Protein 3MW6 (pdb70)

CATH classification: 1.10.1710.10

InterPro domains:
  IPR016103 ProQ/FinO domain [PF04352] (39-121)
  IPR016103 ProQ/FinO domain [SM00945] (19-128)
  IPR036442 ProQ/FinO domain superfamily [G3DSA:1.10.1710.10] (1-116)
  IPR036442 ProQ/FinO domain superfamily [SSF48657] (5-113)

B-factor: mean 59.03, std 25.48, range [21.17, 180.52]

Solvent-accessible surface area: 36372 Å² total

Nearest PDB structures (foldseek):
  3mw6-assembly3_E-2  TM=1.002E+00  e=3.487E-19  Neisseria meningitidis MC58
  3mw6-assembly2_C  TM=9.979E-01  e=2.577E-17  Neisseria meningitidis MC58
  3mw6-assembly1_A  TM=8.866E-01  e=1.424E-16  Neisseria meningitidis MC58
  3mw6-assembly1_B  TM=9.948E-01  e=2.264E-14  Neisseria meningitidis MC58
  7rgu-assembly5_I  TM=7.307E-01  e=2.912E-03  Legionella pneumophila

Secondary structure (DSSP, 8-state):
---HHHHHHHHHHH--HHHHH--HHHHHHH-HHHHTTPPBPTTHHHHHHHH-TTS-HHHHHHHHHHHHHSHHHHHHHHH-SEEE-TTS-EEEE--HHHHHHHHT-HHHHHHHHHHHHTT-/-HHHH--HHHHHHH-HHHHTTPPBPTTHHHHHHHH-TTS-TTHHHHHHHHHHHSHHHHHHHHH-SEEE-TTS-EEEE--HHHHHHHHHSTTT-/--HHHHHHHHHT--HHHHH--HHHHHHH-HHHHTTPPBPTTHHHHHHHH-TTS-HHHHHHHHHHHHTSHHHHHHHHH-EEEE-TTS-EEEEE-HHHHHHHHTSHHHHHH-/--HHHHSTTTTHHHHT--HHHHH--HHHHHHH-HHHHTTPPBPTTHHHHHHHH-TTS-HHHHHHHHHHHHTSHHHHHHHHH--EEE-TTS-EEEE--HHHHHHHHTSHHHHHHT-/---HHHHHHHHHHHHHT--HHHHH--HHHHHHH-HHHHTTPPBPTTHHHHHHHH-TTS-HHHHHHHHHHHTTSHHHHHHHHH-SEEE-TTS-EEEE--HHHHHHHHTSHHHHHHH-/-HHHHHHHHHHHHHH--HHHHH--HHHHHHH-HHHHTTPPB-TTHHHHHHHH-TTS-HHHHHHHHHHHHHSHHHHHHHHH--EEE-TTS-EEEE--HHHHHHHHTSHHHHHH-

Foldseek 3Di:
DDDPVRVVVVVLVQLPLVSLLVLLCVPCVQFPCQVVLAAAAPPLLVVSCVVCVSHDSVSSVVSVVVSCVDLSNLLNLLVWFFHAHRVRDGDGIRDPVSNVVSCPDPSPVVVVVVVVVVVD/DVVVLCCLVVLCVQFVCLVQQAAAAPPLLVVQCVVCVVDDSVSSVVSVVVSCPDLSNLQNLLVWDFHQHRVGDGHGIRDPVSNVCSCPDPSHD/DCVLVVLLVVLVPDLVVQLVCLCCLCVQFPCLVVLAAAAPPLLVVSCVVNVSGDSVSSVVSVVVSCVDLSNLLNLLVKDFHAHRVRDGDGINDPVSNVVSCPDPSNVVVD/DDPCCVCLVVCLVVLVPDLVVLLCCLCCLCVQFPCLVVLAAAAPVLLVVSCVVRSSGDSVSNVVSVVVSCPDLSNLLNLLVWFFHAHRVRDGDHINDPVSNVVSCPDPSNVPPPD/DADPVVVVLVVLQVVLVVPLVVLLVCLCVLCVQFPCLVVLAAAAPPLLVVSCVVRVSGDSVSSVVSVVVSCVDLSNLQNLLVWFFHAHRVRDGDHINDPVSNVVSCPDPSNVVPPD/DVVVVVVVVVVVVVVVCLVVLLVCLVVCCVQFPCLVQQAAAAVVLLVVSCVVCVVGDSVSSVVNVVVSCVDLSNLLNLLVWFFHAHRVRDGDHINDPVSNVVSCPDPSNVVVD

Structure (mmCIF, N/CA/C/O backbone):
data_3MW6
#
_entry.id   3MW6
#
_cell.length_a   126.479
_cell.length_b   76.527
_cell.length_c   122.715
_cell.angle_alpha   90.00
_cell.angle_beta   116.84
_cell.angle_gamma   90.00
#
_symmetry.space_group_name_H-M   'C 1 2 1'
#
loop_
_entity.id
_entity.type
_entity.pdbx_description
1 polymer 'uncharacterized protein NMB1681'
2 non-polymer GLYCEROL
3 water water
#
loop_
_atom_site.group_PDB
_atom_site.id
_atom_site.type_symbol
_atom_site.label_atom_id
_atom_site.label_alt_id
_atom_site.label_comp_id
_atom_site.label_asym_id
_atom_site.label_entity_id
_atom_site.label_seq_id
_atom_site.pdbx_PDB_ins_code
_atom_site.Cartn_x
_atom_site.Cartn_y
_atom_site.Cartn_z
_atom_site.occupancy
_atom_site.B_iso_or_equiv
_atom_site.auth_seq_id
_atom_site.auth_comp_id
_atom_site.auth_asym_id
_atom_site.auth_atom_id
_atom_site.pdbx_PDB_model_num
ATOM 1 N N . GLN A 1 6 ? -11.061 27.806 -2.603 1.00 102.49 3 GLN A N 1
ATOM 2 C CA . GLN A 1 6 ? -11.435 27.755 -4.011 1.00 99.93 3 GLN A CA 1
ATOM 3 C C . GLN A 1 6 ? -12.591 26.787 -4.266 1.00 93.88 3 GLN A C 1
ATOM 4 O O . GLN A 1 6 ? -13.714 27.032 -3.822 1.00 90.78 3 GLN A O 1
ATOM 10 N N . GLU A 1 7 ? -12.310 25.688 -4.969 1.00 89.62 4 GLU A N 1
ATOM 11 C CA . GLU A 1 7 ? -13.364 24.791 -5.455 1.00 86.85 4 GLU A CA 1
ATOM 12 C C . GLU A 1 7 ? -13.828 23.737 -4.450 1.00 84.26 4 GLU A C 1
ATOM 13 O O . GLU A 1 7 ? -13.018 23.064 -3.813 1.00 85.66 4 GLU A O 1
ATOM 19 N N . THR A 1 8 ? -15.150 23.612 -4.342 1.00 69.88 5 THR A N 1
ATOM 20 C CA . THR A 1 8 ? -15.822 22.687 -3.442 1.00 60.92 5 THR A CA 1
ATOM 21 C C . THR A 1 8 ? -16.158 21.420 -4.204 1.00 59.97 5 THR A C 1
ATOM 22 O O . THR A 1 8 ? -16.232 21.445 -5.428 1.00 61.98 5 THR A O 1
ATOM 26 N N . ALA A 1 9 ? -16.379 20.316 -3.496 1.00 56.61 6 ALA A N 1
ATOM 27 C CA . ALA A 1 9 ? -16.916 19.104 -4.128 1.00 60.04 6 ALA A CA 1
ATOM 28 C C . ALA A 1 9 ? -18.295 19.353 -4.765 1.00 56.26 6 ALA A C 1
ATOM 29 O O . ALA A 1 9 ? -18.574 18.900 -5.871 1.00 55.74 6 ALA A O 1
ATOM 31 N N . LEU A 1 10 ? -19.160 20.063 -4.053 1.00 52.52 7 LEU A N 1
ATOM 32 C CA . LEU A 1 10 ? -20.467 20.397 -4.590 1.00 53.71 7 LEU A CA 1
ATOM 33 C C . LEU A 1 10 ? -20.286 21.279 -5.824 1.00 50.37 7 LEU A C 1
ATOM 34 O O . LEU A 1 10 ? -20.955 21.094 -6.843 1.00 47.62 7 LEU A O 1
ATOM 39 N N . GLY A 1 11 ? -19.366 22.235 -5.731 1.00 49.44 8 GLY A N 1
ATOM 40 C CA . GLY A 1 11 ? -19.102 23.145 -6.832 1.00 44.17 8 GLY A CA 1
ATOM 41 C C . GLY A 1 11 ? -18.679 22.380 -8.077 1.00 50.33 8 GLY A C 1
ATOM 42 O O . GLY A 1 11 ? -19.186 22.638 -9.172 1.00 51.20 8 GLY A O 1
ATOM 43 N N . ALA A 1 12 ? -17.761 21.428 -7.906 1.00 47.07 9 ALA A N 1
ATOM 44 C CA . ALA A 1 12 ? -17.208 20.682 -9.034 1.00 53.81 9 ALA A CA 1
ATOM 45 C C . ALA A 1 12 ? -18.267 19.813 -9.697 1.00 50.52 9 ALA A C 1
ATOM 46 O O . ALA A 1 12 ? -18.301 19.677 -10.915 1.00 49.64 9 ALA A O 1
ATOM 48 N N . ALA A 1 13 ? -19.136 19.224 -8.886 1.00 50.40 10 ALA A N 1
ATOM 49 C CA . ALA A 1 13 ? -20.206 18.395 -9.423 1.00 51.04 10 ALA A CA 1
ATOM 50 C C . ALA A 1 13 ? -21.285 19.230 -10.126 1.00 42.95 10 ALA A C 1
ATOM 51 O O . ALA A 1 13 ? -21.897 18.772 -11.089 1.00 51.62 10 ALA A O 1
ATOM 53 N N . LEU A 1 14 ? -21.517 20.450 -9.643 1.00 41.15 11 LEU A N 1
ATOM 54 C CA . LEU A 1 14 ? -22.466 21.351 -10.289 1.00 43.85 11 LEU A CA 1
ATOM 55 C C . LEU A 1 14 ? -21.943 21.663 -11.684 1.00 55.31 11 LEU A C 1
ATOM 56 O O . LEU A 1 14 ? -22.648 21.463 -12.683 1.00 54.72 11 LEU A O 1
ATOM 61 N N . LYS A 1 15 ? -20.690 22.116 -11.756 1.00 48.63 12 LYS A N 1
ATOM 62 C CA . LYS A 1 15 ? -20.050 22.389 -13.043 1.00 45.61 12 LYS A CA 1
ATOM 63 C C . LYS A 1 15 ? -20.136 21.218 -14.014 1.00 47.79 12 LYS A C 1
ATOM 64 O O . LYS A 1 15 ? -20.478 21.405 -15.181 1.00 44.75 12 LYS A O 1
ATOM 70 N N . SER A 1 16 ? -19.838 20.016 -13.538 1.00 49.08 13 SER A N 1
ATOM 71 C CA . SER A 1 16 ? -19.980 18.826 -14.370 1.00 47.28 13 SER A CA 1
ATOM 72 C C . SER A 1 16 ? -21.399 18.608 -14.879 1.00 50.72 13 SER A C 1
ATOM 73 O O . SER A 1 16 ? -21.592 18.332 -16.066 1.00 50.97 13 SER A O 1
ATOM 76 N N . ALA A 1 17 ? -22.380 18.699 -13.982 1.00 51.88 14 ALA A N 1
ATOM 77 C CA . ALA A 1 17 ? -23.783 18.518 -14.366 1.00 46.81 14 ALA A CA 1
ATOM 78 C C . ALA A 1 17 ? -24.147 19.506 -15.449 1.00 43.31 14 ALA A C 1
ATOM 79 O O . ALA A 1 17 ? -24.700 19.127 -16.471 1.00 49.02 14 ALA A O 1
ATOM 81 N N . VAL A 1 18 ? -23.826 20.777 -15.226 1.00 43.70 15 VAL A N 1
ATOM 82 C CA . VAL A 1 18 ? -24.094 21.817 -16.218 1.00 44.37 15 VAL A CA 1
ATOM 83 C C . VAL A 1 18 ? -23.479 21.456 -17.567 1.00 50.30 15 VAL A C 1
ATOM 84 O O . VAL A 1 18 ? -24.116 21.594 -18.609 1.00 53.38 15 VAL A O 1
ATOM 88 N N . GLN A 1 19 ? -22.229 21.011 -17.550 1.00 50.87 16 GLN A N 1
ATOM 89 C CA . GLN A 1 19 ? -21.540 20.634 -18.783 1.00 49.49 16 GLN A CA 1
ATOM 90 C C . GLN A 1 19 ? -22.228 19.483 -19.520 1.00 49.88 16 GLN A C 1
ATOM 91 O O . GLN A 1 19 ? -22.199 19.431 -20.744 1.00 56.10 16 GLN A O 1
ATOM 97 N N . THR A 1 20 ? -22.846 18.562 -18.782 1.00 48.43 17 THR A N 1
ATOM 98 C CA . THR A 1 20 ? -23.450 17.381 -19.408 1.00 48.37 17 THR A CA 1
ATOM 99 C C . THR A 1 20 ? -24.694 17.713 -20.233 1.00 49.53 17 THR A C 1
ATOM 100 O O . THR A 1 20 ? -25.203 16.858 -20.949 1.00 49.30 17 THR A O 1
ATOM 112 N N . SER A 1 22 ? -24.749 19.553 -22.705 1.00 54.88 19 SER A N 1
ATOM 113 C CA . SER A 1 22 ? -24.347 19.508 -24.103 1.00 54.67 19 SER A CA 1
ATOM 114 C C . SER A 1 22 ? -24.070 18.062 -24.496 1.00 47.34 19 SER A C 1
ATOM 115 O O . SER A 1 22 ? -23.265 17.380 -23.863 1.00 44.68 19 SER A O 1
ATOM 118 N N . LYS A 1 23 ? -24.746 17.607 -25.543 1.00 51.01 20 LYS A N 1
ATOM 119 C CA A LYS A 1 23 ? -24.594 16.235 -26.001 0.49 54.43 20 LYS A CA 1
ATOM 120 C CA B LYS A 1 23 ? -24.613 16.248 -26.067 0.51 55.04 20 LYS A CA 1
ATOM 121 C C . LYS A 1 23 ? -23.175 15.959 -26.512 1.00 56.02 20 LYS A C 1
ATOM 122 O O . LYS A 1 23 ? -22.590 14.921 -26.187 1.00 54.28 20 LYS A O 1
ATOM 133 N N . LYS A 1 24 ? -22.614 16.884 -27.284 1.00 53.88 21 LYS A N 1
ATOM 134 C CA . LYS A 1 24 ? -21.235 16.753 -27.735 1.00 57.89 21 LYS A CA 1
ATOM 135 C C . LYS A 1 24 ? -20.276 16.728 -26.538 1.00 56.92 21 LYS A C 1
ATOM 136 O O . LYS A 1 24 ? -19.322 15.949 -26.498 1.00 50.50 21 LYS A O 1
ATOM 142 N N . LYS A 1 25 ? -20.537 17.585 -25.558 1.00 51.56 22 LYS A N 1
ATOM 143 C CA . LYS A 1 25 ? -19.677 17.656 -24.390 1.00 45.46 22 LYS A CA 1
ATOM 144 C C . LYS A 1 25 ? -19.870 16.434 -23.487 1.00 50.08 22 LYS A C 1
ATOM 145 O O . LYS A 1 25 ? -18.888 15.856 -23.014 1.00 50.36 22 LYS A O 1
ATOM 151 N N . GLN A 1 26 ? -21.119 16.012 -23.274 1.00 46.66 23 GLN A N 1
ATOM 152 C CA . GLN A 1 26 ? -21.353 14.784 -22.505 1.00 45.40 23 GLN A CA 1
ATOM 153 C C . GLN A 1 26 ? -20.666 13.560 -23.137 1.00 50.46 23 GLN A C 1
ATOM 154 O O . GLN A 1 26 ? -20.157 12.685 -22.430 1.00 43.20 23 GLN A O 1
ATOM 160 N N . THR A 1 27 ? -20.647 13.512 -24.469 1.00 47.49 24 THR A N 1
ATOM 161 C CA . THR A 1 27 ? -20.015 12.405 -25.203 1.00 44.50 24 THR A CA 1
ATOM 162 C C . THR A 1 27 ? -18.488 12.339 -25.039 1.00 44.66 24 THR A C 1
ATOM 163 O O . THR A 1 27 ? -17.923 11.260 -24.874 1.00 41.19 24 THR A O 1
ATOM 167 N N . GLU A 1 28 ? -17.820 13.485 -25.081 1.00 45.69 25 GLU A N 1
ATOM 168 C CA . GLU A 1 28 ? -16.400 13.508 -24.785 1.00 47.68 25 GLU A CA 1
ATOM 169 C C . GLU A 1 28 ? -16.154 13.088 -23.338 1.00 50.46 25 GLU A C 1
ATOM 170 O O . GLU A 1 28 ? -15.226 12.332 -23.060 1.00 51.15 25 GLU A O 1
ATOM 184 N N . ILE A 1 30 ? -17.844 11.134 -21.436 1.00 38.89 27 ILE A N 1
ATOM 185 C CA . ILE A 1 30 ? -18.128 9.720 -21.216 1.00 33.60 27 ILE A CA 1
ATOM 186 C C . ILE A 1 30 ? -16.964 8.866 -21.679 1.00 35.95 27 ILE A C 1
ATOM 187 O O . ILE A 1 30 ? -16.551 7.924 -20.994 1.00 40.57 27 ILE A O 1
ATOM 192 N N . ALA A 1 31 ? -16.442 9.211 -22.848 1.00 36.77 28 ALA A N 1
ATOM 193 C CA . ALA A 1 31 ? -15.319 8.504 -23.446 1.00 42.22 28 ALA A CA 1
ATOM 194 C C . ALA A 1 31 ? -14.085 8.638 -22.566 1.00 42.81 28 ALA A C 1
ATOM 195 O O . ALA A 1 31 ? -13.448 7.639 -22.230 1.00 49.03 28 ALA A O 1
ATOM 197 N N . ASP A 1 32 ? -13.768 9.866 -22.161 1.00 44.08 29 ASP A N 1
ATOM 198 C CA . ASP A 1 32 ? -12.624 10.095 -21.263 1.00 45.61 29 ASP A CA 1
ATOM 199 C C . ASP A 1 32 ? -12.798 9.325 -19.956 1.00 44.23 29 ASP A C 1
ATOM 200 O O . ASP A 1 32 ? -11.871 8.677 -19.477 1.00 44.22 29 ASP A O 1
ATOM 205 N N . HIS A 1 33 ? -13.991 9.373 -19.381 1.00 45.04 30 HIS A N 1
ATOM 206 C CA . HIS A 1 33 ? -14.230 8.578 -18.186 1.00 40.33 30 HIS A CA 1
ATOM 207 C C . HIS A 1 33 ? -13.903 7.105 -18.444 1.00 43.69 30 HIS A C 1
ATOM 208 O O . HIS A 1 33 ? -13.115 6.499 -17.734 1.00 41.97 30 HIS A O 1
ATOM 215 N N . ILE A 1 34 ? -14.500 6.542 -19.486 1.00 43.13 31 ILE A N 1
ATOM 216 C CA . ILE A 1 34 ? -14.396 5.112 -19.758 1.00 42.15 31 ILE A CA 1
ATOM 217 C C . ILE A 1 34 ? -12.981 4.648 -20.107 1.00 47.08 31 ILE A C 1
ATOM 218 O O . ILE A 1 34 ? -12.516 3.624 -19.600 1.00 46.98 31 ILE A O 1
ATOM 223 N N . TYR A 1 35 ? -12.300 5.374 -20.987 1.00 39.94 32 TYR A N 1
ATOM 224 C CA . TYR A 1 35 ? -10.942 4.986 -21.359 1.00 44.99 32 TYR A CA 1
ATOM 225 C C . TYR A 1 35 ? -9.960 5.243 -20.224 1.00 47.17 32 TYR A C 1
ATOM 226 O O . TYR A 1 35 ? -8.899 4.632 -20.177 1.00 48.09 32 TYR A O 1
ATOM 235 N N . GLY A 1 36 ? -10.320 6.157 -19.325 1.00 48.09 33 GLY A N 1
ATOM 236 C CA . GLY A 1 36 ? -9.473 6.510 -18.198 1.00 45.75 33 GLY A CA 1
ATOM 237 C C . GLY A 1 36 ? -9.619 5.512 -17.067 1.00 54.14 33 GLY A C 1
ATOM 238 O O . GLY A 1 36 ? -8.633 5.106 -16.464 1.00 62.27 33 GLY A O 1
ATOM 239 N N . LYS A 1 37 ? -10.848 5.084 -16.805 1.00 47.96 34 LYS A N 1
ATOM 240 C CA . LYS A 1 37 ? -11.120 4.205 -15.676 1.00 47.12 34 LYS A CA 1
ATOM 241 C C . LYS A 1 37 ? -11.011 2.704 -15.969 1.00 51.58 34 LYS A C 1
ATOM 242 O O . LYS A 1 37 ? -10.589 1.934 -15.110 1.00 54.36 34 LYS A O 1
ATOM 248 N N . TYR A 1 38 ? -11.396 2.282 -17.169 1.00 51.17 35 TYR A N 1
ATOM 249 C CA . TYR A 1 38 ? -11.536 0.852 -17.445 1.00 42.67 35 TYR A CA 1
ATOM 250 C C . TYR A 1 38 ? -10.452 0.332 -18.357 1.00 43.23 35 TYR A C 1
ATOM 251 O O . TYR A 1 38 ? -10.391 0.708 -19.520 1.00 43.22 35 TYR A O 1
ATOM 260 N N . ASP A 1 39 ? -9.618 -0.562 -17.837 1.00 46.34 36 ASP A N 1
ATOM 261 C CA . ASP A 1 39 ? -8.568 -1.169 -18.640 1.00 47.66 36 ASP A CA 1
ATOM 262 C C . ASP A 1 39 ? -9.079 -1.969 -19.854 1.00 45.89 36 ASP A C 1
ATOM 263 O O . ASP A 1 39 ? -8.422 -1.987 -20.891 1.00 49.14 36 ASP A O 1
ATOM 268 N N . VAL A 1 40 ? -10.227 -2.635 -19.747 1.00 38.87 37 VAL A N 1
ATOM 269 C CA . VAL A 1 40 ? -10.720 -3.377 -20.914 1.00 42.51 37 VAL A CA 1
ATOM 270 C C . VAL A 1 40 ? -10.957 -2.437 -22.095 1.00 44.38 37 VAL A C 1
ATOM 271 O O . VAL A 1 40 ? -10.766 -2.816 -23.241 1.00 45.11 37 VAL A O 1
ATOM 275 N N . PHE A 1 41 ? -11.354 -1.202 -21.819 1.00 45.39 38 PHE A N 1
ATOM 276 C CA . PHE A 1 41 ? -11.483 -0.217 -22.887 1.00 39.46 38 PHE A CA 1
ATOM 277 C C . PHE A 1 41 ? -10.146 0.365 -23.316 1.00 45.91 38 PHE A C 1
ATOM 278 O O . PHE A 1 41 ? -9.863 0.456 -24.498 1.00 43.22 38 PHE A O 1
ATOM 286 N N . LYS A 1 42 ? -9.310 0.736 -22.358 1.00 40.74 39 LYS A N 1
ATOM 287 C CA . LYS A 1 42 ? -8.041 1.375 -22.681 1.00 42.82 39 LYS A CA 1
ATOM 288 C C . LYS A 1 42 ? -7.162 0.444 -23.513 1.00 38.07 39 LYS A C 1
ATOM 289 O O . LYS A 1 42 ? -6.416 0.884 -24.391 1.00 36.60 39 LYS A O 1
ATOM 295 N N . ARG A 1 43 ? -7.267 -0.853 -23.246 1.00 39.23 40 ARG A N 1
ATOM 296 C CA A ARG A 1 43 ? -6.443 -1.839 -23.941 0.53 44.51 40 ARG A CA 1
ATOM 297 C CA B ARG A 1 43 ? -6.445 -1.844 -23.933 0.47 44.60 40 ARG A CA 1
ATOM 298 C C . ARG A 1 43 ? -7.176 -2.600 -25.056 1.00 45.08 40 ARG A C 1
ATOM 299 O O . ARG A 1 43 ? -6.637 -3.539 -25.625 1.00 46.36 40 ARG A O 1
ATOM 314 N N . PHE A 1 44 ? -8.402 -2.183 -25.373 1.00 40.27 41 PHE A N 1
ATOM 315 C CA . PHE A 1 44 ? -9.164 -2.790 -26.468 1.00 37.82 41 PHE A CA 1
ATOM 316 C C . PHE A 1 44 ? -9.190 -4.304 -26.378 1.00 35.22 41 PHE A C 1
ATOM 317 O O . PHE A 1 44 ? -8.754 -5.002 -27.294 1.00 37.82 41 PHE A O 1
ATOM 325 N N . LYS A 1 45 ? -9.699 -4.822 -25.271 1.00 34.24 42 LYS A N 1
ATOM 326 C CA . LYS A 1 45 ? -9.904 -6.255 -25.180 1.00 34.47 42 LYS A CA 1
ATOM 327 C C . LYS A 1 45 ? -11.307 -6.555 -25.671 1.00 36.67 42 LYS A C 1
ATOM 328 O O . LYS A 1 45 ? -12.200 -5.722 -25.550 1.00 32.94 42 LYS A O 1
ATOM 334 N N . PRO A 1 46 ? -11.508 -7.749 -26.230 1.00 30.49 43 PRO A N 1
ATOM 335 C CA . PRO A 1 46 ? -12.867 -8.143 -26.595 1.00 29.08 43 PRO A CA 1
ATOM 336 C C . PRO A 1 46 ? -13.796 -8.006 -25.376 1.00 39.27 43 PRO A C 1
ATOM 337 O O . PRO A 1 46 ? -13.467 -8.517 -24.311 1.00 38.30 43 PRO A O 1
ATOM 341 N N . LEU A 1 47 ? -14.922 -7.314 -25.539 1.00 31.87 44 LEU A N 1
ATOM 342 C CA . LEU A 1 47 ? -15.840 -7.016 -24.448 1.00 33.49 44 LEU A CA 1
ATOM 343 C C . LEU A 1 47 ? -16.924 -8.080 -24.265 1.00 42.66 44 LEU A C 1
ATOM 344 O O . LEU A 1 47 ? -17.485 -8.605 -25.236 1.00 40.41 44 LEU A O 1
ATOM 349 N N . ALA A 1 48 ? -17.224 -8.392 -23.009 1.00 33.69 45 ALA A N 1
ATOM 350 C CA . ALA A 1 48 ? -18.251 -9.373 -22.693 1.00 39.31 45 ALA A CA 1
ATOM 351 C C . ALA A 1 48 ? -19.607 -8.936 -23.229 1.00 35.74 45 ALA A C 1
ATOM 352 O O . ALA A 1 48 ? -19.882 -7.740 -23.298 1.00 38.99 45 ALA A O 1
ATOM 354 N N . LEU A 1 49 ? -20.450 -9.912 -23.579 1.00 37.17 46 LEU A N 1
ATOM 355 C CA . LEU A 1 49 ? -21.897 -9.681 -23.757 1.00 45.45 46 LEU A CA 1
ATOM 356 C C . LEU A 1 49 ? -22.477 -8.838 -22.624 1.00 47.41 46 LEU A C 1
ATOM 357 O O . LEU A 1 49 ? -22.185 -9.073 -21.445 1.00 53.78 46 LEU A O 1
ATOM 362 N N . GLY A 1 50 ? -23.294 -7.854 -22.978 1.00 46.45 47 GLY A N 1
ATOM 363 C CA . GLY A 1 50 ? -24.001 -7.060 -21.989 1.00 40.03 47 GLY A CA 1
ATOM 364 C C . GLY A 1 50 ? -23.182 -5.954 -21.344 1.00 47.23 47 GLY A C 1
ATOM 365 O O . GLY A 1 50 ? -23.600 -5.383 -20.346 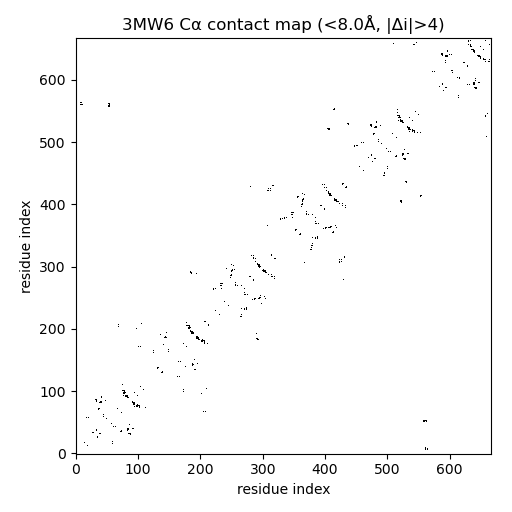1.00 47.56 47 GLY A O 1
ATOM 366 N N . ILE A 1 51 ? -22.027 -5.631 -21.917 1.00 43.87 48 ILE A N 1
ATOM 367 C CA . ILE A 1 51 ? -21.191 -4.567 -21.358 1.00 42.04 48 ILE A CA 1
ATOM 368 C C . ILE A 1 51 ? -21.945 -3.239 -21.376 1.00 41.05 48 ILE A C 1
ATOM 369 O O . ILE A 1 51 ? -21.806 -2.416 -20.465 1.00 44.92 48 ILE A O 1
ATOM 374 N N . ASP A 1 52 ? -22.773 -3.041 -22.404 1.00 45.70 49 ASP A N 1
ATOM 375 C CA . ASP A 1 52 ? -23.610 -1.837 -22.485 1.00 47.25 49 ASP A CA 1
ATOM 376 C C . ASP A 1 52 ? -24.410 -1.627 -21.202 1.00 43.25 49 ASP A C 1
ATOM 377 O O . ASP A 1 52 ? -24.352 -0.552 -20.600 1.00 44.87 49 ASP A O 1
ATOM 382 N N . GLN A 1 53 ? -25.132 -2.656 -20.767 1.00 46.58 50 GLN A N 1
ATOM 383 C CA . GLN A 1 53 ? -25.911 -2.564 -19.527 1.00 47.09 50 GLN A CA 1
ATOM 384 C C . GLN A 1 53 ? -25.025 -2.350 -18.287 1.00 51.12 50 GLN A C 1
ATOM 385 O O . GLN A 1 53 ? -25.402 -1.632 -17.360 1.00 51.44 50 GLN A O 1
ATOM 391 N N . ASP A 1 54 ? -23.848 -2.963 -18.261 1.00 50.67 51 ASP A N 1
ATOM 392 C CA . ASP A 1 54 ? -22.940 -2.757 -17.131 1.00 46.23 51 ASP A CA 1
ATOM 393 C C . ASP A 1 54 ? -22.455 -1.313 -17.043 1.00 45.01 51 ASP A C 1
ATOM 394 O O . ASP A 1 54 ? -22.351 -0.747 -15.955 1.00 50.43 51 ASP A O 1
ATOM 399 N N . LEU A 1 55 ? -22.144 -0.725 -18.194 1.00 45.30 52 LEU A N 1
ATOM 400 C CA . LEU A 1 55 ? -21.713 0.670 -18.251 1.00 45.46 52 LEU A CA 1
ATOM 401 C C . LEU A 1 55 ? -22.842 1.587 -17.785 1.00 50.69 52 LEU A C 1
ATOM 402 O O . LEU A 1 55 ? -22.624 2.513 -17.004 1.00 53.10 52 LEU A O 1
ATOM 407 N N . ILE A 1 56 ? -24.053 1.316 -18.261 1.00 49.60 53 ILE A N 1
ATOM 408 C CA . ILE A 1 56 ? -25.210 2.140 -17.922 1.00 45.72 53 ILE A CA 1
ATOM 409 C C . ILE A 1 56 ? -25.455 2.130 -16.433 1.00 50.10 53 ILE A C 1
ATOM 410 O O . ILE A 1 56 ? -25.635 3.181 -15.816 1.00 53.50 53 ILE A O 1
ATOM 415 N N . ALA A 1 57 ? -25.435 0.933 -15.857 1.00 49.91 54 ALA A N 1
ATOM 416 C CA . ALA A 1 57 ? -25.599 0.765 -14.426 1.00 51.83 54 ALA A CA 1
ATOM 417 C C . ALA A 1 57 ? -24.472 1.450 -13.636 1.00 53.89 54 ALA A C 1
ATOM 418 O O . ALA A 1 57 ? -24.725 2.062 -12.602 1.00 57.19 54 ALA A O 1
ATOM 420 N N . ALA A 1 58 ? -23.238 1.376 -14.130 1.00 48.44 55 ALA A N 1
ATOM 421 C CA . ALA A 1 58 ? -22.096 1.947 -13.403 1.00 47.57 55 ALA A CA 1
ATOM 422 C C . ALA A 1 58 ? -21.960 3.467 -13.564 1.00 54.02 55 ALA A C 1
ATOM 423 O O . ALA A 1 58 ? -21.269 4.126 -12.782 1.00 57.33 55 ALA A O 1
ATOM 425 N N . LEU A 1 59 ? -22.598 4.018 -14.592 1.00 55.90 56 LEU A N 1
ATOM 426 C CA . LEU A 1 59 ? -22.493 5.448 -14.880 1.00 50.22 56 LEU A CA 1
ATOM 427 C C . LEU A 1 59 ? -23.858 6.133 -14.874 1.00 51.15 56 LEU A C 1
ATOM 428 O O . LEU A 1 59 ? -24.354 6.532 -15.926 1.00 48.62 56 LEU A O 1
ATOM 433 N N . PRO A 1 60 ? -24.473 6.277 -13.690 1.00 52.74 57 PRO A N 1
ATOM 434 C CA . PRO A 1 60 ? -25.798 6.906 -13.681 1.00 52.15 57 PRO A CA 1
ATOM 435 C C . PRO A 1 60 ? -25.722 8.415 -13.934 1.00 51.12 57 PRO A C 1
ATOM 436 O O . PRO A 1 60 ? -26.735 9.032 -14.261 1.00 56.55 57 PRO A O 1
ATOM 440 N N . GLN A 1 61 ? -24.532 8.990 -13.812 1.00 46.80 58 GLN A N 1
ATOM 441 C CA . GLN A 1 61 ? -24.356 10.430 -14.028 1.00 50.41 58 GLN A CA 1
ATOM 442 C C . GLN A 1 61 ? -24.381 10.836 -15.506 1.00 49.10 58 GLN A C 1
ATOM 443 O O . GLN A 1 61 ? -24.152 12.000 -15.836 1.00 52.36 58 GLN A O 1
ATOM 449 N N . TYR A 1 62 ? -24.655 9.869 -16.381 1.00 43.07 59 TYR A N 1
ATOM 450 C CA . TYR A 1 62 ? -24.595 10.065 -17.820 1.00 46.54 59 TYR A CA 1
ATOM 451 C C . TYR A 1 62 ? -25.795 9.405 -18.493 1.00 46.99 59 TYR A C 1
ATOM 452 O O . TYR A 1 62 ? -26.313 8.400 -17.999 1.00 48.67 59 TYR A O 1
ATOM 461 N N . ASP A 1 63 ? -26.218 9.965 -19.625 1.00 42.43 60 ASP A N 1
ATOM 462 C CA . ASP A 1 63 ? -27.382 9.465 -20.360 1.00 47.16 60 ASP A CA 1
ATOM 463 C C . ASP A 1 63 ? -27.089 8.133 -21.022 1.00 47.47 60 ASP A C 1
ATOM 464 O O . ASP A 1 63 ? -26.104 8.012 -21.756 1.00 49.37 60 ASP A O 1
ATOM 469 N N . ALA A 1 64 ? -27.942 7.141 -20.763 1.00 44.85 61 ALA A N 1
ATOM 470 C CA . ALA A 1 64 ? -27.793 5.807 -21.356 1.00 47.82 61 ALA A CA 1
ATOM 471 C C . ALA A 1 64 ? -27.605 5.859 -22.864 1.00 48.40 61 ALA A C 1
ATOM 472 O O . ALA A 1 64 ? -26.881 5.048 -23.432 1.00 56.79 61 ALA A O 1
ATOM 474 N N . ALA A 1 65 ? -28.258 6.807 -23.524 1.00 45.25 62 ALA A N 1
ATOM 475 C CA . ALA A 1 65 ? -28.179 6.854 -24.978 1.00 55.74 62 ALA A CA 1
ATOM 476 C C . ALA A 1 65 ? -26.802 7.292 -25.451 1.00 51.09 62 ALA A C 1
ATOM 477 O O . ALA A 1 65 ? -26.312 6.801 -26.459 1.00 45.66 62 ALA A O 1
ATOM 479 N N . LEU A 1 66 ? -26.182 8.229 -24.745 1.00 43.98 63 LEU A N 1
ATOM 480 C CA . LEU A 1 66 ? -24.881 8.704 -25.189 1.00 42.53 63 LEU A CA 1
ATOM 481 C C . LEU A 1 66 ? -23.813 7.685 -24.811 1.00 44.45 63 LEU A C 1
ATOM 482 O O . LEU A 1 66 ? -22.769 7.604 -25.455 1.00 48.97 63 LEU A O 1
ATOM 487 N N . ILE A 1 67 ? -24.086 6.898 -23.775 1.00 39.37 64 ILE A N 1
ATOM 488 C CA . ILE A 1 67 ? -23.215 5.783 -23.418 1.00 40.30 64 ILE A CA 1
ATOM 489 C C . ILE A 1 67 ? -23.199 4.735 -24.546 1.00 47.80 64 ILE A C 1
ATOM 490 O O . ILE A 1 67 ? -22.135 4.265 -24.970 1.00 41.37 64 ILE A O 1
ATOM 495 N N . ALA A 1 68 ? -24.380 4.395 -25.049 1.00 44.68 65 ALA A N 1
ATOM 496 C CA . ALA A 1 68 ? -24.488 3.429 -26.130 1.00 44.95 65 ALA A CA 1
ATOM 497 C C . ALA A 1 68 ? -23.734 3.934 -27.360 1.00 41.86 65 ALA A C 1
ATOM 498 O O . ALA A 1 68 ? -23.098 3.164 -28.060 1.00 42.47 65 ALA A O 1
ATOM 500 N N . ARG A 1 69 ? -23.813 5.237 -27.608 1.00 41.98 66 ARG A N 1
ATOM 501 C CA A ARG A 1 69 ? -23.143 5.868 -28.739 0.59 46.22 66 ARG A CA 1
ATOM 502 C CA B ARG A 1 69 ? -23.136 5.845 -28.749 0.41 45.36 66 ARG A CA 1
ATOM 503 C C . ARG A 1 69 ? -21.617 5.745 -28.618 1.00 46.77 66 ARG A C 1
ATOM 504 O O . ARG A 1 69 ? -20.931 5.392 -29.571 1.00 50.14 66 ARG A O 1
ATOM 519 N N . VAL A 1 70 ? -21.088 6.053 -27.437 1.00 47.24 67 VAL A N 1
ATOM 520 C CA . VAL A 1 70 ? -19.645 5.940 -27.190 1.00 41.13 67 VAL A CA 1
ATOM 521 C C . VAL A 1 70 ? -19.192 4.489 -27.339 1.00 31.27 67 VAL A C 1
ATOM 522 O O . VAL A 1 70 ? -18.211 4.189 -28.016 1.00 35.91 67 VAL A O 1
ATOM 526 N N . LEU A 1 71 ? -19.947 3.586 -26.735 1.00 36.47 68 LEU A N 1
ATOM 527 C CA . LEU A 1 71 ? -19.687 2.178 -26.896 1.00 37.12 68 LEU A CA 1
ATOM 528 C C . LEU A 1 71 ? -19.679 1.758 -28.374 1.00 47.10 68 LEU A C 1
ATOM 529 O O . LEU A 1 71 ? -18.791 0.999 -28.795 1.00 46.59 68 LEU A O 1
ATOM 534 N N . ALA A 1 72 ? -20.641 2.249 -29.163 1.00 38.45 69 ALA A N 1
ATOM 535 C CA . ALA A 1 72 ? -20.726 1.840 -30.571 1.00 36.61 69 ALA A CA 1
ATOM 536 C C . ALA A 1 72 ? -19.573 2.421 -31.389 1.00 38.44 69 ALA A C 1
ATOM 537 O O . ALA A 1 72 ? -19.050 1.759 -32.286 1.00 38.16 69 ALA A O 1
ATOM 539 N N . ASN A 1 73 ? -19.182 3.655 -31.079 1.00 36.71 70 ASN A N 1
ATOM 540 C CA . ASN A 1 73 ? -17.960 4.241 -31.634 1.00 42.06 70 ASN A CA 1
ATOM 541 C C . ASN A 1 73 ? -16.736 3.377 -31.345 1.00 39.75 70 ASN A C 1
ATOM 542 O O . ASN A 1 73 ? -15.865 3.182 -32.197 1.00 36.62 70 ASN A O 1
ATOM 547 N N . HIS A 1 74 ? -16.666 2.871 -30.123 1.00 38.77 71 HIS A N 1
ATOM 548 C CA . HIS A 1 74 ? -15.505 2.104 -29.709 1.00 37.41 71 HIS A CA 1
ATOM 549 C C . HIS A 1 74 ? -15.434 0.793 -30.487 1.00 38.58 71 HIS A C 1
ATOM 550 O O . HIS A 1 74 ? -14.386 0.419 -30.982 1.00 28.91 71 HIS A O 1
ATOM 557 N N . CYS A 1 75 ? -16.557 0.105 -30.622 1.00 37.85 72 CYS A N 1
ATOM 558 C CA . CYS A 1 75 ? -16.565 -1.177 -31.323 1.00 36.36 72 CYS A CA 1
ATOM 559 C C . CYS A 1 75 ? -16.405 -1.089 -32.836 1.00 41.36 72 CYS A C 1
ATOM 560 O O . CYS A 1 75 ? -16.232 -2.115 -33.494 1.00 45.41 72 CYS A O 1
ATOM 563 N N . ARG A 1 76 ? -16.451 0.129 -33.382 1.00 45.19 73 ARG A N 1
ATOM 564 C CA . ARG A 1 76 ? -16.293 0.345 -34.824 1.00 46.38 73 ARG A CA 1
ATOM 565 C C . ARG A 1 76 ? -14.836 0.581 -35.182 1.00 45.96 73 ARG A C 1
ATOM 566 O O . ARG A 1 76 ? -14.445 0.456 -36.345 1.00 47.09 73 ARG A O 1
ATOM 574 N N . ARG A 1 77 ? -14.035 0.939 -34.183 1.00 38.89 74 ARG A N 1
ATOM 575 C CA . ARG A 1 77 ? -12.636 1.226 -34.430 1.00 39.71 74 ARG A CA 1
ATOM 576 C C . ARG A 1 77 ? -11.902 -0.011 -34.921 1.00 39.48 74 ARG A C 1
ATOM 577 O O . ARG A 1 77 ? -12.139 -1.117 -34.449 1.00 40.69 74 ARG A O 1
ATOM 585 N N . PRO A 1 78 ? -11.027 0.180 -35.910 1.00 36.01 75 PRO A N 1
ATOM 586 C CA . PRO A 1 78 ? -10.153 -0.869 -36.439 1.00 42.64 75 PRO A CA 1
ATOM 587 C C . PRO A 1 78 ? -9.435 -1.630 -35.317 1.00 41.09 75 PRO A C 1
ATOM 588 O O . PRO A 1 78 ? -9.332 -2.864 -35.349 1.00 40.23 75 PRO A O 1
ATOM 592 N N . ARG A 1 79 ? -8.950 -0.901 -34.325 1.00 36.30 76 ARG A N 1
ATOM 593 C CA . ARG A 1 79 ? -8.236 -1.535 -33.219 1.00 40.73 76 ARG A CA 1
ATOM 594 C C . ARG A 1 79 ? -9.110 -2.557 -32.463 1.00 36.34 76 ARG A C 1
ATOM 595 O O . ARG A 1 79 ? -8.633 -3.608 -32.042 1.00 39.48 76 ARG A O 1
ATOM 603 N N . TYR A 1 80 ? -10.398 -2.265 -32.325 1.00 34.94 77 TYR A N 1
ATOM 604 C CA . TYR A 1 80 ? -11.323 -3.230 -31.734 1.00 31.57 77 TYR A CA 1
ATOM 605 C C . TYR A 1 80 ? -11.562 -4.444 -32.644 1.00 33.66 77 TYR A C 1
ATOM 606 O O . TYR A 1 80 ? -11.479 -5.603 -32.210 1.00 37.98 77 TYR A O 1
ATOM 615 N N . LEU A 1 81 ? -11.846 -4.189 -33.912 1.00 31.23 78 LEU A N 1
ATOM 616 C CA . LEU A 1 81 ? -12.015 -5.289 -34.858 1.00 36.27 78 LEU A CA 1
ATOM 617 C C . LEU A 1 81 ? -10.769 -6.171 -34.881 1.00 36.65 78 LEU A C 1
ATOM 618 O O . LEU A 1 81 ? -10.844 -7.400 -34.966 1.00 37.44 78 LEU A O 1
ATOM 623 N N . LYS A 1 82 ? -9.613 -5.530 -34.823 1.00 33.52 79 LYS A N 1
ATOM 624 C CA . LYS A 1 82 ? -8.345 -6.250 -34.832 1.00 39.27 79 LYS A CA 1
ATOM 625 C C . LYS A 1 82 ? -8.247 -7.138 -33.574 1.00 31.94 79 LYS A C 1
ATOM 626 O O . LYS A 1 82 ? -7.722 -8.244 -33.628 1.00 33.76 79 LYS A O 1
ATOM 632 N N . ALA A 1 83 ? -8.812 -6.666 -32.470 1.00 29.82 80 ALA A N 1
ATOM 633 C CA . ALA A 1 83 ? -8.838 -7.432 -31.222 1.00 36.11 80 ALA A CA 1
ATOM 634 C C . ALA A 1 83 ? -9.761 -8.624 -31.400 1.00 35.75 80 ALA A C 1
ATOM 635 O O . ALA A 1 83 ? -9.484 -9.712 -30.912 1.00 41.94 80 ALA A O 1
ATOM 637 N N . LEU A 1 84 ? -10.870 -8.420 -32.096 1.00 31.03 81 LEU A N 1
ATOM 638 C CA . LEU A 1 84 ? -11.789 -9.525 -32.328 1.00 28.68 81 LEU A CA 1
ATOM 639 C C . LEU A 1 84 ? -11.134 -10.547 -33.249 1.00 25.95 81 LEU A C 1
ATOM 640 O O . LEU A 1 84 ? -11.345 -11.750 -33.107 1.00 31.98 81 LEU A O 1
ATOM 645 N N . ALA A 1 85 ? -10.337 -10.075 -34.201 1.00 23.96 82 ALA A N 1
ATOM 646 C CA . ALA A 1 85 ? -9.607 -10.990 -35.088 1.00 24.86 82 ALA A CA 1
ATOM 647 C C . ALA A 1 85 ? -8.576 -11.794 -34.310 1.00 38.22 82 ALA A C 1
ATOM 648 O O . ALA A 1 85 ? -8.229 -12.930 -34.680 1.00 36.66 82 ALA A O 1
ATOM 650 N N . ARG A 1 86 ? -8.039 -11.183 -33.259 1.00 35.64 83 ARG A N 1
ATOM 651 C CA . ARG A 1 86 ? -7.050 -11.872 -32.431 1.00 36.35 83 ARG A CA 1
ATOM 652 C C . ARG A 1 86 ? -7.760 -13.000 -31.700 1.00 33.27 83 ARG A C 1
ATOM 653 O O . ARG A 1 86 ? -7.217 -14.084 -31.574 1.00 34.02 83 ARG A O 1
ATOM 661 N N . GLY A 1 87 ? -8.993 -12.746 -31.254 1.00 32.56 84 GLY A N 1
ATOM 662 C CA . GLY A 1 87 ? -9.812 -13.786 -30.660 1.00 34.08 84 GLY A CA 1
ATOM 663 C C . GLY A 1 87 ? -9.546 -14.034 -29.182 1.00 36.22 84 GLY A C 1
ATOM 664 O O . GLY A 1 87 ? -9.047 -13.154 -28.478 1.00 47.22 84 GLY A O 1
ATOM 665 N N . GLY A 1 88 ? -9.855 -15.244 -28.717 1.00 34.62 85 GLY A N 1
ATOM 666 C CA . GLY A 1 88 ? -9.693 -15.604 -27.309 1.00 32.09 85 GLY A CA 1
ATOM 667 C C . GLY A 1 88 ? -10.835 -15.076 -26.459 1.00 36.55 85 GLY A C 1
ATOM 668 O O . GLY A 1 88 ? -11.925 -14.839 -26.976 1.00 32.76 85 GLY A O 1
ATOM 669 N N . LYS A 1 89 ? -10.580 -14.860 -25.169 1.00 39.86 86 LYS A N 1
ATOM 670 C CA . LYS A 1 89 ? -11.635 -14.556 -24.194 1.00 29.37 86 LYS A CA 1
ATOM 671 C C . LYS A 1 89 ? -12.193 -13.144 -24.296 1.00 26.67 86 LYS A C 1
ATOM 672 O O . LYS A 1 89 ? -11.520 -12.221 -24.749 1.00 39.87 86 LYS A O 1
ATOM 678 N N . ARG A 1 90 ? -13.431 -12.979 -23.856 1.00 25.45 87 ARG A N 1
ATOM 679 C CA . ARG A 1 90 ? -13.977 -11.654 -23.638 1.00 31.99 87 ARG A CA 1
ATOM 680 C C . ARG A 1 90 ? -13.871 -11.265 -22.164 1.00 36.04 87 ARG A C 1
ATOM 681 O O . ARG A 1 90 ? -13.783 -12.127 -21.287 1.00 40.16 87 ARG A O 1
ATOM 689 N N . PHE A 1 91 ? -13.889 -9.963 -21.898 1.00 38.84 88 PHE A N 1
ATOM 690 C CA . PHE A 1 91 ? -13.610 -9.440 -20.566 1.00 37.59 88 PHE A CA 1
ATOM 691 C C . PHE A 1 91 ? -14.734 -8.526 -20.080 1.00 46.43 88 PHE A C 1
ATOM 692 O O . PHE A 1 91 ? -15.272 -7.744 -20.864 1.00 50.84 88 PHE A O 1
ATOM 700 N N . ASP A 1 92 ? -15.089 -8.614 -18.794 1.00 42.84 89 ASP A N 1
ATOM 701 C CA . ASP A 1 92 ? -16.120 -7.729 -18.229 1.00 39.15 89 ASP A CA 1
ATOM 702 C C . ASP A 1 92 ? -15.491 -6.438 -17.711 1.00 35.98 89 ASP A C 1
ATOM 703 O O . ASP A 1 92 ? -14.282 -6.237 -17.881 1.00 41.79 89 ASP A O 1
ATOM 708 N N . LEU A 1 93 ? -16.296 -5.556 -17.121 1.00 39.11 90 LEU A N 1
ATOM 709 C CA . LEU A 1 93 ? -15.784 -4.271 -16.620 1.00 45.09 90 LEU A CA 1
ATOM 710 C C . LEU A 1 93 ? -14.661 -4.422 -15.610 1.00 45.53 90 LEU A C 1
ATOM 711 O O . LEU A 1 93 ? -13.870 -3.499 -15.424 1.00 48.03 90 LEU A O 1
ATOM 716 N N . ASN A 1 94 ? -14.574 -5.589 -14.976 1.00 44.71 91 ASN A N 1
ATOM 717 C CA . ASN A 1 94 ? -13.562 -5.829 -13.948 1.00 45.91 91 ASN A CA 1
ATOM 718 C C . ASN A 1 94 ? -12.347 -6.571 -14.460 1.00 52.37 91 ASN A C 1
ATOM 719 O O . ASN A 1 94 ? -11.581 -7.149 -13.680 1.00 45.29 91 ASN A O 1
ATOM 724 N N . ASN A 1 95 ? -12.177 -6.563 -15.776 1.00 49.46 92 ASN A N 1
ATOM 725 C CA . ASN A 1 95 ? -11.046 -7.232 -16.392 1.00 39.40 92 ASN A CA 1
ATOM 726 C C . ASN A 1 95 ? -10.987 -8.715 -16.049 1.00 38.76 92 ASN A C 1
ATOM 727 O O . ASN A 1 95 ? -9.915 -9.293 -15.920 1.00 44.89 92 ASN A O 1
ATOM 732 N N . ARG A 1 96 ? -12.148 -9.340 -15.919 1.00 38.81 93 ARG A N 1
ATOM 733 C CA . ARG A 1 96 ? -12.184 -10.776 -15.708 1.00 37.04 93 ARG A CA 1
ATOM 734 C C . ARG A 1 96 ? -12.783 -11.486 -16.912 1.00 36.01 93 ARG A C 1
ATOM 735 O O . ARG A 1 96 ? -13.625 -10.934 -17.609 1.00 38.21 93 ARG A O 1
ATOM 743 N N . PHE A 1 97 ? -12.329 -12.707 -17.158 1.00 40.76 94 PHE A N 1
ATOM 744 C CA . PHE A 1 97 ? -12.895 -13.533 -18.207 1.00 42.35 94 PHE A CA 1
ATOM 745 C C . PHE A 1 97 ? -14.413 -13.563 -18.111 1.00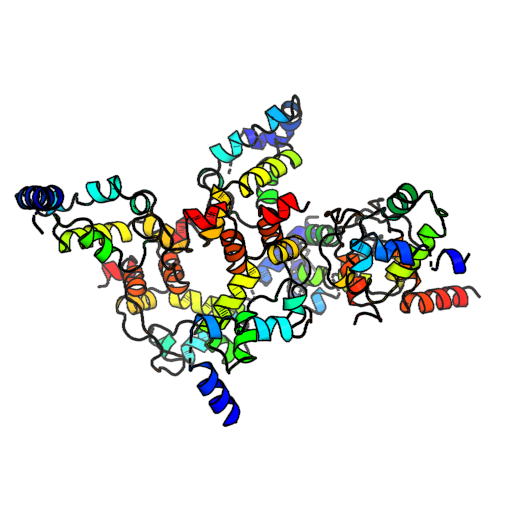 42.19 94 PHE A C 1
ATOM 746 O O . PHE A 1 97 ? -14.968 -13.742 -17.042 1.00 44.79 94 PHE A O 1
ATOM 754 N N . LYS A 1 98 ? -15.083 -13.371 -19.238 1.00 48.32 95 LYS A N 1
ATOM 755 C CA . LYS A 1 98 ? -16.524 -13.599 -19.315 1.00 44.15 95 LYS A CA 1
ATOM 756 C C . LYS A 1 98 ? -16.942 -13.859 -20.764 1.00 40.85 95 LYS A C 1
ATOM 757 O O . LYS A 1 98 ? -17.174 -12.928 -21.539 1.00 40.15 95 LYS A O 1
ATOM 763 N N . GLY A 1 99 ? -17.018 -15.137 -21.124 1.00 43.93 96 GLY A N 1
ATOM 764 C CA . GLY A 1 99 ? -17.350 -15.542 -22.476 1.00 38.34 96 GLY A CA 1
ATOM 765 C C . GLY A 1 99 ? -16.121 -15.538 -23.371 1.00 47.86 96 GLY A C 1
ATOM 766 O O . GLY A 1 99 ? -14.991 -15.441 -22.884 1.00 47.16 96 GLY A O 1
ATOM 767 N N . GLU A 1 100 ? -16.338 -15.632 -24.680 1.00 43.76 97 GLU A N 1
ATOM 768 C CA . GLU A 1 100 ? -15.235 -15.615 -25.640 1.00 43.47 97 GLU A CA 1
ATOM 769 C C . GLU A 1 100 ? -15.640 -15.067 -27.017 1.00 46.80 97 GLU A C 1
ATOM 770 O O . GLU A 1 100 ? -16.816 -14.781 -27.270 1.00 42.88 97 GLU A O 1
ATOM 776 N N . VAL A 1 101 ? -14.651 -14.902 -27.894 1.00 38.93 98 VAL A N 1
ATOM 777 C CA . VAL A 1 101 ? -14.921 -14.556 -29.276 1.00 36.51 98 VAL A CA 1
ATOM 778 C C . VAL A 1 101 ? -15.155 -15.865 -29.998 1.00 40.38 98 VAL A C 1
ATOM 779 O O . VAL A 1 101 ? -14.313 -16.745 -29.944 1.00 40.85 98 VAL A O 1
ATOM 783 N N . THR A 1 102 ? -16.317 -16.012 -30.632 1.00 38.47 99 THR A N 1
ATOM 784 C CA . THR A 1 102 ? -16.658 -17.242 -31.362 1.00 34.49 99 THR A CA 1
ATOM 785 C C . THR A 1 102 ? -15.871 -17.330 -32.661 1.00 30.28 99 THR A C 1
ATOM 786 O O . THR A 1 102 ? -15.412 -16.308 -33.198 1.00 35.82 99 THR A O 1
ATOM 790 N N . PRO A 1 103 ? -15.744 -18.542 -33.208 1.00 37.34 100 PRO A N 1
ATOM 791 C CA . PRO A 1 103 ? -15.086 -18.644 -34.519 1.00 39.38 100 PRO A CA 1
ATOM 792 C C . PRO A 1 103 ? -15.733 -17.755 -35.576 1.00 38.87 100 PRO A C 1
ATOM 793 O O . PRO A 1 103 ? -15.004 -17.144 -36.357 1.00 39.62 100 PRO A O 1
ATOM 797 N N . GLU A 1 104 ? -17.062 -17.641 -35.580 1.00 37.01 101 GLU A N 1
ATOM 798 C CA . GLU A 1 104 ? -17.732 -16.806 -36.579 1.00 34.21 101 GLU A CA 1
ATOM 799 C C . GLU A 1 104 ? -17.409 -15.322 -36.413 1.00 32.96 101 GLU A C 1
ATOM 800 O O . GLU A 1 104 ? -17.121 -14.633 -37.393 1.00 38.17 101 GLU A O 1
ATOM 806 N N . GLU A 1 105 ? -17.463 -14.809 -35.189 1.00 33.46 102 GLU A N 1
ATOM 807 C CA . GLU A 1 105 ? -17.137 -13.400 -34.987 1.00 34.60 102 GLU A CA 1
ATOM 808 C C . GLU A 1 105 ? -15.685 -13.176 -35.416 1.00 35.64 102 GLU A C 1
ATOM 809 O O . GLU A 1 105 ? -15.348 -12.175 -36.046 1.00 34.03 102 GLU A O 1
ATOM 815 N N . GLN A 1 106 ? -14.825 -14.124 -35.078 1.00 34.35 103 GLN A N 1
ATOM 816 C CA . GLN A 1 106 ? -13.394 -13.980 -35.357 1.00 31.68 103 GLN A CA 1
ATOM 817 C C . GLN A 1 106 ? -13.120 -13.933 -36.866 1.00 41.06 103 GLN A C 1
ATOM 818 O O . GLN A 1 106 ? -12.359 -13.079 -37.327 1.00 36.03 103 GLN A O 1
ATOM 824 N N . ALA A 1 107 ? -13.761 -14.827 -37.629 1.00 38.43 104 ALA A N 1
ATOM 825 C CA . ALA A 1 107 ? -13.573 -14.885 -39.083 1.00 42.35 104 ALA A CA 1
ATOM 826 C C . ALA A 1 107 ? -14.050 -13.612 -39.770 1.00 42.58 104 ALA A C 1
ATOM 827 O O . ALA A 1 107 ? -13.435 -13.141 -40.724 1.00 46.16 104 ALA A O 1
ATOM 829 N N . ILE A 1 108 ? -15.144 -13.051 -39.282 1.00 35.06 105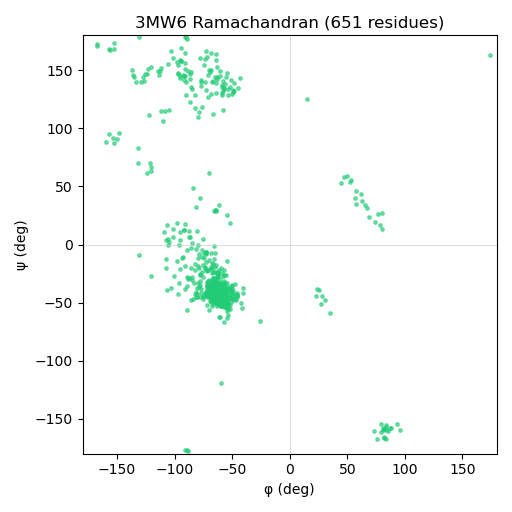 ILE A N 1
ATOM 830 C CA . ILE A 1 108 ? -15.696 -11.854 -39.891 1.00 39.51 105 ILE A CA 1
ATOM 831 C C . ILE A 1 108 ? -14.764 -10.674 -39.658 1.00 41.61 105 ILE A C 1
ATOM 832 O O . ILE A 1 108 ? -14.560 -9.846 -40.544 1.00 41.21 105 ILE A O 1
ATOM 837 N N . ALA A 1 109 ? -14.193 -10.593 -38.463 1.00 37.29 106 ALA A N 1
ATOM 838 C CA . ALA A 1 109 ? -13.286 -9.495 -38.159 1.00 35.08 106 ALA A CA 1
ATOM 839 C C . ALA A 1 109 ? -12.003 -9.656 -38.972 1.00 34.69 106 ALA A C 1
ATOM 840 O O . ALA A 1 109 ? -11.475 -8.682 -39.509 1.00 36.55 106 ALA A O 1
ATOM 842 N N . GLN A 1 110 ? -11.541 -10.898 -39.085 1.00 31.01 107 GLN A N 1
ATOM 843 C CA . GLN A 1 110 ? -10.333 -11.234 -39.824 1.00 39.82 107 GLN A CA 1
ATOM 844 C C . GLN A 1 110 ? -10.372 -10.829 -41.287 1.00 51.53 107 GLN A C 1
ATOM 845 O O . GLN A 1 110 ? -9.339 -10.493 -41.863 1.00 55.87 107 GLN A O 1
ATOM 851 N N . ASN A 1 111 ? -11.557 -10.898 -41.890 1.00 50.55 108 ASN A N 1
ATOM 852 C CA . ASN A 1 111 ? -11.724 -10.612 -43.315 1.00 52.30 108 ASN A CA 1
ATOM 853 C C . ASN A 1 111 ? -12.171 -9.185 -43.513 1.00 47.09 108 ASN A C 1
ATOM 854 O O . ASN A 1 111 ? -12.353 -8.743 -44.639 1.00 51.25 108 ASN A O 1
ATOM 859 N N . HIS A 1 112 ? -12.347 -8.461 -42.411 1.00 31.02 109 HIS A N 1
ATOM 860 C CA . HIS A 1 112 ? -12.783 -7.083 -42.504 1.00 32.39 109 HIS A CA 1
ATOM 861 C C . HIS A 1 112 ? -11.676 -6.259 -43.124 1.00 51.51 109 HIS A C 1
ATOM 862 O O . HIS A 1 112 ? -10.526 -6.345 -42.701 1.00 44.64 109 HIS A O 1
ATOM 869 N N . PRO A 1 113 ? -12.020 -5.479 -44.156 1.00 58.10 110 PRO A N 1
ATOM 870 C CA . PRO A 1 113 ? -11.103 -4.549 -44.809 1.00 55.59 110 PRO A CA 1
ATOM 871 C C . PRO A 1 113 ? -10.291 -3.720 -43.817 1.00 55.22 110 PRO A C 1
ATOM 872 O O . PRO A 1 113 ? -9.082 -3.548 -44.029 1.00 49.17 110 PRO A O 1
ATOM 876 N N . PHE A 1 114 ? -10.921 -3.209 -42.762 1.00 47.74 111 PHE A N 1
ATOM 877 C CA . PHE A 1 114 ? -10.185 -2.356 -41.821 1.00 44.52 111 PHE A CA 1
ATOM 878 C C . PHE A 1 114 ? -9.113 -3.120 -41.073 1.00 45.20 111 PHE A C 1
ATOM 879 O O . PHE A 1 114 ? -8.095 -2.548 -40.708 1.00 55.75 111 PHE A O 1
ATOM 887 N N . VAL A 1 115 ? -9.333 -4.417 -40.878 1.00 47.44 112 VAL A N 1
ATOM 888 C CA . VAL A 1 115 ? -8.345 -5.290 -40.257 1.00 46.90 112 VAL A CA 1
ATOM 889 C C . VAL A 1 115 ? -7.239 -5.665 -41.227 1.00 58.34 112 VAL A C 1
ATOM 890 O O . VAL A 1 115 ? -6.080 -5.678 -40.843 1.00 68.28 112 VAL A O 1
ATOM 894 N N . GLN A 1 116 ? -7.590 -5.967 -42.480 1.00 56.62 113 GLN A N 1
ATOM 895 C CA . GLN A 1 116 ? -6.594 -6.245 -43.516 1.00 61.97 113 GLN A CA 1
ATOM 896 C C . GLN A 1 116 ? -5.582 -5.108 -43.600 1.00 66.97 113 GLN A C 1
ATOM 897 O O . GLN A 1 116 ? -4.376 -5.336 -43.687 1.00 70.37 113 GLN A O 1
ATOM 903 N N . GLN A 1 117 ? -6.091 -3.882 -43.585 1.00 65.60 114 GLN A N 1
ATOM 904 C CA . GLN A 1 117 ? -5.252 -2.701 -43.462 1.00 66.18 114 GLN A CA 1
ATOM 905 C C . GLN A 1 117 ? -4.463 -2.712 -42.142 1.00 73.09 114 GLN A C 1
ATOM 906 O O . GLN A 1 117 ? -3.235 -2.752 -42.155 1.00 75.50 114 GLN A O 1
ATOM 912 N N . ALA A 1 118 ? -5.173 -2.692 -41.013 1.00 75.29 115 ALA A N 1
ATOM 913 C CA . ALA A 1 118 ? -4.545 -2.590 -39.683 1.00 83.36 115 ALA A CA 1
ATOM 914 C C . ALA A 1 118 ? -3.473 -3.640 -39.372 1.00 92.10 115 ALA A C 1
ATOM 915 O O . ALA A 1 118 ? -2.471 -3.327 -38.731 1.00 97.89 115 ALA A O 1
ATOM 917 N N . LEU A 1 119 ? -3.692 -4.882 -39.799 1.00 97.24 116 LEU A N 1
ATOM 918 C CA . LEU A 1 119 ? -2.708 -5.948 -39.596 1.00 98.31 116 LEU A CA 1
ATOM 919 C C . LEU A 1 119 ? -1.458 -5.707 -40.432 1.00 102.02 116 LEU A C 1
ATOM 920 O O . LEU A 1 119 ? -0.346 -6.014 -39.994 1.00 104.87 116 LEU A O 1
ATOM 925 N N . GLN A 1 120 ? -1.648 -5.162 -41.634 1.00 100.63 117 GLN A N 1
ATOM 926 C CA . GLN A 1 120 ? -0.535 -4.807 -42.513 1.00 103.44 117 GLN A CA 1
ATOM 927 C C . GLN A 1 120 ? 0.295 -3.639 -41.963 1.00 108.37 117 GLN A C 1
ATOM 928 O O . GLN A 1 120 ? 1.527 -3.612 -42.095 1.00 105.31 117 GLN A O 1
ATOM 934 N N . GLN A 1 121 ? -0.392 -2.668 -41.365 1.00 105.67 118 GLN A N 1
ATOM 935 C CA . GLN A 1 121 ? 0.273 -1.532 -40.740 1.00 108.51 118 GLN A CA 1
ATOM 936 C C . GLN A 1 121 ? 1.075 -1.991 -39.525 1.00 114.21 118 GLN A C 1
ATOM 937 O O . GLN A 1 121 ? 2.260 -1.695 -39.411 1.00 117.44 118 GLN A O 1
ATOM 943 N N . GLN A 1 122 ? 0.415 -2.729 -38.636 1.00 114.15 119 GLN A N 1
ATOM 944 C CA . GLN A 1 122 ? 1.024 -3.252 -37.411 1.00 114.23 119 GLN A CA 1
ATOM 945 C C . GLN A 1 122 ? 2.352 -3.995 -37.632 1.00 118.15 119 GLN A C 1
ATOM 946 O O . GLN A 1 122 ? 3.284 -3.867 -36.835 1.00 115.20 119 GLN A O 1
ATOM 952 N N . SER A 1 123 ? 2.432 -4.766 -38.713 1.00 123.86 120 SER A N 1
ATOM 953 C CA . SER A 1 123 ? 3.636 -5.531 -39.029 1.00 131.08 120 SER A CA 1
ATOM 954 C C . SER A 1 123 ? 4.706 -4.693 -39.737 1.00 140.00 120 SER A C 1
ATOM 955 O O . SER A 1 123 ? 5.892 -5.039 -39.714 1.00 140.93 120 SER A O 1
ATOM 958 N N . ALA A 1 124 ? 4.281 -3.600 -40.368 1.00 146.39 121 ALA A N 1
ATOM 959 C CA . ALA A 1 124 ? 5.203 -2.686 -41.040 1.00 151.30 121 ALA A CA 1
ATOM 960 C C . ALA A 1 124 ? 5.839 -1.704 -40.053 1.00 153.22 121 ALA A C 1
ATOM 961 O O . ALA A 1 124 ? 6.850 -1.069 -40.361 1.00 156.28 121 ALA A O 1
ATOM 963 N N . GLN A 1 125 ? 5.238 -1.588 -38.869 1.00 149.56 122 GLN A N 1
ATOM 964 C CA . GLN A 1 125 ? 5.794 -0.779 -37.787 1.00 145.03 122 GLN A CA 1
ATOM 965 C C . GLN A 1 125 ? 6.791 -1.611 -36.980 1.00 145.26 122 GLN A C 1
ATOM 966 O O . GLN A 1 125 ? 7.641 -1.069 -36.269 1.00 145.29 122 GLN A O 1
ATOM 972 N N . ALA A 1 126 ? 6.674 -2.932 -37.102 1.00 142.72 123 ALA A N 1
ATOM 973 C CA . ALA A 1 126 ? 7.628 -3.855 -36.498 1.00 138.29 123 ALA A CA 1
ATOM 974 C C . ALA A 1 126 ? 8.892 -3.940 -37.349 1.00 138.52 123 ALA A C 1
ATOM 975 O O . ALA A 1 126 ? 9.998 -4.045 -36.822 1.00 141.48 123 ALA A O 1
ATOM 977 N N . ALA A 1 127 ? 8.721 -3.885 -38.667 1.00 137.22 124 ALA A N 1
ATOM 978 C CA . ALA A 1 127 ? 9.852 -3.922 -39.590 1.00 138.83 124 ALA A CA 1
ATOM 979 C C . ALA A 1 127 ? 10.570 -2.573 -39.649 1.00 138.89 124 ALA A C 1
ATOM 980 O O . ALA A 1 127 ? 11.315 -2.211 -38.736 1.00 138.11 124 ALA A O 1
ATOM 982 N N . LYS B 1 23 ? -9.544 -32.350 -53.151 1.00 132.93 20 LYS B N 1
ATOM 983 C CA . LYS B 1 23 ? -10.162 -31.552 -52.097 1.00 133.68 20 LYS B CA 1
ATOM 984 C C . LYS B 1 23 ? -11.272 -30.654 -52.635 1.00 139.09 20 LYS B C 1
ATOM 985 O O . LYS B 1 23 ? -12.429 -30.767 -52.227 1.00 135.52 20 LYS B O 1
ATOM 991 N N . LYS B 1 24 ? -10.909 -29.761 -53.552 1.00 146.16 21 LYS B N 1
ATOM 992 C CA . LYS B 1 24 ? -11.838 -28.759 -54.071 1.00 149.33 21 LYS B CA 1
ATOM 993 C C . LYS B 1 24 ? -13.018 -29.351 -54.840 1.00 152.21 21 LYS B C 1
ATOM 994 O O . LYS B 1 24 ? -14.117 -28.801 -54.812 1.00 151.01 21 LYS B O 1
ATOM 1000 N N . LYS B 1 25 ? -12.790 -30.470 -55.521 1.00 155.74 22 LYS B N 1
ATOM 1001 C CA . LYS B 1 25 ? -13.870 -31.172 -56.202 1.00 156.38 22 LYS B CA 1
ATOM 1002 C C . LYS B 1 25 ? -14.871 -31.672 -55.170 1.00 161.17 22 LYS B C 1
ATOM 1003 O O . LYS B 1 25 ? -16.084 -31.584 -55.369 1.00 160.71 22 LYS B O 1
ATOM 1009 N N . GLN B 1 26 ? -14.346 -32.193 -54.063 1.00 164.55 23 GLN B N 1
ATOM 1010 C CA . GLN B 1 26 ? -15.168 -32.769 -53.003 1.00 163.70 23 GLN B CA 1
ATOM 1011 C C . GLN B 1 26 ? -15.960 -31.710 -52.241 1.00 155.60 23 GLN B C 1
ATOM 1012 O O . GLN B 1 26 ? -17.186 -31.787 -52.170 1.00 156.03 23 GLN B O 1
ATOM 1018 N N . THR B 1 27 ? -15.264 -30.723 -51.678 1.00 144.59 24 THR B N 1
ATOM 1019 C CA . THR B 1 27 ? -15.929 -29.647 -50.947 1.00 129.30 24 THR B CA 1
ATOM 1020 C C . THR B 1 27 ? -17.063 -29.050 -51.781 1.00 127.06 24 THR B C 1
ATOM 1021 O O . THR B 1 27 ? -18.170 -28.847 -51.283 1.00 126.11 24 THR B O 1
ATOM 1025 N N . GLU B 1 28 ? -16.779 -28.787 -53.054 1.00 125.57 25 GLU B N 1
ATOM 1026 C CA . GLU B 1 28 ? -17.777 -28.283 -53.992 1.00 124.76 25 GLU B CA 1
ATOM 1027 C C . GLU B 1 28 ? -19.032 -29.159 -53.990 1.00 126.49 25 GLU B C 1
ATOM 1028 O O . GLU B 1 28 ? -20.150 -28.664 -54.152 1.00 123.46 25 GLU B O 1
ATOM 1042 N N . ILE B 1 30 ? -19.650 -31.323 -51.291 1.00 134.37 27 ILE B N 1
ATOM 1043 C CA . ILE B 1 30 ? -20.066 -31.270 -49.891 1.00 131.40 27 ILE B CA 1
ATOM 1044 C C . ILE B 1 30 ? -21.073 -30.148 -49.647 1.00 124.23 27 ILE B C 1
ATOM 1045 O O . ILE B 1 30 ? -22.189 -30.389 -49.186 1.00 120.97 27 ILE B O 1
ATOM 1050 N N . ALA B 1 31 ? -20.666 -28.921 -49.952 1.00 120.59 28 ALA B N 1
ATOM 1051 C CA . ALA B 1 31 ? -21.549 -27.774 -49.827 1.00 118.14 28 ALA B CA 1
ATOM 1052 C C . ALA B 1 31 ? -22.852 -28.053 -50.557 1.00 124.87 28 ALA B C 1
ATOM 1053 O O . ALA B 1 31 ? -23.932 -27.970 -49.972 1.00 127.86 28 ALA B O 1
ATOM 1055 N N . ASP B 1 32 ? -22.735 -28.384 -51.839 1.00 129.79 29 ASP B N 1
ATOM 1056 C CA . ASP B 1 32 ? -23.887 -28.670 -52.692 1.00 134.64 29 ASP B CA 1
ATOM 1057 C C . ASP B 1 32 ? -24.944 -29.484 -51.941 1.00 129.03 29 ASP B C 1
ATOM 1058 O O . ASP B 1 32 ? -26.147 -29.278 -52.113 1.00 122.48 29 ASP B O 1
ATOM 1063 N N . HIS B 1 33 ? -24.475 -30.404 -51.102 1.00 128.60 30 HIS B N 1
ATOM 1064 C CA . HIS B 1 33 ? -25.348 -31.276 -50.326 1.00 127.18 30 HIS B CA 1
ATOM 1065 C C . HIS B 1 33 ? -26.003 -30.521 -49.172 1.00 125.20 30 HIS B C 1
ATOM 1066 O O . HIS B 1 33 ? -27.201 -30.671 -48.921 1.00 124.45 30 HIS B O 1
ATOM 1073 N N . ILE B 1 34 ? -25.211 -29.704 -48.480 1.00 119.54 31 ILE B N 1
ATOM 1074 C CA . ILE B 1 34 ? -25.695 -28.928 -47.339 1.00 104.95 31 ILE B CA 1
ATOM 1075 C C . ILE B 1 34 ? -26.805 -27.954 -47.716 1.00 100.08 31 ILE B C 1
ATOM 1076 O O . ILE B 1 34 ? -27.921 -28.053 -47.218 1.00 100.26 31 ILE B O 1
ATOM 1081 N N . TYR B 1 35 ? -26.490 -27.007 -48.592 1.00 98.31 32 TYR B N 1
ATOM 1082 C CA . TYR B 1 35 ? -27.481 -26.043 -49.054 1.00 93.68 32 TYR B CA 1
ATOM 1083 C C . TYR B 1 35 ? -28.705 -26.750 -49.618 1.00 91.30 32 TYR B C 1
ATOM 1084 O O . TYR B 1 35 ? -29.750 -26.133 -49.826 1.00 93.00 32 TYR B O 1
ATOM 1093 N N . GLY B 1 36 ? -28.564 -28.047 -49.873 1.00 92.03 33 GLY B N 1
ATOM 1094 C CA . GLY B 1 36 ? -29.637 -28.835 -50.451 1.00 97.06 33 GLY B CA 1
ATOM 1095 C C . GLY B 1 36 ? -30.449 -29.573 -49.407 1.00 102.00 33 GLY B C 1
ATOM 1096 O O . GLY B 1 36 ? -31.657 -29.766 -49.568 1.00 102.62 33 GLY B O 1
ATOM 1097 N N . LYS B 1 37 ? -29.787 -29.981 -48.329 1.00 102.81 34 LYS B N 1
ATOM 1098 C CA . LYS B 1 37 ? -30.454 -30.713 -47.260 1.00 102.17 34 LYS B CA 1
ATOM 1099 C C . LYS B 1 37 ? -31.034 -29.790 -46.189 1.00 99.03 34 LYS B C 1
ATOM 1100 O O . LYS B 1 37 ? -32.231 -29.837 -45.913 1.00 98.78 34 LYS B O 1
ATOM 1106 N N . TYR B 1 38 ? -30.186 -28.946 -45.604 1.00 95.63 35 TYR B N 1
ATOM 1107 C CA . TYR B 1 38 ? -30.574 -28.099 -44.471 1.00 90.59 35 TYR B CA 1
ATOM 1108 C C . TYR B 1 38 ? -31.127 -26.733 -44.866 1.00 84.84 35 TYR B C 1
ATOM 1109 O O . TYR B 1 38 ? -30.498 -25.992 -45.615 1.00 84.04 35 TYR B O 1
ATOM 1118 N N . ASP B 1 39 ? -32.294 -26.393 -44.332 1.00 86.53 36 ASP B N 1
ATOM 1119 C CA . ASP B 1 39 ? -32.924 -25.113 -44.635 1.00 86.58 36 ASP B CA 1
ATOM 1120 C C . ASP B 1 39 ? -32.111 -23.917 -44.150 1.00 78.87 36 ASP B C 1
ATOM 1121 O O . ASP B 1 39 ? -31.982 -22.922 -44.870 1.00 75.31 36 ASP B O 1
ATOM 1126 N N . VAL B 1 40 ? -31.569 -24.016 -42.935 1.00 69.87 37 VAL B N 1
ATOM 1127 C CA . VAL B 1 40 ? -30.862 -22.894 -42.315 1.00 63.81 37 VAL B CA 1
ATOM 1128 C C . VAL B 1 40 ? -29.735 -22.348 -43.195 1.00 66.43 37 VAL B C 1
ATOM 1129 O O . VAL B 1 40 ? -29.465 -21.145 -43.190 1.00 64.86 37 VAL B O 1
ATOM 1133 N N . PHE B 1 41 ? -29.090 -23.225 -43.957 1.00 68.59 38 PHE B N 1
ATOM 1134 C CA . PHE B 1 41 ? -28.059 -22.788 -44.901 1.00 73.86 38 PHE B CA 1
ATOM 1135 C C . PHE B 1 41 ? -28.652 -22.289 -46.220 1.00 76.40 38 PHE B C 1
ATOM 1136 O O . PHE B 1 41 ? -28.209 -21.278 -46.772 1.00 77.97 38 PHE B O 1
ATOM 1144 N N . LYS B 1 42 ? -29.648 -23.011 -46.726 1.00 78.16 39 LYS B N 1
ATOM 1145 C CA . LYS B 1 42 ? -30.330 -22.625 -47.954 1.00 78.32 39 LYS B CA 1
ATOM 1146 C C . LYS B 1 42 ? -30.812 -21.191 -47.828 1.00 70.60 39 LYS B C 1
ATOM 1147 O O . LYS B 1 42 ? -30.533 -20.364 -48.688 1.00 74.55 39 LYS B O 1
ATOM 1153 N N . ARG B 1 43 ? -31.511 -20.896 -46.735 1.00 68.02 40 ARG B N 1
ATOM 1154 C CA . ARG B 1 43 ? -32.119 -19.579 -46.539 1.00 71.53 40 ARG B CA 1
ATOM 1155 C C . ARG B 1 43 ? -31.304 -18.572 -45.719 1.00 62.58 40 ARG B C 1
ATOM 1156 O O . ARG B 1 43 ? -31.810 -17.517 -45.349 1.00 63.42 40 ARG B O 1
ATOM 1164 N N . PHE B 1 44 ? -30.045 -18.897 -45.443 1.00 63.39 41 PHE B N 1
ATOM 1165 C CA . PHE B 1 44 ? -29.124 -17.960 -44.790 1.00 54.45 41 PHE B CA 1
ATOM 1166 C C . PHE B 1 44 ? -29.643 -17.358 -43.486 1.00 45.94 41 PHE B C 1
ATOM 1167 O O . PHE B 1 44 ? -29.705 -16.139 -43.334 1.00 51.15 41 PHE B O 1
ATOM 1175 N N . LYS B 1 45 ? -30.016 -18.215 -42.544 1.00 40.94 42 LYS B N 1
ATOM 1176 C CA . LYS B 1 45 ? -30.454 -17.747 -41.239 1.00 45.88 42 LYS B CA 1
ATOM 1177 C C . LYS B 1 45 ? -29.234 -17.722 -40.319 1.00 49.56 42 LYS B C 1
ATOM 1178 O O . LYS B 1 45 ? -28.341 -18.554 -40.465 1.00 51.39 42 LYS B O 1
ATOM 1184 N N . PRO B 1 46 ? -29.178 -16.759 -39.385 1.00 42.06 43 PRO B N 1
ATOM 1185 C CA . PRO B 1 46 ? -28.078 -16.769 -38.416 1.00 47.55 43 PRO B CA 1
ATOM 1186 C C . PRO B 1 46 ? -27.953 -18.160 -37.798 1.00 52.28 43 PRO B C 1
ATOM 1187 O O . PRO B 1 46 ? -28.954 -18.711 -37.353 1.00 56.52 43 PRO B O 1
ATOM 1191 N N . LEU B 1 47 ? -26.748 -18.724 -37.788 1.00 47.30 44 LEU B N 1
ATOM 1192 C CA . LEU B 1 47 ? -26.560 -20.114 -37.390 1.00 47.41 44 LEU B CA 1
ATOM 1193 C C . LEU B 1 47 ? -26.247 -20.291 -35.900 1.00 55.03 44 LEU B C 1
ATOM 1194 O O . LEU B 1 47 ? -25.514 -19.497 -35.311 1.00 51.87 44 LEU B O 1
ATOM 1199 N N . ALA B 1 48 ? -26.795 -21.343 -35.300 1.00 52.73 45 ALA B N 1
ATOM 1200 C CA . ALA B 1 48 ? -26.543 -21.632 -33.890 1.00 63.10 45 ALA B CA 1
ATOM 1201 C C . ALA B 1 48 ? -25.048 -21.753 -33.594 1.00 64.43 45 ALA B C 1
ATOM 1202 O O . ALA B 1 48 ? -24.273 -22.245 -34.421 1.00 62.42 45 ALA B O 1
ATOM 1204 N N . LEU B 1 49 ? -24.649 -21.293 -32.415 1.00 64.83 46 LEU B N 1
ATOM 1205 C CA . LEU B 1 49 ? -23.320 -21.601 -31.899 1.00 67.15 46 LEU B CA 1
ATOM 1206 C C . LEU B 1 49 ? -23.035 -23.105 -32.026 1.00 65.90 46 LEU B C 1
ATOM 1207 O O . LEU B 1 49 ? -23.866 -23.940 -31.665 1.00 68.36 46 LEU B O 1
ATOM 1212 N N . GLY B 1 50 ? -21.869 -23.454 -32.551 1.00 68.15 47 GLY B N 1
ATOM 1213 C CA . GLY B 1 50 ? -21.442 -24.844 -32.572 1.00 80.35 47 GLY B CA 1
ATOM 1214 C C . GLY B 1 50 ? -22.038 -25.687 -33.686 1.00 86.18 47 GLY B C 1
ATOM 1215 O O . GLY B 1 50 ? -22.160 -26.907 -33.568 1.00 90.51 47 GLY B O 1
ATOM 1216 N N . ILE B 1 51 ? -22.397 -25.036 -34.783 1.00 81.56 48 ILE B N 1
ATOM 1217 C CA . ILE B 1 51 ? -23.005 -25.737 -35.900 1.00 80.46 48 ILE B CA 1
ATOM 1218 C C . ILE B 1 51 ? -21.950 -26.556 -36.653 1.00 87.10 48 ILE B C 1
ATOM 1219 O O . ILE B 1 51 ? -22.273 -27.394 -37.496 1.00 85.64 48 ILE B O 1
ATOM 1224 N N . ASP B 1 52 ? -20.684 -26.312 -36.332 1.00 93.67 49 ASP B N 1
ATOM 1225 C CA . ASP B 1 52 ? -19.584 -27.103 -36.879 1.00 92.85 49 ASP B CA 1
ATOM 1226 C C . ASP B 1 52 ? -19.619 -28.538 -36.351 1.00 91.69 49 ASP B C 1
ATOM 1227 O O . ASP B 1 52 ? -19.607 -29.493 -37.124 1.00 86.34 49 ASP B O 1
ATOM 1232 N N . GLN B 1 53 ? -19.675 -28.685 -35.033 1.00 97.52 50 GLN B N 1
ATOM 1233 C CA . GLN B 1 53 ? -19.775 -30.001 -34.415 1.00 103.33 50 GLN B CA 1
ATOM 1234 C C . GLN B 1 53 ? -20.993 -30.770 -34.916 1.00 107.26 50 GLN B C 1
ATOM 1235 O O . GLN B 1 53 ? -20.935 -31.986 -35.109 1.00 112.23 50 GLN B O 1
ATOM 1241 N N . ASP B 1 54 ? -22.093 -30.054 -35.128 1.00 100.81 51 ASP B N 1
ATOM 1242 C CA . ASP B 1 54 ? -23.336 -30.676 -35.560 1.00 95.42 51 ASP B CA 1
ATOM 1243 C C . ASP B 1 54 ? -23.250 -31.127 -37.011 1.00 90.49 51 ASP B C 1
ATOM 1244 O O . ASP B 1 54 ? -23.802 -32.157 -37.391 1.00 82.73 51 ASP B O 1
ATOM 1249 N N . LEU B 1 55 ? -22.553 -30.343 -37.821 1.00 96.08 52 LEU B N 1
ATOM 1250 C CA . LEU B 1 55 ? -22.414 -30.639 -39.239 1.00 101.77 52 LEU B CA 1
ATOM 1251 C C . LEU B 1 55 ? -21.549 -31.883 -39.447 1.00 108.03 52 LEU B C 1
ATOM 1252 O O . LEU B 1 55 ? -21.856 -32.740 -40.281 1.00 105.83 52 LEU B O 1
ATOM 1257 N N . ILE B 1 56 ? -20.468 -31.971 -38.675 1.00 112.29 53 ILE B N 1
ATOM 1258 C CA . ILE B 1 56 ? -19.534 -33.089 -38.751 1.00 113.91 53 ILE B CA 1
ATOM 1259 C C . ILE B 1 56 ? -20.165 -34.357 -38.195 1.00 112.88 53 ILE B C 1
ATOM 1260 O O . ILE B 1 56 ? -20.023 -35.438 -38.766 1.00 114.87 53 ILE B O 1
ATOM 1265 N N . ALA B 1 57 ? -20.858 -34.214 -37.071 1.00 106.64 54 ALA B N 1
ATOM 1266 C CA . ALA B 1 57 ? -21.547 -35.333 -36.450 1.00 104.27 54 ALA B CA 1
ATOM 1267 C C . ALA B 1 57 ? -22.615 -35.894 -37.383 1.00 108.41 54 ALA B C 1
ATOM 1268 O O . ALA B 1 57 ? -22.755 -37.108 -37.522 1.00 111.84 54 ALA B O 1
ATOM 1270 N N . ALA B 1 58 ? -23.363 -35.001 -38.025 1.00 108.07 55 ALA B N 1
ATOM 1271 C CA . ALA B 1 58 ? -24.462 -35.404 -38.895 1.00 108.41 55 ALA B CA 1
ATOM 1272 C C . ALA B 1 58 ? -23.960 -35.849 -40.261 1.00 108.45 55 ALA B C 1
ATOM 1273 O O . ALA B 1 58 ? -24.704 -36.424 -41.052 1.00 105.90 55 ALA B O 1
ATOM 1275 N N . LEU B 1 59 ? -22.693 -35.581 -40.540 1.00 114.78 56 LEU B N 1
ATOM 1276 C CA . LEU B 1 59 ? -22.115 -35.995 -41.809 1.00 122.75 56 LEU B CA 1
ATOM 1277 C C . LEU B 1 59 ? -20.769 -36.697 -41.629 1.00 130.63 56 LEU B C 1
ATOM 1278 O O . LEU B 1 59 ? -19.712 -36.073 -41.755 1.00 132.53 56 LEU B O 1
ATOM 1283 N N . PRO B 1 60 ? -20.812 -38.006 -41.323 1.00 132.80 57 PRO B N 1
ATOM 1284 C CA . PRO B 1 60 ? -19.606 -38.827 -41.196 1.00 133.55 57 PRO B CA 1
ATOM 1285 C C . PRO B 1 60 ? -19.060 -39.119 -42.583 1.00 133.98 57 PRO B C 1
ATOM 1286 O O . PRO B 1 60 ? -17.896 -39.493 -42.733 1.00 132.13 57 PRO B O 1
ATOM 1290 N N . GLN B 1 61 ? -19.914 -38.932 -43.587 1.00 133.05 58 GLN B N 1
ATOM 1291 C CA . GLN B 1 61 ? -19.581 -39.225 -44.975 1.00 131.73 58 GLN B CA 1
ATOM 1292 C C . GLN B 1 61 ? -18.527 -38.280 -45.529 1.00 131.46 58 GLN B C 1
ATOM 1293 O O . GLN B 1 61 ? -18.044 -38.474 -46.641 1.00 133.29 58 GLN B O 1
ATOM 1299 N N . TYR B 1 62 ? -18.174 -37.254 -44.762 1.00 130.62 59 TYR B N 1
ATOM 1300 C CA . TYR B 1 62 ? -17.215 -36.266 -45.238 1.00 128.75 59 TYR B CA 1
ATOM 1301 C C . TYR B 1 62 ? -16.106 -35.982 -44.231 1.00 121.39 59 TYR B C 1
ATOM 1302 O O . TYR B 1 62 ? -16.086 -36.531 -43.128 1.00 120.25 59 TYR B O 1
ATOM 1311 N N . ASP B 1 63 ? -15.183 -35.116 -44.630 1.00 117.55 60 ASP B N 1
ATOM 1312 C CA . ASP B 1 63 ? -14.028 -34.783 -43.809 1.00 119.53 60 ASP B CA 1
ATOM 1313 C C . ASP B 1 63 ? -14.353 -33.649 -42.844 1.00 118.18 60 ASP B C 1
ATOM 1314 O O . ASP B 1 63 ? -15.068 -32.718 -43.197 1.00 116.89 60 ASP B O 1
ATOM 1319 N N . ALA B 1 64 ? -13.809 -33.727 -41.631 1.00 118.58 61 ALA B N 1
ATOM 1320 C CA . ALA B 1 64 ? -14.148 -32.790 -40.558 1.00 117.27 61 ALA B CA 1
ATOM 1321 C C . ALA B 1 64 ? -13.421 -31.441 -40.624 1.00 112.90 61 ALA B C 1
ATOM 1322 O O . ALA B 1 64 ? -13.461 -30.659 -39.670 1.00 111.41 61 ALA B O 1
ATOM 1324 N N . ALA B 1 65 ? -12.764 -31.168 -41.747 1.00 108.79 62 ALA B N 1
ATOM 1325 C CA . ALA B 1 65 ? -12.107 -29.879 -41.952 1.00 107.50 62 ALA B CA 1
ATOM 1326 C C . ALA B 1 65 ? -12.496 -29.302 -43.307 1.00 104.29 62 ALA B C 1
ATOM 1327 O O . ALA B 1 65 ? -12.181 -28.157 -43.629 1.00 96.96 62 ALA B O 1
ATOM 1329 N N . LEU B 1 66 ? -13.180 -30.116 -44.101 1.00 108.11 63 LEU B N 1
ATOM 1330 C CA . LEU B 1 66 ? -13.691 -29.675 -45.387 1.00 114.58 63 LEU B CA 1
ATOM 1331 C C . LEU B 1 66 ? -15.204 -29.522 -45.273 1.00 116.24 63 LEU B C 1
ATOM 1332 O O . LEU B 1 66 ? -15.858 -28.952 -46.147 1.00 117.28 63 LEU B O 1
ATOM 1337 N N . ILE B 1 67 ? -15.750 -30.044 -44.180 1.00 115.34 64 ILE B N 1
ATOM 1338 C CA . ILE B 1 67 ? -17.100 -29.709 -43.758 1.00 108.30 64 ILE B CA 1
ATOM 1339 C C . ILE B 1 67 ? -17.003 -28.328 -43.133 1.00 104.27 64 ILE B C 1
ATOM 1340 O O . ILE B 1 67 ? -17.871 -27.482 -43.322 1.00 103.75 64 ILE B O 1
ATOM 1345 N N . ALA B 1 68 ? -15.916 -28.104 -42.404 1.00 102.52 65 ALA B N 1
ATOM 1346 C CA . ALA B 1 68 ? -15.675 -26.826 -41.751 1.00 101.35 65 ALA B CA 1
ATOM 1347 C C . ALA B 1 68 ? -15.362 -25.732 -42.763 1.00 98.06 65 ALA B C 1
ATOM 1348 O O . ALA B 1 68 ? -15.754 -24.581 -42.585 1.00 94.40 65 ALA B O 1
ATOM 1350 N N . ARG B 1 69 ? -14.646 -26.099 -43.821 1.00 97.25 66 ARG B N 1
ATOM 1351 C CA . ARG B 1 69 ? -14.264 -25.145 -44.855 1.00 98.59 66 ARG B CA 1
ATOM 1352 C C . ARG B 1 69 ? -15.495 -24.557 -45.534 1.00 96.44 66 ARG B C 1
ATOM 1353 O O . ARG B 1 69 ? -15.591 -23.347 -45.731 1.00 93.68 66 ARG B O 1
ATOM 1361 N N . VAL B 1 70 ? -16.432 -25.428 -45.893 1.00 98.90 67 VAL B N 1
ATOM 1362 C CA . VAL B 1 70 ? -17.665 -25.023 -46.560 1.00 99.55 67 VAL B CA 1
ATOM 1363 C C . VAL B 1 70 ? -18.430 -24.012 -45.714 1.00 89.36 67 VAL B C 1
ATOM 1364 O O . VAL B 1 70 ? -19.094 -23.113 -46.239 1.00 79.56 67 VAL B O 1
ATOM 1368 N N . LEU B 1 71 ? -18.324 -24.175 -44.398 1.00 87.42 68 LEU B N 1
ATOM 1369 C CA . LEU B 1 71 ? -18.956 -23.284 -43.433 1.00 78.69 68 LEU B CA 1
ATOM 1370 C C . LEU B 1 71 ? -18.256 -21.923 -43.402 1.00 72.49 68 LEU B C 1
ATOM 1371 O O . LEU B 1 71 ? -18.906 -20.882 -43.324 1.00 79.35 68 LEU B O 1
ATOM 1376 N N . ALA B 1 72 ? -16.931 -21.938 -43.473 1.00 57.35 69 ALA B N 1
ATOM 1377 C CA . ALA B 1 72 ? -16.149 -20.707 -43.480 1.00 69.17 69 ALA B CA 1
ATOM 1378 C C . ALA B 1 72 ? -16.573 -19.844 -44.661 1.00 76.50 69 ALA B C 1
ATOM 1379 O O . ALA B 1 72 ? -16.784 -18.634 -44.531 1.00 76.19 69 ALA B O 1
ATOM 1381 N N . ASN B 1 73 ? -16.684 -20.485 -45.820 1.00 77.75 70 ASN B N 1
ATOM 1382 C CA . ASN B 1 73 ? -17.119 -19.816 -47.034 1.00 80.20 70 ASN B CA 1
ATOM 1383 C C . ASN B 1 73 ? -18.484 -19.167 -46.833 1.00 76.02 70 ASN B C 1
ATOM 1384 O O . ASN B 1 73 ? -18.657 -17.971 -47.056 1.00 78.93 70 ASN B O 1
ATOM 1389 N N . HIS B 1 74 ? -19.441 -19.963 -46.383 1.00 66.75 71 HIS B N 1
ATOM 1390 C CA . HIS B 1 74 ? -20.799 -19.483 -46.144 1.00 69.29 71 HIS B CA 1
ATOM 1391 C C . HIS B 1 74 ? -20.884 -18.239 -45.248 1.00 59.52 71 HIS B C 1
ATOM 1392 O O . HIS B 1 74 ? -21.571 -17.279 -45.570 1.00 60.04 71 HIS B O 1
ATOM 1399 N N . CYS B 1 75 ? -20.176 -18.254 -44.132 1.00 61.14 72 CYS B N 1
ATOM 1400 C CA . CYS B 1 75 ? -20.282 -17.175 -43.155 1.00 54.92 72 CYS B CA 1
ATOM 1401 C C . CYS B 1 75 ? -19.682 -15.839 -43.588 1.00 55.12 72 CYS B C 1
ATOM 1402 O O . CYS B 1 75 ? -19.943 -14.810 -42.958 1.00 52.59 72 CYS B O 1
ATOM 1405 N N . ARG B 1 76 ? -18.894 -15.846 -44.662 1.00 63.31 73 ARG B N 1
ATOM 1406 C CA . ARG B 1 76 ? -18.289 -14.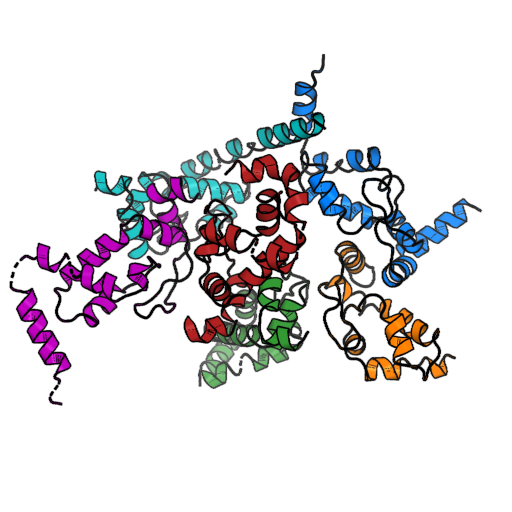614 -45.171 1.00 66.18 73 ARG B CA 1
ATOM 1407 C C . ARG B 1 76 ? -19.060 -14.000 -46.346 1.00 60.88 73 ARG B C 1
ATOM 1408 O O . ARG B 1 76 ? -18.834 -12.846 -46.701 1.00 58.56 73 ARG B O 1
ATOM 1416 N N . ARG B 1 77 ? -19.971 -14.765 -46.942 1.00 58.17 74 ARG B N 1
ATOM 1417 C CA . ARG B 1 77 ? -20.804 -14.252 -48.028 1.00 54.07 74 ARG B CA 1
ATOM 1418 C C . ARG B 1 77 ? -21.622 -13.048 -47.568 1.00 50.11 74 ARG B C 1
ATOM 1419 O O . ARG B 1 77 ? -22.156 -13.054 -46.471 1.00 57.13 74 ARG B O 1
ATOM 1427 N N . PRO B 1 78 ? -21.713 -11.999 -48.404 1.00 51.02 75 PRO B N 1
ATOM 1428 C CA . PRO B 1 78 ? -22.539 -10.831 -48.064 1.00 45.12 75 PRO B CA 1
ATOM 1429 C C . PRO B 1 78 ? -23.940 -11.191 -47.573 1.00 49.90 75 PRO B C 1
ATOM 1430 O O . PRO B 1 78 ? -24.499 -10.510 -46.705 1.00 41.53 75 PRO B O 1
ATOM 1434 N N . ARG B 1 79 ? -24.507 -12.257 -48.118 1.00 53.42 76 ARG B N 1
ATOM 1435 C CA . ARG B 1 79 ? -25.851 -12.636 -47.719 1.00 54.60 76 ARG B CA 1
ATOM 1436 C C . ARG B 1 79 ? -25.903 -13.040 -46.238 1.00 49.73 76 ARG B C 1
ATOM 1437 O O . ARG B 1 79 ? -26.887 -12.787 -45.549 1.00 47.14 76 ARG B O 1
ATOM 1445 N N . TYR B 1 80 ? -24.848 -13.670 -45.744 1.00 48.11 77 TYR B N 1
ATOM 1446 C CA . TYR B 1 80 ? -24.858 -14.059 -44.342 1.00 46.13 77 TYR B CA 1
ATOM 1447 C C . TYR B 1 80 ? -24.662 -12.841 -43.458 1.00 38.51 77 TYR B C 1
ATOM 1448 O O . TYR B 1 80 ? -25.379 -12.652 -42.476 1.00 44.06 77 TYR B O 1
ATOM 1457 N N . LEU B 1 81 ? -23.711 -11.993 -43.832 1.00 42.19 78 LEU B N 1
ATOM 1458 C CA . LEU B 1 81 ? -23.530 -10.710 -43.155 1.00 39.67 78 LEU B CA 1
ATOM 1459 C C . LEU B 1 81 ? -24.848 -9.942 -43.047 1.00 46.15 78 LEU B C 1
ATOM 1460 O O . LEU B 1 81 ? -25.139 -9.349 -42.005 1.00 41.19 78 LEU B O 1
ATOM 1465 N N . LYS B 1 82 ? -25.639 -9.948 -44.126 1.00 40.79 79 LYS B N 1
ATOM 1466 C CA A LYS B 1 82 ? -26.923 -9.260 -44.135 0.48 36.72 79 LYS B CA 1
ATOM 1467 C CA B LYS B 1 82 ? -26.913 -9.247 -44.126 0.52 36.52 79 LYS B CA 1
ATOM 1468 C C . LYS B 1 82 ? -27.866 -9.922 -43.153 1.00 33.57 79 LYS B C 1
ATOM 1469 O O . LYS B 1 82 ? -28.605 -9.249 -42.436 1.00 35.87 79 LYS B O 1
ATOM 1480 N N . ALA B 1 83 ? -27.841 -11.255 -43.111 1.00 34.87 80 ALA B N 1
ATOM 1481 C CA . ALA B 1 83 ? -28.694 -11.961 -42.149 1.00 33.63 80 ALA B CA 1
ATOM 1482 C C . ALA B 1 83 ? -28.283 -11.596 -40.728 1.00 44.68 80 ALA B C 1
ATOM 1483 O O . ALA B 1 83 ? -29.130 -11.434 -39.878 1.00 42.10 80 ALA B O 1
ATOM 1485 N N . LEU B 1 84 ? -26.980 -11.458 -40.478 1.00 44.03 81 LEU B N 1
ATOM 1486 C CA . LEU B 1 84 ? -26.500 -11.051 -39.150 1.00 37.82 81 LEU B CA 1
ATOM 1487 C C . LEU B 1 84 ? -26.964 -9.638 -38.821 1.00 37.87 81 LEU B C 1
ATOM 1488 O O . LEU B 1 84 ? -27.327 -9.351 -37.681 1.00 41.27 81 LEU B O 1
ATOM 1493 N N . ALA B 1 85 ? -26.923 -8.743 -39.810 1.00 28.05 82 ALA B N 1
ATOM 1494 C CA . ALA B 1 85 ? -27.317 -7.350 -39.590 1.00 33.15 82 ALA B CA 1
ATOM 1495 C C . ALA B 1 85 ? -28.812 -7.269 -39.288 1.00 42.96 82 ALA B C 1
ATOM 1496 O O . ALA B 1 85 ? -29.278 -6.360 -38.593 1.00 46.41 82 ALA B O 1
ATOM 1498 N N . ARG B 1 86 ? -29.564 -8.218 -39.832 1.00 43.70 83 ARG B N 1
ATOM 1499 C CA . ARG B 1 86 ? -31.003 -8.258 -39.600 1.00 42.49 83 ARG B CA 1
ATOM 1500 C C . ARG B 1 86 ? -31.276 -8.639 -38.139 1.00 43.31 83 ARG B C 1
ATOM 1501 O O . ARG B 1 86 ? -32.187 -8.095 -37.506 1.00 44.14 83 ARG B O 1
ATOM 1509 N N . GLY B 1 87 ? -30.481 -9.567 -37.607 1.00 38.08 84 GLY B N 1
ATOM 1510 C CA . GLY B 1 87 ? -30.565 -9.935 -36.195 1.00 37.26 84 GLY B CA 1
ATOM 1511 C C . GLY B 1 87 ? -31.605 -10.985 -35.808 1.00 41.76 84 GLY B C 1
ATOM 1512 O O . GLY B 1 87 ? -32.082 -11.762 -36.640 1.00 43.24 84 GLY B O 1
ATOM 1513 N N . GLY B 1 88 ? -31.951 -11.020 -34.520 1.00 44.73 85 GLY B N 1
ATOM 1514 C CA . GLY B 1 88 ? -32.905 -11.993 -34.014 1.00 37.67 85 GLY B CA 1
ATOM 1515 C C . GLY B 1 88 ? -32.285 -13.344 -33.695 1.00 40.03 85 GLY B C 1
ATOM 1516 O O . GLY B 1 88 ? -31.086 -13.456 -33.532 1.00 46.79 85 GLY B O 1
ATOM 1517 N N . LYS B 1 89 ? -33.113 -14.377 -33.635 1.00 42.38 86 LYS B N 1
ATOM 1518 C CA . LYS B 1 89 ? -32.693 -15.690 -33.164 1.00 42.71 86 LYS B CA 1
ATOM 1519 C C . LYS B 1 89 ? -31.639 -16.340 -34.054 1.00 44.04 86 LYS B C 1
ATOM 1520 O O . LYS B 1 89 ? -31.487 -15.977 -35.211 1.00 41.88 86 LYS B O 1
ATOM 1526 N N . ARG B 1 90 ? -30.897 -17.302 -33.504 1.00 42.08 87 ARG B N 1
ATOM 1527 C CA . ARG B 1 90 ? -30.064 -18.179 -34.322 1.00 41.49 87 ARG B CA 1
ATOM 1528 C C . ARG B 1 90 ? -30.780 -19.521 -34.446 1.00 48.11 87 ARG B C 1
ATOM 1529 O O . ARG B 1 90 ? -31.720 -19.795 -33.700 1.00 47.38 87 ARG B O 1
ATOM 1537 N N . PHE B 1 91 ? -30.333 -20.360 -35.374 1.00 51.63 88 PHE B N 1
ATOM 1538 C CA . PHE B 1 91 ? -31.058 -21.588 -35.700 1.00 52.89 88 PHE B CA 1
ATOM 1539 C C . PHE B 1 91 ? -30.131 -22.793 -35.780 1.00 57.70 88 PHE B C 1
ATOM 1540 O O . PHE B 1 91 ? -29.031 -22.689 -36.301 1.00 54.77 88 PHE B O 1
ATOM 1548 N N . ASP B 1 92 ? -30.575 -23.937 -35.266 1.00 67.35 89 ASP B N 1
ATOM 1549 C CA . ASP B 1 92 ? -29.796 -25.170 -35.357 1.00 64.74 89 ASP B CA 1
ATOM 1550 C C . ASP B 1 92 ? -30.170 -25.887 -36.645 1.00 70.72 89 ASP B C 1
ATOM 1551 O O . ASP B 1 92 ? -31.065 -25.441 -37.362 1.00 74.15 89 ASP B O 1
ATOM 1556 N N . LEU B 1 93 ? -29.506 -27.001 -36.932 1.00 68.47 90 LEU B N 1
ATOM 1557 C CA . LEU B 1 93 ? -29.723 -27.706 -38.194 1.00 74.05 90 LEU B CA 1
ATOM 1558 C C . LEU B 1 93 ? -31.185 -28.106 -38.424 1.00 77.91 90 LEU B C 1
ATOM 1559 O O . LEU B 1 93 ? -31.620 -28.253 -39.565 1.00 80.30 90 LEU B O 1
ATOM 1564 N N . ASN B 1 94 ? -31.937 -28.274 -37.342 1.00 76.87 91 ASN B N 1
ATOM 1565 C CA . ASN B 1 94 ? -33.353 -28.616 -37.442 1.00 80.05 91 ASN B CA 1
ATOM 1566 C C . ASN B 1 94 ? -34.259 -27.386 -37.483 1.00 79.75 91 ASN B C 1
ATOM 1567 O O . ASN B 1 94 ? -35.466 -27.487 -37.245 1.00 76.84 91 ASN B O 1
ATOM 1572 N N . ASN B 1 95 ? -33.666 -26.233 -37.782 1.00 75.07 92 ASN B N 1
ATOM 1573 C CA . ASN B 1 95 ? -34.400 -24.975 -37.912 1.00 71.27 92 ASN B CA 1
ATOM 1574 C C . ASN B 1 95 ? -35.194 -24.613 -36.657 1.00 64.75 92 ASN B C 1
ATOM 1575 O O . ASN B 1 95 ? -36.325 -24.136 -36.737 1.00 62.82 92 ASN B O 1
ATOM 1580 N N . ARG B 1 96 ? -34.603 -24.852 -35.494 1.00 64.28 93 ARG B N 1
ATOM 1581 C CA . ARG B 1 96 ? -35.204 -24.396 -34.251 1.00 69.43 93 ARG B CA 1
ATOM 1582 C C . ARG B 1 96 ? -34.342 -23.319 -33.606 1.00 62.16 93 ARG B C 1
ATOM 1583 O O . ARG B 1 96 ? -33.114 -23.354 -33.723 1.00 66.55 93 ARG B O 1
ATOM 1591 N N . PHE B 1 97 ? -34.993 -22.359 -32.951 1.00 54.87 94 PHE B N 1
ATOM 1592 C CA . PHE B 1 97 ? -34.306 -21.294 -32.237 1.00 53.29 94 PHE B CA 1
ATOM 1593 C C . PHE B 1 97 ? -33.255 -21.935 -31.369 1.00 54.70 94 PHE B C 1
ATOM 1594 O O . PHE B 1 97 ? -33.543 -22.886 -30.661 1.00 59.32 94 PHE B O 1
ATOM 1602 N N . LYS B 1 98 ? -32.035 -21.420 -31.426 1.00 57.24 95 LYS B N 1
ATOM 1603 C CA . LYS B 1 98 ? -30.994 -21.812 -30.488 1.00 60.52 95 LYS B CA 1
ATOM 1604 C C . LYS B 1 98 ? -30.055 -20.633 -30.305 1.00 57.11 95 LYS B C 1
ATOM 1605 O O . LYS B 1 98 ? -29.099 -20.474 -31.056 1.00 58.36 95 LYS B O 1
ATOM 1611 N N . GLY B 1 99 ? -30.348 -19.791 -29.318 1.00 55.92 96 GLY B N 1
ATOM 1612 C CA . GLY B 1 99 ? -29.555 -18.597 -29.092 1.00 52.70 96 GLY B CA 1
ATOM 1613 C C . GLY B 1 99 ? -29.969 -17.498 -30.048 1.00 61.45 96 GLY B C 1
ATOM 1614 O O . GLY B 1 99 ? -31.071 -17.540 -30.610 1.00 61.27 96 GLY B O 1
ATOM 1615 N N . GLU B 1 100 ? -29.093 -16.519 -30.251 1.00 55.28 97 GLU B N 1
ATOM 1616 C CA . GLU B 1 100 ? -29.462 -15.364 -31.054 1.00 58.33 97 GLU B CA 1
ATOM 1617 C C . GLU B 1 100 ? -28.271 -14.501 -31.429 1.00 54.92 97 GLU B C 1
ATOM 1618 O O . GLU B 1 100 ? -27.165 -14.723 -30.956 1.00 54.06 97 GLU B O 1
ATOM 1624 N N . VAL B 1 101 ? -28.499 -13.510 -32.284 1.00 47.94 98 VAL B N 1
ATOM 1625 C CA . VAL B 1 101 ? -27.428 -12.585 -32.653 1.00 46.69 98 VAL B CA 1
ATOM 1626 C C . VAL B 1 101 ? -27.294 -11.502 -31.574 1.00 49.88 98 VAL B C 1
ATOM 1627 O O . VAL B 1 101 ? -28.288 -10.892 -31.190 1.00 40.14 98 VAL B O 1
ATOM 1631 N N . THR B 1 102 ? -26.076 -11.276 -31.065 1.00 47.30 99 THR B N 1
ATOM 1632 C CA . THR B 1 102 ? -25.879 -10.254 -30.035 1.00 40.55 99 THR B CA 1
ATOM 1633 C C . THR B 1 102 ? -25.857 -8.866 -30.649 1.00 35.05 99 THR B C 1
ATOM 1634 O O . THR B 1 102 ? -25.589 -8.711 -31.837 1.00 39.66 99 THR B O 1
ATOM 1638 N N . PRO B 1 103 ? -26.091 -7.836 -29.836 1.00 47.72 100 PRO B N 1
ATOM 1639 C CA . PRO B 1 103 ? -25.971 -6.466 -30.347 1.00 45.91 100 PRO B CA 1
ATOM 1640 C C . PRO B 1 103 ? -24.623 -6.215 -30.980 1.00 39.85 100 PRO B C 1
ATOM 1641 O O . PRO B 1 103 ? -24.589 -5.724 -32.098 1.00 49.06 100 PRO B O 1
ATOM 1645 N N . GLU B 1 104 ? -23.525 -6.541 -30.299 1.00 41.72 101 GLU B N 1
ATOM 1646 C CA . GLU B 1 104 ? -22.208 -6.262 -30.886 1.00 36.56 101 GLU B CA 1
ATOM 1647 C C . GLU B 1 104 ? -22.032 -6.866 -32.293 1.00 33.56 101 GLU B C 1
ATOM 1648 O O . GLU B 1 104 ? -21.549 -6.192 -33.203 1.00 43.72 101 GLU B O 1
ATOM 1654 N N . GLU B 1 105 ? -22.405 -8.132 -32.481 1.00 52.47 102 GLU B N 1
ATOM 1655 C CA . GLU B 1 105 ? -22.230 -8.755 -33.797 1.00 52.34 102 GLU B CA 1
ATOM 1656 C C . GLU B 1 105 ? -23.177 -8.144 -34.823 1.00 51.30 102 GLU B C 1
ATOM 1657 O O . GLU B 1 105 ? -22.823 -7.981 -35.990 1.00 43.45 102 GLU B O 1
ATOM 1663 N N . GLN B 1 106 ? -24.378 -7.787 -34.381 1.00 45.65 103 GLN B N 1
ATOM 1664 C CA . GLN B 1 106 ? -25.348 -7.157 -35.271 1.00 39.53 103 GLN B CA 1
ATOM 1665 C C . GLN B 1 106 ? -24.839 -5.818 -35.795 1.00 38.94 103 GLN B C 1
ATOM 1666 O O . GLN B 1 106 ? -24.965 -5.526 -36.979 1.00 37.84 103 GLN B O 1
ATOM 1672 N N . ALA B 1 107 ? -24.251 -5.014 -34.913 1.00 40.80 104 ALA B N 1
ATOM 1673 C CA . ALA B 1 107 ? -23.705 -3.726 -35.318 1.00 39.08 104 ALA B CA 1
ATOM 1674 C C . ALA B 1 107 ? -22.513 -3.862 -36.276 1.00 49.90 104 ALA B C 1
ATOM 1675 O O . ALA B 1 107 ? -22.402 -3.097 -37.235 1.00 56.14 104 ALA B O 1
ATOM 1677 N N . ILE B 1 108 ? -21.613 -4.811 -36.025 1.00 45.82 105 ILE B N 1
ATOM 1678 C CA . ILE B 1 108 ? -20.452 -4.961 -36.917 1.00 43.89 105 ILE B CA 1
ATOM 1679 C C . ILE B 1 108 ? -20.908 -5.396 -38.306 1.00 42.23 105 ILE B C 1
ATOM 1680 O O . ILE B 1 108 ? -20.358 -4.949 -39.308 1.00 48.90 105 ILE B O 1
ATOM 1685 N N . ALA B 1 109 ? -21.908 -6.272 -38.355 1.00 42.23 106 ALA B N 1
ATOM 1686 C CA . ALA B 1 109 ? -22.491 -6.718 -39.621 1.00 41.21 106 ALA B CA 1
ATOM 1687 C C . ALA B 1 109 ? -23.160 -5.553 -40.365 1.00 50.51 106 ALA B C 1
ATOM 1688 O O . ALA B 1 109 ? -23.053 -5.432 -41.587 1.00 51.78 106 ALA B O 1
ATOM 1690 N N . GLN B 1 110 ? -23.828 -4.680 -39.622 1.00 47.95 107 GLN B N 1
ATOM 1691 C CA . GLN B 1 110 ? -24.528 -3.552 -40.226 1.00 47.60 107 GLN B CA 1
ATOM 1692 C C . GLN B 1 110 ? -23.580 -2.527 -40.838 1.00 48.33 107 GLN B C 1
ATOM 1693 O O . GLN B 1 110 ? -23.909 -1.893 -41.841 1.00 52.24 107 GLN B O 1
ATOM 1699 N N . ASN B 1 111 ? -22.413 -2.359 -40.228 1.00 43.90 108 ASN B N 1
ATOM 1700 C CA . ASN B 1 111 ? -21.416 -1.378 -40.690 1.00 51.55 108 ASN B CA 1
ATOM 1701 C C . ASN B 1 111 ? -20.451 -1.948 -41.720 1.00 46.57 108 ASN B C 1
ATOM 1702 O O . ASN B 1 111 ? -19.603 -1.235 -42.243 1.00 46.25 108 ASN B O 1
ATOM 1707 N N . HIS B 1 112 ? -20.563 -3.243 -41.978 1.00 40.46 109 HIS B N 1
ATOM 1708 C CA . HIS B 1 112 ? -19.621 -3.936 -42.840 1.00 43.87 109 HIS B CA 1
ATOM 1709 C C . HIS B 1 112 ? -19.670 -3.382 -44.264 1.00 53.49 109 HIS B C 1
ATOM 1710 O O . HIS B 1 112 ? -20.734 -3.016 -44.754 1.00 47.24 109 HIS B O 1
ATOM 1717 N N . PRO B 1 113 ? -18.512 -3.318 -44.934 1.00 56.53 110 PRO B N 1
ATOM 1718 C CA . PRO B 1 113 ? -18.422 -2.854 -46.324 1.00 57.31 110 PRO B CA 1
ATOM 1719 C C . PRO B 1 113 ? -19.396 -3.549 -47.293 1.00 55.66 110 PRO B C 1
ATOM 1720 O O . PRO B 1 113 ? -19.896 -2.887 -48.199 1.00 58.28 110 PRO B O 1
ATOM 1724 N N . PHE B 1 114 ? -19.667 -4.840 -47.107 1.00 49.89 111 PHE B N 1
ATOM 1725 C CA . PHE B 1 114 ? -20.633 -5.552 -47.956 1.00 46.73 111 PHE B CA 1
ATOM 1726 C C . PHE B 1 114 ? -22.078 -5.172 -47.660 1.00 56.55 111 PHE B C 1
ATOM 1727 O O . PHE B 1 114 ? -22.955 -5.412 -48.477 1.00 64.16 111 PHE B O 1
ATOM 1735 N N . VAL B 1 115 ? -22.335 -4.614 -46.480 1.00 58.35 112 VAL B N 1
ATOM 1736 C CA . VAL B 1 115 ? -23.712 -4.414 -46.027 1.00 57.46 112 VAL B CA 1
ATOM 1737 C C . VAL B 1 115 ? -24.205 -2.974 -46.067 1.00 61.69 112 VAL B C 1
ATOM 1738 O O . VAL B 1 115 ? -25.352 -2.729 -46.400 1.00 61.33 112 VAL B O 1
ATOM 1742 N N . GLN B 1 116 ? -23.352 -2.022 -45.719 1.00 72.36 113 GLN B N 1
ATOM 1743 C CA . GLN B 1 116 ? -23.733 -0.619 -45.840 1.00 84.67 113 GLN B CA 1
ATOM 1744 C C . GLN B 1 116 ? -23.338 -0.071 -47.210 1.00 84.78 113 GLN B C 1
ATOM 1745 O O . GLN B 1 116 ? -22.417 -0.583 -47.853 1.00 83.99 113 GLN B O 1
ATOM 1751 N N . THR C 1 8 ? -52.358 10.446 -63.643 1.00 131.65 5 THR C N 1
ATOM 1752 C CA . THR C 1 8 ? -53.121 11.684 -63.758 1.00 134.27 5 THR C CA 1
ATOM 1753 C C . THR C 1 8 ? -54.629 11.403 -63.804 1.00 136.03 5 THR C C 1
ATOM 1754 O O . THR C 1 8 ? -55.310 11.471 -62.777 1.00 131.92 5 THR C O 1
ATOM 1758 N N . ALA C 1 9 ? -55.140 11.081 -64.992 1.00 140.10 6 ALA C N 1
ATOM 1759 C CA . ALA C 1 9 ? -56.543 10.710 -65.173 1.00 137.86 6 ALA C CA 1
ATOM 1760 C C . ALA C 1 9 ? -56.653 9.213 -65.441 1.00 130.70 6 ALA C C 1
ATOM 1761 O O . ALA C 1 9 ? -57.740 8.689 -65.695 1.00 131.15 6 ALA C O 1
ATOM 1763 N N . LEU C 1 10 ? -55.510 8.537 -65.388 1.00 122.12 7 LEU C N 1
ATOM 1764 C CA . LEU C 1 10 ? -55.441 7.094 -65.576 1.00 113.16 7 LEU C CA 1
ATOM 1765 C C . LEU C 1 10 ? -55.455 6.361 -64.231 1.00 100.26 7 LEU C C 1
ATOM 1766 O O . LEU C 1 10 ? -55.789 5.175 -64.163 1.00 94.91 7 LEU C O 1
ATOM 1771 N N . GLY C 1 11 ? -55.085 7.075 -63.169 1.00 90.53 8 GLY C N 1
ATOM 1772 C CA . GLY C 1 11 ? -55.217 6.564 -61.817 1.00 79.12 8 GLY C CA 1
ATOM 1773 C C . GLY C 1 11 ? -56.660 6.736 -61.372 1.00 76.33 8 GLY C C 1
ATOM 1774 O O . GLY C 1 11 ? -57.195 5.931 -60.605 1.00 74.55 8 GLY C O 1
ATOM 1775 N N . ALA C 1 12 ? -57.289 7.803 -61.856 1.00 74.17 9 ALA C N 1
ATOM 1776 C CA . ALA C 1 12 ? -58.729 7.970 -61.716 1.00 75.77 9 ALA C CA 1
ATOM 1777 C C . ALA C 1 12 ? -59.434 6.823 -62.446 1.00 72.74 9 ALA C C 1
ATOM 1778 O O . ALA C 1 12 ? -60.285 6.135 -61.871 1.00 65.18 9 ALA C O 1
ATOM 1780 N N . ALA C 1 13 ? -59.054 6.616 -63.707 1.00 70.12 10 ALA C N 1
ATOM 1781 C CA . ALA C 1 13 ? -59.624 5.552 -64.539 1.00 71.05 10 ALA C CA 1
ATOM 1782 C C . ALA C 1 13 ? -59.466 4.174 -63.895 1.00 71.98 10 ALA C C 1
ATOM 1783 O O . ALA C 1 13 ? -60.429 3.415 -63.776 1.00 72.27 10 ALA C O 1
ATOM 1785 N N . LEU C 1 14 ? -58.246 3.858 -63.476 1.00 66.76 11 LEU C N 1
ATOM 1786 C CA . LEU C 1 14 ? -57.975 2.591 -62.811 1.00 61.16 11 LEU C CA 1
ATOM 1787 C C . LEU C 1 14 ? -58.805 2.450 -61.531 1.00 63.86 11 LEU C C 1
ATOM 1788 O O . LEU C 1 14 ? -59.477 1.437 -61.331 1.00 70.63 11 LEU C O 1
ATOM 1793 N N . LYS C 1 15 ? -58.765 3.468 -60.673 1.00 54.90 12 LYS C N 1
ATOM 1794 C CA . LYS C 1 15 ? -59.569 3.469 -59.459 1.00 55.37 12 LYS C CA 1
ATOM 1795 C C . LYS C 1 15 ? -61.041 3.176 -59.763 1.00 64.24 12 LYS C C 1
ATOM 1796 O O . LYS C 1 15 ? -61.685 2.392 -59.057 1.00 61.54 12 LYS C O 1
ATOM 1802 N N . SER C 1 16 ? -61.564 3.807 -60.813 1.00 66.88 13 SER C N 1
ATOM 1803 C CA . SER C 1 16 ? -62.955 3.609 -61.219 1.00 74.92 13 SER C CA 1
ATOM 1804 C C . SER C 1 16 ? -63.197 2.148 -61.548 1.00 70.22 13 SER C C 1
ATOM 1805 O O . SER C 1 16 ? -64.102 1.521 -61.001 1.00 71.49 13 SER C O 1
ATOM 1808 N N . ALA C 1 17 ? -62.363 1.610 -62.430 1.00 59.75 14 ALA C N 1
ATOM 1809 C CA . ALA C 1 17 ? -62.487 0.228 -62.862 1.00 66.16 14 ALA C CA 1
ATOM 1810 C C . ALA C 1 17 ? -62.490 -0.773 -61.704 1.00 69.28 14 ALA C C 1
ATOM 1811 O O . ALA C 1 17 ? -63.381 -1.617 -61.624 1.00 71.69 14 ALA C O 1
ATOM 1813 N N . VAL C 1 18 ? -61.515 -0.694 -60.801 1.00 68.78 15 VAL C N 1
ATOM 1814 C CA . VAL C 1 18 ? -61.457 -1.690 -59.727 1.00 66.19 15 VAL C CA 1
ATOM 1815 C C . VAL C 1 18 ? -62.644 -1.577 -58.766 1.00 67.31 15 VAL C C 1
ATOM 1816 O O . VAL C 1 18 ? -63.087 -2.573 -58.190 1.00 69.68 15 VAL C O 1
ATOM 1820 N N . GLN C 1 19 ? -63.174 -0.370 -58.607 1.00 70.92 16 GLN C N 1
ATOM 1821 C CA . GLN C 1 19 ? -64.346 -0.179 -57.754 1.00 74.51 16 GLN C CA 1
ATOM 1822 C C . GLN C 1 19 ? -65.614 -0.872 -58.277 1.00 72.40 16 GLN C C 1
ATOM 1823 O O . GLN C 1 19 ? -66.592 -0.987 -57.547 1.00 69.37 16 GLN C O 1
ATOM 1829 N N . THR C 1 20 ? -65.606 -1.331 -59.528 1.00 70.90 17 THR C N 1
ATOM 1830 C CA . THR C 1 20 ? -66.783 -2.017 -60.067 1.00 76.64 17 THR C CA 1
ATOM 1831 C C . THR C 1 20 ? -66.819 -3.502 -59.702 1.00 76.95 17 THR C C 1
ATOM 1832 O O . THR C 1 20 ? -67.878 -4.138 -59.763 1.00 79.70 17 THR C O 1
ATOM 1844 N N . SER C 1 22 ? -66.614 -6.912 -57.295 1.00 75.93 19 SER C N 1
ATOM 1845 C CA . SER C 1 22 ? -67.150 -7.263 -55.978 1.00 73.68 19 SER C CA 1
ATOM 1846 C C . SER C 1 22 ? -66.143 -6.992 -54.867 1.00 74.67 19 SER C C 1
ATOM 1847 O O . SER C 1 22 ? -64.969 -6.746 -55.125 1.00 81.32 19 SER C O 1
ATOM 1850 N N . LYS C 1 23 ? -66.601 -7.054 -53.625 1.00 77.35 20 LYS C N 1
ATOM 1851 C CA . LYS C 1 23 ? -65.711 -6.837 -52.493 1.00 74.67 20 LYS C CA 1
ATOM 1852 C C . LYS C 1 23 ? -64.674 -7.946 -52.415 1.00 73.40 20 LYS C C 1
ATOM 1853 O O . LYS C 1 23 ? -63.490 -7.676 -52.247 1.00 70.55 20 LYS C O 1
ATOM 1859 N N . LYS C 1 24 ? -65.116 -9.193 -52.548 1.00 76.10 21 LYS C N 1
ATOM 1860 C CA . LYS C 1 24 ? -64.196 -10.323 -52.463 1.00 82.21 21 LYS C CA 1
ATOM 1861 C C . LYS C 1 24 ? -63.151 -10.252 -53.565 1.00 75.59 21 LYS C C 1
ATOM 1862 O O . LYS C 1 24 ? -61.980 -10.531 -53.337 1.00 79.79 21 LYS C O 1
ATOM 1868 N N . LYS C 1 25 ? -63.581 -9.861 -54.756 1.00 68.56 22 LYS C N 1
ATOM 1869 C CA . LYS C 1 25 ? -62.685 -9.795 -55.901 1.00 69.29 22 LYS C CA 1
ATOM 1870 C C . LYS C 1 25 ? -61.641 -8.696 -55.736 1.00 60.25 22 LYS C C 1
ATOM 1871 O O . LYS C 1 25 ? -60.495 -8.866 -56.132 1.00 60.12 22 LYS C O 1
ATOM 1877 N N . GLN C 1 26 ? -62.047 -7.563 -55.175 1.00 52.32 23 GLN C N 1
ATOM 1878 C CA . GLN C 1 26 ? -61.121 -6.463 -54.969 1.00 55.75 23 GLN C CA 1
ATOM 1879 C C . GLN C 1 26 ? -60.041 -6.853 -53.956 1.00 52.74 23 GLN C C 1
ATOM 1880 O O . GLN C 1 26 ? -58.848 -6.677 -54.207 1.00 49.46 23 GLN C O 1
ATOM 1886 N N . THR C 1 27 ? -60.450 -7.398 -52.816 1.00 55.18 24 THR C N 1
ATOM 1887 C CA . THR C 1 27 ? -59.470 -7.777 -51.802 1.00 57.20 24 THR C CA 1
ATOM 1888 C C . THR C 1 27 ? -58.525 -8.889 -52.316 1.00 60.24 24 THR C C 1
ATOM 1889 O O . THR C 1 27 ? -57.335 -8.878 -52.021 1.00 59.86 24 THR C O 1
ATOM 1893 N N . GLU C 1 28 ? -59.035 -9.814 -53.122 1.00 61.90 25 GLU C N 1
ATOM 1894 C CA . GLU C 1 28 ? -58.163 -10.821 -53.721 1.00 59.76 25 GLU C CA 1
ATOM 1895 C C . GLU C 1 28 ? -57.179 -10.178 -54.694 1.00 59.50 25 GLU C C 1
ATOM 1896 O O . GLU C 1 28 ? -56.030 -10.617 -54.809 1.00 52.46 25 GLU C O 1
ATOM 1910 N N . ILE C 1 30 ? -55.987 -7.011 -54.448 1.00 48.18 27 ILE C N 1
ATOM 1911 C CA . ILE C 1 30 ? -55.063 -6.206 -53.657 1.00 48.27 27 ILE C CA 1
ATOM 1912 C C . ILE C 1 30 ? -53.995 -7.073 -52.990 1.00 52.29 27 ILE C C 1
ATOM 1913 O O . ILE C 1 30 ? -52.824 -6.691 -52.895 1.00 50.81 27 ILE C O 1
ATOM 1918 N N . ALA C 1 31 ? -54.404 -8.245 -52.523 1.00 50.06 28 ALA C N 1
ATOM 1919 C CA . ALA C 1 31 ? -53.458 -9.201 -51.977 1.00 47.58 28 ALA C CA 1
ATOM 1920 C C . ALA C 1 31 ? -52.500 -9.721 -53.071 1.00 52.68 28 ALA C C 1
ATOM 1921 O O . ALA C 1 31 ? -51.295 -9.790 -52.853 1.00 48.33 28 ALA C O 1
ATOM 1923 N N . ASP C 1 32 ? -53.029 -10.074 -54.246 1.00 47.07 29 ASP C N 1
ATOM 1924 C CA . ASP C 1 32 ? -52.191 -10.551 -55.351 1.00 43.21 29 ASP C CA 1
ATOM 1925 C C . ASP C 1 32 ? -51.131 -9.528 -55.759 1.00 49.77 29 ASP C C 1
ATOM 1926 O O . ASP C 1 32 ? -49.964 -9.867 -55.964 1.00 47.94 29 ASP C O 1
ATOM 1931 N N . HIS C 1 33 ? -51.567 -8.284 -55.925 1.00 48.19 30 HIS C N 1
ATOM 1932 C CA . HIS C 1 33 ? -50.682 -7.173 -56.233 1.00 39.09 30 HIS C CA 1
ATOM 1933 C C . HIS C 1 33 ? -49.559 -7.072 -55.183 1.00 46.13 30 HIS C C 1
ATOM 1934 O O . HIS C 1 33 ? -48.381 -7.086 -55.516 1.00 43.41 30 HIS C O 1
ATOM 1941 N N . ILE C 1 34 ? -49.941 -6.980 -53.912 1.00 37.94 31 ILE C N 1
ATOM 1942 C CA . ILE C 1 34 ? -48.993 -6.787 -52.817 1.00 36.90 31 ILE C CA 1
ATOM 1943 C C . ILE C 1 34 ? -47.971 -7.913 -52.721 1.00 45.34 31 ILE C C 1
ATOM 1944 O O . ILE C 1 34 ? -46.766 -7.663 -52.657 1.00 49.75 31 ILE C O 1
ATOM 1949 N N . TYR C 1 35 ? -48.436 -9.157 -52.719 1.00 41.94 32 TYR C N 1
ATOM 1950 C CA . TYR C 1 35 ? -47.505 -10.279 -52.648 1.00 46.94 32 TYR C CA 1
ATOM 1951 C C . TYR C 1 35 ? -46.630 -10.340 -53.881 1.00 52.52 32 TYR C C 1
ATOM 1952 O O . TYR C 1 35 ? -45.486 -10.802 -53.828 1.00 54.17 32 TYR C O 1
ATOM 1961 N N . GLY C 1 36 ? -47.175 -9.875 -54.995 1.00 45.90 33 GLY C N 1
ATOM 1962 C CA . GLY C 1 36 ? -46.440 -9.885 -56.244 1.00 51.95 33 GLY C CA 1
ATOM 1963 C C . GLY C 1 36 ? -45.434 -8.758 -56.324 1.00 52.05 33 GLY C C 1
ATOM 1964 O O . GLY C 1 36 ? -44.391 -8.912 -56.928 1.00 60.34 33 GLY C O 1
ATOM 1965 N N . LYS C 1 37 ? -45.730 -7.628 -55.693 1.00 45.23 34 LYS C N 1
ATOM 1966 C CA . LYS C 1 37 ? -44.869 -6.459 -55.825 1.00 44.68 34 LYS C CA 1
ATOM 1967 C C . LYS C 1 37 ? -43.770 -6.392 -54.755 1.00 48.74 34 LYS C C 1
ATOM 1968 O O . LYS C 1 37 ? -42.645 -6.005 -55.047 1.00 52.20 34 LYS C O 1
ATOM 1974 N N . TYR C 1 38 ? -44.102 -6.775 -53.526 1.00 41.74 35 TYR C N 1
ATOM 1975 C CA . TYR C 1 38 ? -43.258 -6.472 -52.381 1.00 43.52 35 TYR C CA 1
ATOM 1976 C C . TYR C 1 38 ? -42.598 -7.703 -51.758 1.00 47.38 35 TYR C C 1
ATOM 1977 O O . TYR C 1 38 ? -43.274 -8.573 -51.199 1.00 47.71 35 TYR C O 1
ATOM 1986 N N . ASP C 1 39 ? -41.273 -7.758 -51.841 1.00 46.96 36 ASP C N 1
ATOM 1987 C CA . ASP C 1 39 ? -40.502 -8.832 -51.225 1.00 49.69 36 ASP C CA 1
ATOM 1988 C C . ASP C 1 39 ? -40.733 -8.949 -49.719 1.00 49.57 36 ASP C C 1
ATOM 1989 O O . ASP C 1 39 ? -40.764 -10.064 -49.193 1.00 48.28 36 ASP C O 1
ATOM 1994 N N . VAL C 1 40 ? -40.867 -7.817 -49.021 1.00 43.61 37 VAL C N 1
ATOM 1995 C CA . VAL C 1 40 ? -41.061 -7.877 -47.573 1.00 46.43 37 VAL C CA 1
ATOM 1996 C C . VAL C 1 40 ? -42.297 -8.716 -47.257 1.00 46.55 37 VAL C C 1
ATOM 1997 O O . VAL C 1 40 ? -42.301 -9.462 -46.284 1.00 43.78 37 VAL C O 1
ATOM 2001 N N . PHE C 1 41 ? -43.330 -8.615 -48.098 1.00 43.88 38 PHE C N 1
ATOM 2002 C CA . PHE C 1 41 ? -44.555 -9.404 -47.906 1.00 41.93 38 PHE C CA 1
ATOM 2003 C C . PHE C 1 41 ? -44.375 -10.868 -48.308 1.00 44.18 38 PHE C C 1
ATOM 2004 O O . PHE C 1 41 ? -44.749 -11.784 -47.571 1.00 44.31 38 PHE C O 1
ATOM 2012 N N . LYS C 1 42 ? -43.779 -11.072 -49.473 1.00 43.72 39 LYS C N 1
ATOM 2013 C CA . LYS C 1 42 ? -43.544 -12.397 -50.029 1.00 47.82 39 LYS C CA 1
ATOM 2014 C C . LYS C 1 42 ? -42.643 -13.259 -49.133 1.00 50.83 39 LYS C C 1
ATOM 2015 O O . LYS C 1 42 ? -42.822 -14.474 -49.029 1.00 53.63 39 LYS C O 1
ATOM 2021 N N . ARG C 1 43 ? -41.667 -12.635 -48.490 1.00 46.88 40 ARG C N 1
ATOM 2022 C CA . ARG C 1 43 ? -40.724 -13.390 -47.673 1.00 46.66 40 ARG C CA 1
ATOM 2023 C C . ARG C 1 43 ? -41.034 -13.301 -46.179 1.00 50.82 40 ARG C C 1
ATOM 2024 O O . ARG C 1 43 ? -40.201 -13.660 -45.347 1.00 50.92 40 ARG C O 1
ATOM 2032 N N . PHE C 1 44 ? -42.229 -12.816 -45.852 1.00 46.74 41 PHE C N 1
ATOM 2033 C CA . PHE C 1 44 ? -42.688 -12.696 -44.470 1.00 42.57 41 PHE C CA 1
ATOM 2034 C C . PHE C 1 44 ? -41.658 -12.116 -43.494 1.00 46.62 41 PHE C C 1
ATOM 2035 O O . PHE C 1 44 ? -41.377 -12.721 -42.468 1.00 42.02 41 PHE C O 1
ATOM 2043 N N . LYS C 1 45 ? -41.101 -10.949 -43.816 1.00 39.36 42 LYS C N 1
ATOM 2044 C CA . LYS C 1 45 ? -40.238 -10.239 -42.878 1.00 40.22 42 LYS C CA 1
ATOM 2045 C C . LYS C 1 45 ? -41.086 -9.381 -41.962 1.00 37.08 42 LYS C C 1
ATOM 2046 O O . LYS C 1 45 ? -42.115 -8.872 -42.387 1.00 36.29 42 LYS C O 1
ATOM 2052 N N . PRO C 1 46 ? -40.653 -9.184 -40.704 1.00 36.84 43 PRO C N 1
ATOM 2053 C CA . PRO C 1 46 ? -41.464 -8.317 -39.831 1.00 33.52 43 PRO C CA 1
ATOM 2054 C C . PRO C 1 46 ? -41.606 -6.949 -40.499 1.00 39.17 43 PRO C C 1
ATOM 2055 O O . PRO C 1 46 ? -40.618 -6.435 -41.012 1.00 38.02 43 PRO C O 1
ATOM 2059 N N . LEU C 1 47 ? -42.815 -6.390 -40.518 1.00 38.36 44 LEU C N 1
ATOM 2060 C CA . LEU C 1 47 ? -43.070 -5.134 -41.210 1.00 37.00 44 LEU C CA 1
ATOM 2061 C C . LEU C 1 47 ? -42.884 -3.937 -40.294 1.00 34.12 44 LEU C C 1
ATOM 2062 O O . LEU C 1 47 ? -43.222 -3.997 -39.115 1.00 35.30 44 LEU C O 1
ATOM 2067 N N . ALA C 1 48 ? -42.382 -2.840 -40.847 1.00 37.00 45 ALA C N 1
ATOM 2068 C CA . ALA C 1 48 ? -42.340 -1.565 -40.135 1.00 36.74 45 ALA C CA 1
ATOM 2069 C C . ALA C 1 48 ? -43.707 -1.222 -39.562 1.00 41.34 45 ALA C C 1
ATOM 2070 O O . ALA C 1 48 ? -44.716 -1.465 -40.208 1.00 41.62 45 ALA C O 1
ATOM 2072 N N . LEU C 1 49 ? -43.747 -0.646 -38.360 1.00 46.02 46 LEU C N 1
ATOM 2073 C CA . LEU C 1 49 ? -45.010 -0.178 -37.776 1.00 43.34 46 LEU C CA 1
ATOM 2074 C C . LEU C 1 49 ? -45.582 0.927 -38.652 1.00 49.70 46 LEU C C 1
ATOM 2075 O O . LEU C 1 49 ? -44.834 1.746 -39.182 1.00 49.91 46 LEU C O 1
ATOM 2080 N N . GLY C 1 50 ? -46.904 0.959 -38.803 1.00 52.41 47 GLY C N 1
ATOM 2081 C CA . GLY C 1 50 ? -47.543 1.939 -39.672 1.00 49.20 47 GLY C CA 1
ATOM 2082 C C . GLY C 1 50 ? -47.390 1.665 -41.166 1.00 51.27 47 GLY C C 1
ATOM 2083 O O . GLY C 1 50 ? -47.560 2.561 -41.991 1.00 53.39 47 GLY C O 1
ATOM 2084 N N . ILE C 1 51 ? -47.077 0.420 -41.517 1.00 42.21 48 ILE C N 1
ATOM 2085 C CA . ILE C 1 51 ? -46.884 0.033 -42.909 1.00 50.84 48 ILE C CA 1
ATOM 2086 C C . ILE C 1 51 ? -48.179 0.207 -43.718 1.00 49.99 48 ILE C C 1
ATOM 2087 O O . ILE C 1 51 ? -48.139 0.429 -44.929 1.00 49.45 48 ILE C O 1
ATOM 2092 N N . ASP C 1 52 ? -49.315 0.112 -43.032 1.00 42.73 49 ASP C N 1
ATOM 2093 C CA . ASP C 1 52 ? -50.626 0.256 -43.662 1.00 55.32 49 ASP C CA 1
ATOM 2094 C C . ASP C 1 52 ? -50.783 1.630 -44.295 1.00 57.69 49 ASP C C 1
ATOM 2095 O O . ASP C 1 52 ? -51.300 1.754 -45.407 1.00 63.67 49 ASP C O 1
ATOM 2100 N N . GLN C 1 53 ? -50.324 2.656 -43.590 1.00 52.99 50 GLN C N 1
ATOM 2101 C CA . GLN C 1 53 ? -50.279 3.998 -44.143 1.00 58.56 50 GLN C CA 1
ATOM 2102 C C . GLN C 1 53 ? -49.352 4.017 -45.350 1.00 55.92 50 GLN C C 1
ATOM 2103 O O . GLN C 1 53 ? -49.657 4.659 -46.354 1.00 57.86 50 GLN C O 1
ATOM 2109 N N . ASP C 1 54 ? -48.224 3.310 -45.259 1.00 53.46 51 ASP C N 1
ATOM 2110 C CA . ASP C 1 54 ? -47.291 3.228 -46.388 1.00 53.05 51 ASP C CA 1
ATOM 2111 C C . ASP C 1 54 ? -47.947 2.556 -47.613 1.00 47.39 51 ASP C C 1
ATOM 2112 O O . ASP C 1 54 ? -47.721 2.976 -48.731 1.00 42.41 51 ASP C O 1
ATOM 2117 N N . LEU C 1 55 ? -48.720 1.495 -47.389 1.00 45.33 52 LEU C N 1
ATOM 2118 C CA . LEU C 1 55 ? -49.405 0.781 -48.464 1.00 50.40 52 LEU C CA 1
ATOM 2119 C C . LEU C 1 55 ? -50.432 1.682 -49.130 1.00 53.49 52 LEU C C 1
ATOM 2120 O O . LEU C 1 55 ? -50.535 1.748 -50.362 1.00 57.83 52 LEU C O 1
ATOM 2125 N N . ILE C 1 56 ? -51.173 2.396 -48.301 1.00 47.97 53 ILE C N 1
ATOM 2126 C CA . ILE C 1 56 ? -52.263 3.228 -48.777 1.00 50.07 53 ILE C CA 1
ATOM 2127 C C . ILE C 1 56 ? -51.763 4.350 -49.685 1.00 60.82 53 ILE C C 1
ATOM 2128 O O . ILE C 1 56 ? -52.312 4.570 -50.772 1.00 61.56 53 ILE C O 1
ATOM 2133 N N . ALA C 1 57 ? -50.699 5.024 -49.264 1.00 51.84 54 ALA C N 1
ATOM 2134 C CA . ALA C 1 57 ? -50.077 6.051 -50.091 1.00 51.78 54 ALA C CA 1
ATOM 2135 C C . ALA C 1 57 ? -49.528 5.465 -51.383 1.00 59.28 54 ALA C C 1
ATOM 2136 O O . ALA C 1 57 ? -49.568 6.111 -52.421 1.00 72.08 54 ALA C O 1
ATOM 2138 N N . ALA C 1 58 ? -49.006 4.244 -51.318 1.00 58.48 55 ALA C N 1
ATOM 2139 C CA . ALA C 1 58 ? -48.366 3.619 -52.479 1.00 52.67 55 ALA C CA 1
ATOM 2140 C C . ALA C 1 58 ? -49.382 3.075 -53.492 1.00 50.03 55 ALA C C 1
ATOM 2141 O O . ALA C 1 58 ? -49.093 2.960 -54.684 1.00 53.38 55 ALA C O 1
ATOM 2143 N N . LEU C 1 59 ? -50.569 2.744 -52.995 1.00 47.30 56 LEU C N 1
ATOM 2144 C CA . LEU C 1 59 ? -51.619 2.136 -53.796 1.00 51.55 56 LEU C CA 1
ATOM 2145 C C . LEU C 1 59 ? -52.912 2.951 -53.728 1.00 51.61 56 LEU C C 1
ATOM 2146 O O . LEU C 1 59 ? -53.942 2.443 -53.276 1.00 49.08 56 LEU C O 1
ATOM 2151 N N . PRO C 1 60 ? -52.864 4.218 -54.187 1.00 50.21 57 PRO C N 1
ATOM 2152 C CA . PRO C 1 60 ? -54.065 5.073 -54.209 1.00 55.37 57 PRO C CA 1
ATOM 2153 C C . PRO C 1 60 ? -55.238 4.441 -54.981 1.00 59.81 57 PRO C C 1
ATOM 2154 O O . PRO C 1 60 ? -56.392 4.749 -54.695 1.00 64.84 57 PRO C O 1
ATOM 2158 N N . GLN C 1 61 ? -54.953 3.566 -55.940 1.00 57.08 58 GLN C N 1
ATOM 2159 C CA . GLN C 1 61 ? -56.027 2.926 -56.712 1.00 57.11 58 GLN C CA 1
ATOM 2160 C C . GLN C 1 61 ? -56.918 1.996 -55.884 1.00 60.64 58 GLN C C 1
ATOM 2161 O O . GLN C 1 61 ? -58.069 1.755 -56.235 1.00 71.91 58 GLN C O 1
ATOM 2167 N N . TYR C 1 62 ? -56.397 1.486 -54.778 1.00 60.66 59 TYR C N 1
ATOM 2168 C CA . TYR C 1 62 ? -57.162 0.545 -53.970 1.00 59.65 59 TYR C CA 1
ATOM 2169 C C . TYR C 1 62 ? -57.893 1.188 -52.782 1.00 62.29 59 TYR C C 1
ATOM 2170 O O . TYR C 1 62 ? -57.506 2.244 -52.276 1.00 64.39 59 TYR C O 1
ATOM 2179 N N . ASP C 1 63 ? -58.969 0.525 -52.373 1.00 60.36 60 ASP C N 1
ATOM 2180 C CA . ASP C 1 63 ? -59.788 0.916 -51.241 1.00 60.18 60 ASP C CA 1
ATOM 2181 C C . ASP C 1 63 ? -58.983 0.779 -49.945 1.00 66.00 60 ASP C C 1
ATOM 2182 O O . ASP C 1 63 ? -58.655 -0.333 -49.530 1.00 67.87 60 ASP C O 1
ATOM 2187 N N . ALA C 1 64 ? -58.668 1.906 -49.309 1.00 63.43 61 ALA C N 1
ATOM 2188 C CA . ALA C 1 64 ? -57.877 1.898 -48.078 1.00 56.18 61 ALA C CA 1
ATOM 2189 C C . ALA C 1 64 ? -58.362 0.851 -47.078 1.00 53.50 61 ALA C C 1
ATOM 2190 O O . ALA C 1 64 ? -57.559 0.164 -46.461 1.00 52.15 61 ALA C O 1
ATOM 2192 N N . ALA C 1 65 ? -59.675 0.727 -46.927 1.00 53.00 62 ALA C N 1
ATOM 2193 C CA . ALA C 1 65 ? -60.236 -0.217 -45.969 1.00 57.89 62 ALA C CA 1
ATOM 2194 C C . ALA C 1 65 ? -59.869 -1.653 -46.323 1.00 56.19 62 ALA C C 1
ATOM 2195 O O . ALA C 1 65 ? -59.548 -2.452 -45.447 1.00 59.67 62 ALA C O 1
ATOM 2197 N N . LEU C 1 66 ? -59.931 -1.986 -47.606 1.00 53.60 63 LEU C N 1
ATOM 2198 C CA . LEU C 1 66 ? -59.583 -3.334 -48.045 1.00 49.61 63 LEU C CA 1
ATOM 2199 C C . LEU C 1 66 ? -58.072 -3.602 -47.898 1.00 51.13 63 LEU C C 1
ATOM 2200 O O . LEU C 1 66 ? -57.654 -4.715 -47.558 1.00 51.63 63 LEU C O 1
ATOM 2205 N N . ILE C 1 67 ? -57.260 -2.577 -48.134 1.00 44.55 64 ILE C N 1
ATOM 2206 C CA . ILE C 1 67 ? -55.826 -2.707 -47.936 1.00 47.51 64 ILE C CA 1
ATOM 2207 C C . ILE C 1 67 ? -55.568 -3.123 -46.492 1.00 52.75 64 ILE C C 1
ATOM 2208 O O . ILE C 1 67 ? -54.828 -4.078 -46.241 1.00 43.94 64 ILE C O 1
ATOM 2213 N N . ALA C 1 68 ? -56.216 -2.428 -45.552 1.00 54.24 65 ALA C N 1
ATOM 2214 C CA . ALA C 1 68 ? -56.042 -2.709 -44.132 1.00 58.36 65 ALA C CA 1
ATOM 2215 C C . ALA C 1 68 ? -56.473 -4.137 -43.820 1.00 54.51 65 ALA C C 1
ATOM 2216 O O . ALA C 1 68 ? -55.848 -4.822 -43.010 1.00 54.84 65 ALA C O 1
ATOM 2218 N N . ARG C 1 69 ? -57.534 -4.585 -44.479 1.00 46.79 66 ARG C N 1
ATOM 2219 C CA . ARG C 1 69 ? -57.993 -5.962 -44.327 1.00 51.12 66 ARG C CA 1
ATOM 2220 C C . ARG C 1 69 ? -56.935 -6.960 -44.793 1.00 53.54 66 ARG C C 1
ATOM 2221 O O . ARG C 1 69 ? -56.651 -7.939 -44.102 1.00 53.90 66 ARG C O 1
ATOM 2229 N N . VAL C 1 70 ? -56.360 -6.719 -45.970 1.00 39.81 67 VAL C N 1
ATOM 2230 C CA . VAL C 1 70 ? -55.353 -7.623 -46.503 1.00 42.23 67 VAL C CA 1
ATOM 2231 C C . VAL C 1 70 ? -54.133 -7.647 -45.597 1.00 44.57 67 VAL C C 1
ATOM 2232 O O . VAL C 1 70 ? -53.562 -8.708 -45.327 1.00 47.65 67 VAL C O 1
ATOM 2236 N N . LEU C 1 71 ? -53.742 -6.475 -45.110 1.00 44.54 68 LEU C N 1
ATOM 2237 C CA . LEU C 1 71 ? -52.602 -6.386 -44.206 1.00 41.02 68 LEU C CA 1
ATOM 2238 C C . LEU C 1 71 ? -52.862 -7.163 -42.910 1.00 44.91 68 LEU C C 1
ATOM 2239 O O . LEU C 1 71 ? -51.962 -7.824 -42.376 1.00 46.82 68 LEU C O 1
ATOM 2244 N N . ALA C 1 72 ? -54.095 -7.101 -42.409 1.00 43.44 69 ALA C N 1
ATOM 2245 C CA . ALA C 1 72 ? -54.439 -7.797 -41.174 1.00 41.40 69 ALA C CA 1
ATOM 2246 C C . ALA C 1 72 ? -54.420 -9.315 -41.365 1.00 48.87 69 ALA C C 1
ATOM 2247 O O . ALA C 1 72 ? -53.932 -10.047 -40.507 1.00 56.63 69 ALA C O 1
ATOM 2249 N N . ASN C 1 73 ? -54.931 -9.788 -42.497 1.00 48.39 70 ASN C N 1
ATOM 2250 C CA . ASN C 1 73 ? -54.863 -11.215 -42.812 1.00 46.34 70 ASN C CA 1
ATOM 2251 C C . ASN C 1 73 ? -53.422 -11.703 -42.932 1.00 41.41 70 ASN C C 1
ATOM 2252 O O . ASN C 1 73 ? -53.095 -12.802 -42.499 1.00 47.60 70 ASN C O 1
ATOM 2257 N N . HIS C 1 74 ? -52.564 -10.887 -43.532 1.00 36.81 71 HIS C N 1
ATOM 2258 C CA . HIS C 1 74 ? -51.141 -11.233 -43.662 1.00 40.09 71 HIS C CA 1
ATOM 2259 C C . HIS C 1 74 ? -50.540 -11.405 -42.269 1.00 41.06 71 HIS C C 1
ATOM 2260 O O . HIS C 1 74 ? -49.930 -12.427 -41.964 1.00 38.69 71 HIS C O 1
ATOM 2267 N N . CYS C 1 75 ? -50.771 -10.421 -41.409 1.00 40.65 72 CYS C N 1
ATOM 2268 C CA . CYS C 1 75 ? -50.115 -10.391 -40.116 1.00 43.19 72 CYS C CA 1
ATOM 2269 C C . CYS C 1 75 ? -50.633 -11.429 -39.132 1.00 50.71 72 CYS C C 1
ATOM 2270 O O . CYS C 1 75 ? -50.074 -11.569 -38.051 1.00 43.51 72 CYS C O 1
ATOM 2273 N N . ARG C 1 76 ? -51.687 -12.161 -39.485 1.00 40.90 73 ARG C N 1
ATOM 2274 C CA . ARG C 1 76 ? -52.167 -13.188 -38.567 1.00 43.92 73 ARG C CA 1
ATOM 2275 C C . ARG C 1 76 ? -51.816 -14.616 -39.005 1.00 43.92 73 ARG C C 1
ATOM 2276 O O . ARG C 1 76 ? -52.135 -15.587 -38.320 1.00 50.04 73 ARG C O 1
ATOM 2284 N N . ARG C 1 77 ? -51.147 -14.735 -40.144 1.00 40.67 74 ARG C N 1
ATOM 2285 C CA . ARG C 1 77 ? -50.679 -16.032 -40.617 1.00 47.82 74 ARG C CA 1
ATOM 2286 C C . ARG C 1 77 ? -49.541 -16.596 -39.752 1.00 56.74 74 ARG C C 1
ATOM 2287 O O . ARG C 1 77 ? -48.758 -15.846 -39.165 1.00 48.58 74 ARG C O 1
ATOM 2295 N N . PRO C 1 78 ? -49.479 -17.929 -39.644 1.00 62.32 75 PRO C N 1
ATOM 2296 C CA . PRO C 1 78 ? -48.391 -18.625 -38.959 1.00 59.79 75 PRO C CA 1
ATOM 2297 C C . PRO C 1 78 ? -47.001 -18.138 -39.361 1.00 56.27 75 PRO C C 1
ATOM 2298 O O . PRO C 1 78 ? -46.193 -17.906 -38.456 1.00 51.49 75 PRO C O 1
ATOM 2302 N N . ARG C 1 79 ? -46.718 -17.989 -40.658 1.00 45.58 76 ARG C N 1
ATOM 2303 C CA . ARG C 1 79 ? -45.379 -17.540 -41.068 1.00 51.18 76 ARG C CA 1
ATOM 2304 C C . ARG C 1 79 ? -45.084 -16.138 -40.568 1.00 45.00 76 ARG C C 1
ATOM 2305 O O . ARG C 1 79 ? -43.939 -15.824 -40.277 1.00 43.43 76 ARG C O 1
ATOM 2313 N N . TYR C 1 80 ? -46.097 -15.280 -40.483 1.00 40.94 77 TYR C N 1
ATOM 2314 C CA . TYR C 1 80 ? -45.832 -13.965 -39.912 1.00 45.31 77 TYR C CA 1
ATOM 2315 C C . TYR C 1 80 ? -45.578 -14.051 -38.392 1.00 48.66 77 TYR C C 1
ATOM 2316 O O . TYR C 1 80 ? -44.631 -13.456 -37.883 1.00 41.90 77 TYR C O 1
ATOM 2325 N N . LEU C 1 81 ? -46.403 -14.804 -37.672 1.00 46.25 78 LEU C N 1
ATOM 2326 C CA . LEU C 1 81 ? -46.173 -14.966 -36.238 1.00 41.92 78 LEU C CA 1
ATOM 2327 C C . LEU C 1 81 ? -44.782 -15.528 -35.971 1.00 42.04 78 LEU C C 1
ATOM 2328 O O . LEU C 1 81 ? -44.085 -15.045 -35.082 1.00 44.49 78 LEU C O 1
ATOM 2333 N N . LYS C 1 82 ? -44.367 -16.531 -36.744 1.00 39.87 79 LYS C N 1
ATOM 2334 C CA . LYS C 1 82 ? -43.008 -17.072 -36.606 1.00 46.20 79 LYS C CA 1
ATOM 2335 C C . LYS C 1 82 ? -41.918 -16.031 -36.850 1.00 46.60 79 LYS C C 1
ATOM 2336 O O . LYS C 1 82 ? -40.917 -16.010 -36.133 1.00 42.44 79 LYS C O 1
ATOM 2342 N N . ALA C 1 83 ? -42.107 -15.176 -37.858 1.00 45.82 80 ALA C N 1
ATOM 2343 C CA . ALA C 1 83 ? -41.127 -14.134 -38.176 1.00 41.03 80 ALA C CA 1
ATOM 2344 C C . ALA C 1 83 ? -41.038 -13.150 -37.030 1.00 40.03 80 ALA C C 1
ATOM 2345 O O . ALA C 1 83 ? -39.944 -12.725 -36.663 1.00 40.54 80 ALA C O 1
ATOM 2347 N N . LEU C 1 84 ? -42.183 -12.785 -36.458 1.00 32.29 81 LEU C N 1
ATOM 2348 C CA . LEU C 1 84 ? -42.160 -11.951 -35.256 1.00 40.74 81 LEU C CA 1
ATOM 2349 C C . LEU C 1 84 ? -41.414 -12.643 -34.100 1.00 39.00 81 LEU C C 1
ATOM 2350 O O . LEU C 1 84 ? -40.610 -12.022 -33.411 1.00 35.50 81 LEU C O 1
ATOM 2355 N N . ALA C 1 85 ? -41.668 -13.931 -33.902 1.00 36.13 82 ALA C N 1
ATOM 2356 C CA . ALA C 1 85 ? -41.000 -14.683 -32.841 1.00 39.81 82 ALA C CA 1
ATOM 2357 C C . ALA C 1 85 ? -39.490 -14.708 -33.072 1.00 45.30 82 ALA C C 1
ATOM 2358 O O . ALA C 1 85 ? -38.698 -14.679 -32.132 1.00 42.50 82 ALA C O 1
ATOM 2360 N N . ARG C 1 86 ? -39.106 -14.790 -34.337 1.00 44.73 83 ARG C N 1
ATOM 2361 C CA . ARG C 1 86 ? -37.709 -14.783 -34.713 1.00 37.57 83 ARG C CA 1
ATOM 2362 C C . ARG C 1 86 ? -37.075 -13.424 -34.350 1.00 40.17 83 ARG C C 1
ATOM 2363 O O . ARG C 1 86 ? -35.907 -13.351 -33.984 1.00 44.25 83 ARG C O 1
ATOM 2371 N N . GLY C 1 87 ? -37.871 -12.360 -34.424 1.00 43.17 84 GLY C N 1
ATOM 2372 C CA . GLY C 1 87 ? -37.452 -11.031 -34.006 1.00 31.22 84 GLY C CA 1
ATOM 2373 C C . GLY C 1 87 ? -36.474 -10.374 -34.956 1.00 42.94 84 GLY C C 1
ATOM 2374 O O . GLY C 1 87 ? -36.359 -10.759 -36.105 1.00 42.96 84 GLY C O 1
ATOM 2375 N N . GLY C 1 88 ? -35.760 -9.373 -34.459 1.00 45.70 85 GLY C N 1
ATOM 2376 C CA . GLY C 1 88 ? -34.807 -8.644 -35.261 1.00 33.74 85 GLY C CA 1
ATOM 2377 C C . GLY C 1 88 ? -35.407 -7.382 -35.828 1.00 40.82 85 GLY C C 1
ATOM 2378 O O . GLY C 1 88 ? -36.412 -6.889 -35.319 1.00 43.46 85 GLY C O 1
ATOM 2379 N N . LYS C 1 89 ? -34.795 -6.864 -36.890 1.00 31.03 86 LYS C N 1
ATOM 2380 C CA . LYS C 1 89 ? -35.255 -5.631 -37.521 1.00 36.85 86 LYS C CA 1
ATOM 2381 C C . LYS C 1 89 ? -36.605 -5.799 -38.213 1.00 39.87 86 LYS C C 1
ATOM 2382 O O . LYS C 1 89 ? -36.944 -6.902 -38.670 1.00 35.05 86 LYS C O 1
ATOM 2388 N N . ARG C 1 90 ? -37.367 -4.704 -38.252 1.00 33.19 87 ARG C N 1
ATOM 2389 C CA . ARG C 1 90 ? -38.551 -4.568 -39.102 1.00 39.25 87 ARG C CA 1
ATOM 2390 C C . ARG C 1 90 ? -38.162 -3.877 -40.423 1.00 44.46 87 ARG C C 1
ATOM 2391 O O . ARG C 1 90 ? -37.150 -3.188 -40.490 1.00 42.33 87 ARG C O 1
ATOM 2399 N N . PHE C 1 91 ? -38.955 -4.072 -41.469 1.00 40.09 88 PHE C N 1
ATOM 2400 C CA . PHE C 1 91 ? -38.612 -3.574 -42.805 1.00 37.71 88 PHE C CA 1
ATOM 2401 C C . PHE C 1 91 ? -39.719 -2.712 -43.424 1.00 41.82 88 PHE C C 1
ATOM 2402 O O . PHE C 1 91 ? -40.917 -2.960 -43.202 1.00 36.12 88 PHE C O 1
ATOM 2410 N N . ASP C 1 92 ? -39.327 -1.707 -44.210 1.00 39.19 89 ASP C N 1
ATOM 2411 C CA . ASP C 1 92 ? -40.313 -0.885 -44.904 1.00 40.12 89 ASP C CA 1
ATOM 2412 C C . ASP C 1 92 ? -40.607 -1.475 -46.285 1.00 45.59 89 ASP C C 1
ATOM 2413 O O . ASP C 1 92 ? -40.028 -2.498 -46.653 1.00 48.80 89 ASP C O 1
ATOM 2418 N N . LEU C 1 93 ? -41.514 -0.858 -47.035 1.00 46.29 90 LEU C N 1
ATOM 2419 C CA . LEU C 1 93 ? -41.902 -1.409 -48.341 1.00 52.60 90 LEU C CA 1
ATOM 2420 C C . LEU C 1 93 ? -40.724 -1.567 -49.312 1.00 50.42 90 LEU C C 1
ATOM 2421 O O . LEU C 1 93 ? -40.747 -2.442 -50.182 1.00 45.85 90 LEU C O 1
ATOM 2426 N N . ASN C 1 94 ? -39.695 -0.736 -49.138 1.00 42.21 91 ASN C N 1
ATOM 2427 C CA . ASN C 1 94 ? -38.494 -0.787 -49.972 1.00 49.24 91 ASN C CA 1
ATOM 2428 C C . ASN C 1 94 ? -37.470 -1.785 -49.449 1.00 54.61 91 ASN C C 1
ATOM 2429 O O . ASN C 1 94 ? -36.340 -1.870 -49.951 1.00 51.04 91 ASN C O 1
ATOM 2434 N N . ASN C 1 95 ? -37.862 -2.542 -48.430 1.00 45.35 92 ASN C N 1
ATOM 2435 C CA . ASN C 1 95 ? -36.993 -3.582 -47.906 1.00 46.21 92 ASN C CA 1
ATOM 2436 C C . ASN C 1 95 ? -35.744 -3.012 -47.233 1.00 47.55 92 ASN C C 1
ATOM 2437 O O . ASN C 1 95 ? -34.688 -3.629 -47.238 1.00 51.54 92 ASN C O 1
ATOM 2442 N N . ARG C 1 96 ? -35.886 -1.829 -46.649 1.00 49.73 93 ARG C N 1
ATOM 2443 C CA . ARG C 1 96 ? -34.855 -1.253 -45.809 1.00 49.81 93 ARG C CA 1
ATOM 2444 C C . ARG C 1 96 ? -35.264 -1.353 -44.347 1.00 54.54 93 ARG C C 1
ATOM 2445 O O . ARG C 1 96 ? -36.456 -1.449 -44.021 1.00 50.91 93 ARG C O 1
ATOM 2453 N N . PHE C 1 97 ? -34.269 -1.343 -43.468 1.00 45.05 94 PHE C N 1
ATOM 2454 C CA . PHE C 1 97 ? -34.520 -1.405 -42.038 1.00 45.32 94 PHE C CA 1
ATOM 2455 C C . PHE C 1 97 ? -35.392 -0.227 -41.620 1.00 47.98 94 PHE C C 1
ATOM 2456 O O . PHE C 1 97 ? -35.153 0.898 -42.046 1.00 50.84 94 PHE C O 1
ATOM 2464 N N . LYS C 1 98 ? -36.396 -0.484 -40.788 1.00 46.61 95 LYS C N 1
ATOM 2465 C CA . LYS C 1 98 ? -37.163 0.590 -40.173 1.00 45.90 95 LYS C CA 1
ATOM 2466 C C . LYS C 1 98 ? -37.734 0.126 -38.832 1.00 50.33 95 LYS C C 1
ATOM 2467 O O . LYS C 1 98 ? -38.858 -0.368 -38.754 1.00 47.04 95 LYS C O 1
ATOM 2473 N N . GLY C 1 99 ? -36.938 0.282 -37.777 1.00 47.70 96 GLY C N 1
ATOM 2474 C CA . GLY C 1 99 ? -37.339 -0.141 -36.449 1.00 36.84 96 GLY C CA 1
ATOM 2475 C C . GLY C 1 99 ? -37.060 -1.616 -36.275 1.00 37.61 96 GLY C C 1
ATOM 2476 O O . GLY C 1 99 ? -36.232 -2.195 -36.995 1.00 39.58 96 GLY C O 1
ATOM 2477 N N . GLU C 1 100 ? -37.765 -2.244 -35.341 1.00 35.67 97 GLU C N 1
ATOM 2478 C CA . GLU C 1 100 ? -37.502 -3.645 -35.049 1.00 39.55 97 GLU C CA 1
ATOM 2479 C C . GLU C 1 100 ? -38.591 -4.241 -34.205 1.00 31.20 97 GLU C C 1
ATOM 2480 O O . GLU C 1 100 ? -39.452 -3.532 -33.706 1.00 34.85 97 GLU C O 1
ATOM 2486 N N . VAL C 1 101 ? -38.527 -5.558 -34.053 1.00 31.47 98 VAL C N 1
ATOM 2487 C CA . VAL C 1 101 ? -39.405 -6.297 -33.172 1.00 38.94 98 VAL C CA 1
ATOM 2488 C C . VAL C 1 101 ? -38.858 -6.142 -31.754 1.00 44.50 98 VAL C C 1
ATOM 2489 O O . VAL C 1 101 ? -37.787 -6.658 -31.443 1.00 43.18 98 VAL C O 1
ATOM 2493 N N . THR C 1 102 ? -39.570 -5.392 -30.913 1.00 46.56 99 THR C N 1
ATOM 2494 C CA . THR C 1 102 ? -39.155 -5.192 -29.522 1.00 38.56 99 THR C CA 1
ATOM 2495 C C . THR C 1 102 ? -39.173 -6.507 -28.747 1.00 40.18 99 THR C C 1
ATOM 2496 O O . THR C 1 102 ? -39.778 -7.488 -29.189 1.00 44.62 99 THR C O 1
ATOM 2500 N N . PRO C 1 103 ? -38.504 -6.537 -27.584 1.00 37.62 100 PRO C N 1
ATOM 2501 C CA . PRO C 1 103 ? -38.581 -7.737 -26.736 1.00 32.19 100 PRO C CA 1
ATOM 2502 C C . PRO C 1 103 ? -40.003 -8.110 -26.302 1.00 32.62 100 PRO C C 1
ATOM 2503 O O . PRO C 1 103 ? -40.352 -9.294 -26.334 1.00 38.29 100 PRO C O 1
ATOM 2507 N N . GLU C 1 104 ? -40.829 -7.145 -25.910 1.00 25.95 101 GLU C N 1
ATOM 2508 C CA . GLU C 1 104 ? -42.214 -7.504 -25.574 1.00 34.79 101 GLU C CA 1
ATOM 2509 C C . GLU C 1 104 ? -43.016 -8.031 -26.781 1.00 34.42 101 GLU C C 1
ATOM 2510 O O . GLU C 1 104 ? -43.797 -8.981 -26.646 1.00 37.35 101 GLU C O 1
ATOM 2516 N N . GLU C 1 105 ? -42.815 -7.433 -27.953 1.00 34.88 102 GLU C N 1
ATOM 2517 C CA . GLU C 1 105 ? -43.541 -7.863 -29.151 1.00 36.02 102 GLU C CA 1
ATOM 2518 C C . GLU C 1 105 ? -43.155 -9.303 -29.478 1.00 38.86 102 GLU C C 1
ATOM 2519 O O . GLU C 1 105 ? -44.013 -10.135 -29.753 1.00 35.11 102 GLU C O 1
ATOM 2525 N N . GLN C 1 106 ? -41.859 -9.590 -29.431 1.00 38.15 103 GLN C N 1
ATOM 2526 C CA . GLN C 1 106 ? -41.342 -10.930 -29.698 1.00 38.24 103 GLN C CA 1
ATOM 2527 C C . GLN C 1 106 ? -41.854 -11.931 -28.668 1.00 36.01 103 GLN C C 1
ATOM 2528 O O . GLN C 1 106 ? -42.246 -13.052 -29.002 1.00 40.79 103 GLN C O 1
ATOM 2534 N N . ALA C 1 107 ? -41.837 -11.536 -27.404 1.00 27.73 104 ALA C N 1
ATOM 2535 C CA . ALA C 1 107 ? -42.295 -12.428 -26.342 1.00 31.19 104 ALA C CA 1
ATOM 2536 C C . ALA C 1 107 ? -43.754 -12.822 -26.563 1.00 41.34 104 ALA C C 1
ATOM 2537 O O . ALA C 1 107 ? -44.115 -13.988 -26.388 1.00 44.51 104 ALA C O 1
ATOM 2539 N N . ILE C 1 108 ? -44.599 -11.862 -26.947 1.00 34.94 105 ILE C N 1
ATOM 2540 C CA . ILE C 1 108 ? -46.016 -12.172 -27.129 1.00 35.18 105 ILE C CA 1
ATOM 2541 C C . ILE C 1 108 ? -46.186 -13.098 -28.321 1.00 36.72 105 ILE C C 1
ATOM 2542 O O . ILE C 1 108 ? -47.002 -14.026 -28.296 1.00 37.41 105 ILE C O 1
ATOM 2547 N N . ALA C 1 109 ? -45.394 -12.857 -29.359 1.00 36.23 106 ALA C N 1
ATOM 2548 C CA . ALA C 1 109 ? -45.425 -13.700 -30.552 1.00 37.95 106 ALA C CA 1
ATOM 2549 C C . ALA C 1 109 ? -45.000 -15.115 -30.206 1.00 43.19 106 ALA C C 1
ATOM 2550 O O . ALA C 1 109 ? -45.629 -16.070 -30.657 1.00 42.52 106 ALA C O 1
ATOM 2552 N N . GLN C 1 110 ? -43.940 -15.256 -29.403 1.00 31.57 107 GLN C N 1
ATOM 2553 C CA . GLN C 1 110 ? -43.454 -16.590 -29.046 1.00 41.69 107 GLN C CA 1
ATOM 2554 C C . GLN C 1 110 ? -44.467 -17.396 -28.244 1.00 45.45 107 GLN C C 1
ATOM 2555 O O . GLN C 1 110 ? -44.430 -18.623 -28.244 1.00 58.27 107 GLN C O 1
ATOM 2561 N N . ASN C 1 111 ? -45.381 -16.714 -27.574 1.00 43.26 108 ASN C N 1
ATOM 2562 C CA . ASN C 1 111 ? -46.441 -17.422 -26.854 1.00 52.22 108 ASN C CA 1
ATOM 2563 C C . ASN C 1 111 ? -47.597 -17.910 -27.737 1.00 53.74 108 ASN C C 1
ATOM 2564 O O . ASN C 1 111 ? -48.535 -18.531 -27.243 1.00 62.61 108 ASN C O 1
ATOM 2569 N N . HIS C 1 112 ? -47.521 -17.644 -29.036 1.00 48.06 109 HIS C N 1
ATOM 2570 C CA . HIS C 1 112 ? -48.545 -18.112 -29.971 1.00 51.49 109 HIS C CA 1
ATOM 2571 C C . HIS C 1 112 ? -48.356 -19.603 -30.277 1.00 60.98 109 HIS C C 1
ATOM 2572 O O . HIS C 1 112 ? -47.236 -20.052 -30.488 1.00 63.21 109 HIS C O 1
ATOM 2579 N N . PRO C 1 113 ? -49.457 -20.374 -30.294 1.00 64.74 110 PRO C N 1
ATOM 2580 C CA . PRO C 1 113 ? -49.466 -21.820 -30.571 1.00 67.13 110 PRO C CA 1
ATOM 2581 C C . PRO C 1 113 ? -48.753 -22.216 -31.868 1.00 73.20 110 PRO C C 1
ATOM 2582 O O . PRO C 1 113 ? -48.106 -23.267 -31.914 1.00 70.32 110 PRO C O 1
ATOM 2586 N N . PHE C 1 114 ? -48.879 -21.397 -32.909 1.00 79.62 111 PHE C N 1
ATOM 2587 C CA . PHE C 1 114 ? -48.160 -21.642 -34.157 1.00 83.65 111 PHE C CA 1
ATOM 2588 C C . PHE C 1 114 ? -46.657 -21.796 -33.917 1.00 85.65 111 PHE C C 1
ATOM 2589 O O . PHE C 1 114 ? -46.039 -22.754 -34.379 1.00 91.73 111 PHE C O 1
ATOM 2597 N N . VAL C 1 115 ? -46.076 -20.840 -33.197 1.00 81.33 112 VAL C N 1
ATOM 2598 C CA . VAL C 1 115 ? -44.636 -20.818 -32.940 1.00 79.12 112 VAL C CA 1
ATOM 2599 C C . VAL C 1 115 ? -44.208 -21.919 -31.965 1.00 92.24 112 VAL C C 1
ATOM 2600 O O . VAL C 1 115 ? -43.092 -22.438 -32.045 1.00 88.29 112 VAL C O 1
ATOM 2604 N N . GLN C 1 116 ? -45.099 -22.263 -31.041 1.00 105.78 113 GLN C N 1
ATOM 2605 C CA . GLN C 1 116 ? -44.841 -23.328 -30.081 1.00 117.62 113 GLN C CA 1
ATOM 2606 C C . GLN C 1 116 ? -44.443 -24.609 -30.799 1.00 127.34 113 GLN C C 1
ATOM 2607 O O . GLN C 1 116 ? -43.383 -25.178 -30.533 1.00 127.75 113 GLN C O 1
ATOM 2613 N N . GLN C 1 117 ? -45.298 -25.056 -31.714 1.00 135.22 114 GLN C N 1
ATOM 2614 C CA . GLN C 1 117 ? -45.016 -26.249 -32.501 1.00 143.45 114 GLN C CA 1
ATOM 2615 C C . GLN C 1 117 ? -43.716 -26.092 -33.294 1.00 144.96 114 GLN C C 1
ATOM 2616 O O . GLN C 1 117 ? -42.972 -27.057 -33.484 1.00 145.94 114 GLN C O 1
ATOM 2622 N N . ALA C 1 118 ? -43.447 -24.868 -33.740 1.00 142.91 115 ALA C N 1
ATOM 2623 C CA . ALA C 1 118 ? -42.258 -24.573 -34.539 1.00 139.29 115 ALA C CA 1
ATOM 2624 C C . ALA C 1 118 ? -40.955 -24.918 -33.819 1.00 135.96 115 ALA C C 1
ATOM 2625 O O . ALA C 1 118 ? -40.072 -25.551 -34.400 1.00 136.35 115 ALA C O 1
ATOM 2627 N N . LEU C 1 119 ? -40.834 -24.494 -32.561 1.00 132.08 116 LEU C N 1
ATOM 2628 C CA . LEU C 1 119 ? -39.623 -24.749 -31.776 1.00 124.19 116 LEU C CA 1
ATOM 2629 C C . LEU C 1 119 ? -39.900 -25.578 -30.523 1.00 123.83 116 LEU C C 1
ATOM 2630 O O . LEU C 1 119 ? -39.178 -25.472 -29.526 1.00 118.65 116 LEU C O 1
ATOM 2635 N N . ALA D 1 3 ? -42.719 -1.256 -0.375 1.00 100.27 0 ALA D N 1
ATOM 2636 C CA . ALA D 1 3 ? -43.744 -1.807 0.514 1.00 95.91 0 ALA D CA 1
ATOM 2637 C C . ALA D 1 3 ? -43.130 -2.712 1.595 1.00 86.51 0 ALA D C 1
ATOM 2638 O O . ALA D 1 3 ? -43.498 -3.882 1.728 1.00 77.25 0 ALA D O 1
ATOM 2648 N N . THR D 1 5 ? -41.703 -5.050 4.463 1.00 74.56 2 THR D N 1
ATOM 2649 C CA . THR D 1 5 ? -42.230 -5.963 5.480 1.00 78.75 2 THR D CA 1
ATOM 2650 C C . THR D 1 5 ? -41.089 -6.689 6.196 1.00 80.22 2 THR D C 1
ATOM 2651 O O . THR D 1 5 ? -39.965 -6.711 5.709 1.00 81.22 2 THR D O 1
ATOM 2655 N N . GLN D 1 6 ? -41.379 -7.282 7.350 1.00 84.39 3 GLN D N 1
ATOM 2656 C CA . GLN D 1 6 ? -40.359 -7.977 8.141 1.00 76.82 3 GLN D CA 1
ATOM 2657 C C . GLN D 1 6 ? -39.694 -9.118 7.367 1.00 76.08 3 GLN D C 1
ATOM 2658 O O . GLN D 1 6 ? -38.492 -9.341 7.483 1.00 80.17 3 GLN D O 1
ATOM 2664 N N . GLU D 1 7 ? -40.489 -9.831 6.579 1.00 74.13 4 GLU D N 1
ATOM 2665 C CA . GLU D 1 7 ? -40.028 -10.989 5.824 1.00 73.14 4 GLU D CA 1
ATOM 2666 C C . GLU D 1 7 ? -39.032 -10.607 4.720 1.00 78.92 4 GLU D C 1
ATOM 2667 O O . GLU D 1 7 ? -38.128 -11.378 4.388 1.00 75.49 4 GLU D O 1
ATOM 2673 N N . THR D 1 8 ? -39.176 -9.408 4.165 1.00 84.25 5 THR D N 1
ATOM 2674 C CA . THR D 1 8 ? -38.235 -8.948 3.145 1.00 83.54 5 THR D CA 1
ATOM 2675 C C . THR D 1 8 ? -37.079 -8.142 3.749 1.00 82.14 5 THR D C 1
ATOM 2676 O O . THR D 1 8 ? -36.089 -7.859 3.070 1.00 80.25 5 THR D O 1
ATOM 2680 N N . ALA D 1 9 ? -37.198 -7.781 5.023 1.00 77.01 6 ALA D N 1
ATOM 2681 C CA . ALA D 1 9 ? -36.117 -7.075 5.688 1.00 77.13 6 ALA D CA 1
ATOM 2682 C C . ALA D 1 9 ? -35.047 -8.081 6.061 1.00 83.03 6 ALA D C 1
ATOM 2683 O O . ALA D 1 9 ? -33.858 -7.773 6.040 1.00 90.12 6 ALA D O 1
ATOM 2685 N N . LEU D 1 10 ? -35.480 -9.290 6.407 1.00 83.32 7 LEU D N 1
ATOM 2686 C CA . LEU D 1 10 ? -34.558 -10.383 6.681 1.00 76.32 7 LEU D CA 1
ATOM 2687 C C . LEU D 1 10 ? -34.238 -11.105 5.375 1.00 73.12 7 LEU D C 1
ATOM 2688 O O . LEU D 1 10 ? -33.562 -12.133 5.366 1.00 72.83 7 LEU D O 1
ATOM 2693 N N . GLY D 1 11 ? -34.729 -10.550 4.273 1.00 77.14 8 GLY D N 1
ATOM 2694 C CA . GLY D 1 11 ? -34.504 -11.106 2.950 1.00 75.13 8 GLY D CA 1
ATOM 2695 C C . GLY D 1 11 ? -33.246 -11.944 2.809 1.00 76.48 8 GLY D C 1
ATOM 2696 O O . GLY D 1 11 ? -33.315 -13.151 2.579 1.00 73.81 8 GLY D O 1
ATOM 2697 N N . ALA D 1 12 ? -32.089 -11.308 2.951 1.00 87.89 9 ALA D N 1
ATOM 2698 C CA . ALA D 1 12 ? -30.822 -12.022 2.839 1.00 92.36 9 ALA D CA 1
ATOM 2699 C C . ALA D 1 12 ? -30.698 -13.074 3.933 1.00 84.51 9 ALA D C 1
ATOM 2700 O O . ALA D 1 12 ? -30.352 -14.223 3.670 1.00 86.09 9 ALA D O 1
ATOM 2702 N N . ALA D 1 13 ? -30.988 -12.670 5.162 1.00 84.03 10 ALA D N 1
ATOM 2703 C CA . ALA D 1 13 ? -30.819 -13.541 6.320 1.00 76.88 10 ALA D CA 1
ATOM 2704 C C . ALA D 1 13 ? -31.473 -14.914 6.135 1.00 75.92 10 ALA D C 1
ATOM 2705 O O . ALA D 1 13 ? -30.864 -15.940 6.414 1.00 75.58 10 ALA D O 1
ATOM 2707 N N . LEU D 1 14 ? -32.709 -14.936 5.651 1.00 78.79 11 LEU D N 1
ATOM 2708 C CA . LEU D 1 14 ? -33.432 -16.200 5.542 1.00 80.77 11 LEU D CA 1
ATOM 2709 C C . LEU D 1 14 ? -33.558 -16.711 4.105 1.00 68.36 11 LEU D C 1
ATOM 2710 O O . LEU D 1 14 ? -34.378 -17.578 3.818 1.00 58.63 11 LEU D O 1
ATOM 2715 N N . LYS D 1 15 ? -32.731 -16.177 3.212 1.00 66.36 12 LYS D N 1
ATOM 2716 C CA . LYS D 1 15 ? -32.667 -16.662 1.839 1.00 58.63 12 LYS D CA 1
ATOM 2717 C C . LYS D 1 15 ? -32.156 -18.105 1.821 1.00 61.18 12 LYS D C 1
ATOM 2718 O O . LYS D 1 15 ? -32.751 -18.981 1.192 1.00 60.57 12 LYS D O 1
ATOM 2724 N N . SER D 1 16 ? -31.048 -18.352 2.512 1.00 52.80 13 SER D N 1
ATOM 2725 C CA . SER D 1 16 ? -30.482 -19.690 2.551 1.00 63.62 13 SER D CA 1
ATOM 2726 C C . SER D 1 16 ? -31.477 -20.701 3.117 1.00 61.22 13 SER D C 1
ATOM 2727 O O . SER D 1 16 ? -31.667 -21.774 2.549 1.00 66.48 13 SER D O 1
ATOM 2730 N N . ALA D 1 17 ? -32.123 -20.357 4.224 1.00 58.98 14 ALA D N 1
ATOM 2731 C CA . ALA D 1 17 ? -33.180 -21.215 4.773 1.00 60.57 14 ALA D CA 1
ATOM 2732 C C . ALA D 1 17 ? -34.205 -21.647 3.715 1.00 53.32 14 ALA D C 1
ATOM 2733 O O . ALA D 1 17 ? -34.570 -22.818 3.626 1.00 55.28 14 ALA D O 1
ATOM 2735 N N . VAL D 1 18 ? -34.683 -20.696 2.927 1.00 51.09 15 VAL D N 1
ATOM 2736 C CA . VAL D 1 18 ? -35.665 -21.003 1.890 1.00 52.07 15 VAL D CA 1
ATOM 2737 C C . VAL D 1 18 ? -35.064 -21.861 0.769 1.00 53.70 15 VAL D C 1
ATOM 2738 O O . VAL D 1 18 ? -35.725 -22.749 0.226 1.00 52.75 15 VAL D O 1
ATOM 2742 N N . GLN D 1 19 ? -33.810 -21.602 0.418 1.00 55.24 16 GLN D N 1
ATOM 2743 C CA . GLN D 1 19 ? -33.157 -22.391 -0.627 1.00 68.21 16 GLN D CA 1
ATOM 2744 C C . GLN D 1 19 ? -32.955 -23.856 -0.202 1.00 72.18 16 GLN D C 1
ATOM 2745 O O . GLN D 1 19 ? -32.472 -24.680 -0.973 1.00 69.20 16 GLN D O 1
ATOM 2751 N N . THR D 1 20 ? -33.364 -24.166 1.025 1.00 70.97 17 THR D N 1
ATOM 2752 C CA . THR D 1 20 ? -33.315 -25.522 1.566 1.00 71.80 17 THR D CA 1
ATOM 2753 C C . THR D 1 20 ? -34.447 -26.408 1.042 1.00 71.62 17 THR D C 1
ATOM 2754 O O . THR D 1 20 ? -34.366 -27.636 1.117 1.00 71.86 17 THR D O 1
ATOM 2766 N N . SER D 1 22 ? -37.125 -27.943 -1.912 1.00 56.78 19 SER D N 1
ATOM 2767 C CA . SER D 1 22 ? -37.117 -28.325 -3.324 1.00 63.21 19 SER D CA 1
ATOM 2768 C C . SER D 1 22 ? -37.500 -27.126 -4.181 1.00 63.89 19 SER D C 1
ATOM 2769 O O . SER D 1 22 ? -38.172 -26.205 -3.708 1.00 58.46 19 SER D O 1
ATOM 2772 N N . LYS D 1 23 ? -37.083 -27.133 -5.443 1.00 70.45 20 LYS D N 1
ATOM 2773 C CA . LYS D 1 23 ? -37.466 -26.056 -6.349 1.00 69.63 20 LYS D CA 1
ATOM 2774 C C . LYS D 1 23 ? -38.969 -26.049 -6.627 1.00 67.27 20 LYS D C 1
ATOM 2775 O O . LYS D 1 23 ? -39.572 -24.991 -6.795 1.00 66.95 20 LYS D O 1
ATOM 2781 N N . LYS D 1 24 ? -39.580 -27.226 -6.636 1.00 71.14 21 LYS D N 1
ATOM 2782 C CA . LYS D 1 24 ? -41.029 -27.312 -6.743 1.00 78.99 21 LYS D CA 1
ATOM 2783 C C . LYS D 1 24 ? -41.701 -26.513 -5.633 1.00 82.83 21 LYS D C 1
ATOM 2784 O O . LYS D 1 24 ? -42.638 -25.757 -5.887 1.00 92.69 21 LYS D O 1
ATOM 2790 N N . LYS D 1 25 ? -41.220 -26.677 -4.403 1.00 75.16 22 LYS D N 1
ATOM 2791 C CA . LYS D 1 25 ? -41.841 -26.025 -3.254 1.00 68.93 22 LYS D CA 1
ATOM 2792 C C . LYS D 1 25 ? -41.539 -24.538 -3.264 1.00 60.84 22 LYS D C 1
ATOM 2793 O O . LYS D 1 25 ? -42.396 -23.710 -2.976 1.00 59.40 22 LYS D O 1
ATOM 2799 N N . GLN D 1 26 ? -40.306 -24.205 -3.602 1.00 59.46 23 GLN D N 1
ATOM 2800 C CA . GLN D 1 26 ? -39.901 -22.818 -3.710 1.00 62.73 23 GLN D CA 1
ATOM 2801 C C . GLN D 1 26 ? -40.739 -22.101 -4.783 1.00 60.07 23 GLN D C 1
ATOM 2802 O O . GLN D 1 26 ? -41.256 -21.000 -4.563 1.00 54.51 23 GLN D O 1
ATOM 2808 N N . THR D 1 27 ? -40.894 -22.734 -5.937 1.00 58.29 24 THR D N 1
ATOM 2809 C CA . THR D 1 27 ? -41.722 -22.150 -6.989 1.00 59.19 24 THR D CA 1
ATOM 2810 C C . THR D 1 27 ? -43.141 -21.873 -6.470 1.00 57.45 24 THR D C 1
ATOM 2811 O O . THR D 1 27 ? -43.680 -20.787 -6.674 1.00 57.90 24 THR D O 1
ATOM 2815 N N . GLU D 1 28 ? -43.722 -22.832 -5.759 1.00 55.38 25 GLU D N 1
ATOM 2816 C CA . GLU D 1 28 ? -45.069 -22.661 -5.230 1.00 53.49 25 GLU D CA 1
ATOM 2817 C C . GLU D 1 28 ? -45.149 -21.541 -4.206 1.00 55.62 25 GLU D C 1
ATOM 2818 O O . GLU D 1 28 ? -46.131 -20.808 -4.166 1.00 59.64 25 GLU D O 1
ATOM 2832 N N . ILE D 1 30 ? -43.261 -18.893 -4.191 1.00 39.09 27 ILE D N 1
ATOM 2833 C CA . ILE D 1 30 ? -43.104 -17.664 -4.953 1.00 47.20 27 ILE D CA 1
ATOM 2834 C C . ILE D 1 30 ? -44.418 -17.246 -5.611 1.00 51.29 27 ILE D C 1
ATOM 2835 O O . ILE D 1 30 ? -44.868 -16.106 -5.456 1.00 46.87 27 ILE D O 1
ATOM 2840 N N . ALA D 1 31 ? -45.043 -18.185 -6.317 1.00 47.94 28 ALA D N 1
ATOM 2841 C CA . ALA D 1 31 ? -46.348 -17.944 -6.934 1.00 45.56 28 ALA D CA 1
ATOM 2842 C C . ALA D 1 31 ? -47.388 -17.501 -5.901 1.00 46.25 28 ALA D C 1
ATOM 2843 O O . ALA D 1 31 ? -48.036 -16.473 -6.076 1.00 46.42 28 ALA D O 1
ATOM 2845 N N . ASP D 1 32 ? -47.527 -18.259 -4.816 1.00 52.42 29 ASP D N 1
ATOM 2846 C CA . ASP D 1 32 ? -48.471 -17.925 -3.736 1.00 54.20 29 ASP D CA 1
ATOM 2847 C C . ASP D 1 32 ? -48.263 -16.524 -3.141 1.00 46.85 29 ASP D C 1
ATOM 2848 O O . ASP D 1 32 ? -49.222 -15.826 -2.828 1.00 49.28 29 ASP D O 1
ATOM 2853 N N . HIS D 1 33 ? -47.007 -16.132 -2.960 1.00 42.71 30 HIS D N 1
ATOM 2854 C CA . HIS D 1 33 ? -46.667 -14.794 -2.468 1.00 43.83 30 HIS D CA 1
ATOM 2855 C C . HIS D 1 33 ? -47.074 -13.706 -3.490 1.00 51.15 30 HIS D C 1
ATOM 2856 O O . HIS D 1 33 ? -47.718 -12.701 -3.148 1.00 45.87 30 HIS D O 1
ATOM 2863 N N . ILE D 1 34 ? -46.706 -13.920 -4.751 1.00 43.41 31 ILE D N 1
ATOM 2864 C CA . ILE D 1 34 ? -46.971 -12.947 -5.815 1.00 43.10 31 ILE D CA 1
ATOM 2865 C C . ILE D 1 34 ? -48.475 -12.739 -6.010 1.00 41.63 31 ILE D C 1
ATOM 2866 O O . ILE D 1 34 ? -48.969 -11.608 -6.015 1.00 38.09 31 ILE D O 1
ATOM 2871 N N . TYR D 1 35 ? -49.211 -13.836 -6.130 1.00 42.99 32 TYR D N 1
ATOM 2872 C CA . TYR D 1 35 ? -50.640 -13.754 -6.370 1.00 44.50 32 TYR D CA 1
ATOM 2873 C C . TYR D 1 35 ? -51.396 -13.305 -5.126 1.00 48.08 32 TYR D C 1
ATOM 2874 O O . TYR D 1 35 ? -52.518 -12.794 -5.216 1.00 48.04 32 TYR D O 1
ATOM 2883 N N . GLY D 1 36 ? -50.791 -13.492 -3.961 1.00 46.85 33 GLY D N 1
ATOM 2884 C CA . GLY D 1 36 ? -51.460 -13.136 -2.719 1.00 41.02 33 GLY D CA 1
ATOM 2885 C C . GLY D 1 36 ? -51.213 -11.692 -2.335 1.00 45.34 33 GLY D C 1
ATOM 2886 O O . GLY D 1 36 ? -52.054 -11.056 -1.707 1.00 53.62 33 GLY D O 1
ATOM 2887 N N . LYS D 1 37 ? -50.057 -11.169 -2.721 1.00 47.08 34 LYS D N 1
ATOM 2888 C CA . LYS D 1 37 ? -49.648 -9.831 -2.318 1.00 48.52 34 LYS D CA 1
ATOM 2889 C C . LYS D 1 37 ? -49.859 -8.748 -3.399 1.00 49.03 34 LYS D C 1
ATOM 2890 O O . LYS D 1 37 ? -50.038 -7.576 -3.064 1.00 51.07 34 LYS D O 1
ATOM 2896 N N . TYR D 1 38 ? -49.837 -9.119 -4.681 1.00 40.98 35 TYR D N 1
ATOM 2897 C CA . TYR D 1 38 ? -49.869 -8.095 -5.743 1.00 42.04 35 TYR D CA 1
ATOM 2898 C C . TYR D 1 38 ? -51.155 -8.027 -6.551 1.00 42.22 35 TYR D C 1
ATOM 2899 O O . TYR D 1 38 ? -51.425 -8.875 -7.404 1.00 50.88 35 TYR D O 1
ATOM 2908 N N . ASP D 1 39 ? -51.945 -6.997 -6.297 1.00 45.99 36 ASP D N 1
ATOM 2909 C CA . ASP D 1 39 ? -53.181 -6.821 -7.034 1.00 42.88 36 ASP D CA 1
ATOM 2910 C C . ASP D 1 39 ? -52.964 -7.016 -8.521 1.00 41.55 36 ASP D C 1
ATOM 2911 O O . ASP D 1 39 ? -53.752 -7.705 -9.169 1.00 38.30 36 ASP D O 1
ATOM 2916 N N . VAL D 1 40 ? -51.893 -6.439 -9.063 1.00 31.38 37 VAL D N 1
ATOM 2917 C CA . VAL D 1 40 ? -51.711 -6.474 -10.521 1.00 34.02 37 VAL D CA 1
ATOM 2918 C C . VAL D 1 40 ? -51.567 -7.887 -11.075 1.00 40.82 37 VAL D C 1
ATOM 2919 O O . VAL D 1 40 ? -51.877 -8.119 -12.236 1.00 49.96 37 VAL D O 1
ATOM 2923 N N . PHE D 1 41 ? -51.095 -8.830 -10.262 1.00 42.07 38 PHE D N 1
ATOM 2924 C CA . PHE D 1 41 ? -50.989 -10.217 -10.724 1.00 39.37 38 PHE D CA 1
ATOM 2925 C C . PHE D 1 41 ? -52.291 -10.945 -10.521 1.00 39.59 38 PHE D C 1
ATOM 2926 O O . PHE D 1 41 ? -52.784 -11.615 -11.423 1.00 40.62 38 PHE D O 1
ATOM 2934 N N . LYS D 1 42 ? -52.847 -10.805 -9.326 1.00 42.91 39 LYS D N 1
ATOM 2935 C CA . LYS D 1 42 ? -54.103 -11.443 -8.983 1.00 44.63 39 LYS D CA 1
ATOM 2936 C C . LYS D 1 42 ? -55.211 -11.089 -9.994 1.00 45.52 39 LYS D C 1
ATOM 2937 O O . LYS D 1 42 ? -56.066 -11.919 -10.315 1.00 43.53 39 LYS D O 1
ATOM 2943 N N . ARG D 1 43 ? -55.191 -9.855 -10.487 1.00 42.04 40 ARG D N 1
ATOM 2944 C CA . ARG D 1 43 ? -56.245 -9.358 -11.374 1.00 38.89 40 ARG D CA 1
ATOM 2945 C C . ARG D 1 43 ? -55.832 -9.371 -12.841 1.00 44.17 40 ARG D C 1
ATOM 2946 O O . ARG D 1 43 ? -56.558 -8.860 -13.683 1.00 37.36 40 ARG D O 1
ATOM 2954 N N . PHE D 1 44 ? -54.661 -9.934 -13.132 1.00 43.08 41 PHE D N 1
ATOM 2955 C CA . PHE D 1 44 ? -54.132 -10.002 -14.501 1.00 39.14 41 PHE D CA 1
ATOM 2956 C C . PHE D 1 44 ? -54.201 -8.687 -15.273 1.00 38.53 41 PHE D C 1
ATOM 2957 O O . PHE D 1 44 ? -54.824 -8.611 -16.328 1.00 38.92 41 PHE D O 1
ATOM 2965 N N . LYS D 1 45 ? -53.574 -7.650 -14.740 1.00 36.08 42 LYS D N 1
ATOM 2966 C CA . LYS D 1 45 ? -53.437 -6.408 -15.472 1.00 31.44 42 LYS D CA 1
ATOM 2967 C C . LYS D 1 45 ? -52.159 -6.487 -16.298 1.00 31.38 42 LYS D C 1
ATOM 2968 O O . LYS D 1 45 ? -51.228 -7.163 -15.903 1.00 38.85 42 LYS D O 1
ATOM 2974 N N . PRO D 1 46 ? -52.120 -5.816 -17.463 1.00 33.16 43 PRO D N 1
ATOM 2975 C CA . PRO D 1 46 ? -50.873 -5.796 -18.241 1.00 30.91 43 PRO D CA 1
ATOM 2976 C C . PRO D 1 46 ? -49.754 -5.228 -17.382 1.00 29.98 43 PRO D C 1
ATOM 2977 O O . PRO D 1 46 ? -49.942 -4.200 -16.741 1.00 34.52 43 PRO D O 1
ATOM 2981 N N . LEU D 1 47 ? -48.601 -5.881 -17.381 1.00 37.61 44 LEU D N 1
ATOM 2982 C CA . LEU D 1 47 ? -47.527 -5.529 -16.463 1.00 33.61 44 LEU D CA 1
ATOM 2983 C C . LEU D 1 47 ? -46.505 -4.570 -17.076 1.00 36.66 44 LEU D C 1
ATOM 2984 O O . LEU D 1 47 ? -46.180 -4.682 -18.256 1.00 39.71 44 LEU D O 1
ATOM 2989 N N . ALA D 1 48 ? -45.991 -3.636 -16.269 1.00 35.49 45 ALA D N 1
ATOM 2990 C CA . ALA D 1 48 ? -44.914 -2.744 -16.712 1.00 30.44 45 ALA D CA 1
ATOM 2991 C C . ALA D 1 48 ? -43.800 -3.543 -17.375 1.00 30.44 45 ALA D C 1
ATOM 2992 O O . ALA D 1 48 ? -43.458 -4.634 -16.923 1.00 32.13 45 ALA D O 1
ATOM 2994 N N . LEU D 1 49 ? -43.253 -3.028 -18.471 1.00 28.96 46 LEU D N 1
ATOM 2995 C CA . LEU D 1 49 ? -42.089 -3.676 -19.070 1.00 39.93 46 LEU D CA 1
ATOM 2996 C C . LEU D 1 49 ? -41.007 -3.717 -17.994 1.00 47.55 46 LEU D C 1
ATOM 2997 O O . LEU D 1 49 ? -40.851 -2.764 -17.227 1.00 43.56 46 LEU D O 1
ATOM 3002 N N . GLY D 1 50 ? -40.276 -4.821 -17.927 1.00 44.55 47 GLY D N 1
ATOM 3003 C CA . GLY D 1 50 ? -39.232 -4.957 -16.934 1.00 48.75 47 GLY D CA 1
ATOM 3004 C C . GLY D 1 50 ? -39.776 -5.254 -15.543 1.00 50.93 47 GLY D C 1
ATOM 3005 O O . GLY D 1 50 ? -39.135 -4.952 -14.541 1.00 49.62 47 GLY D O 1
ATOM 3006 N N . ILE D 1 51 ? -40.954 -5.860 -15.472 1.00 39.71 48 ILE D N 1
ATOM 3007 C CA . ILE D 1 51 ? -41.534 -6.194 -14.178 1.00 38.57 48 ILE D CA 1
ATOM 3008 C C . ILE D 1 51 ? -40.705 -7.277 -13.496 1.00 40.01 48 ILE D C 1
ATOM 3009 O O . ILE D 1 51 ? -40.735 -7.397 -12.280 1.00 41.82 48 ILE D O 1
ATOM 3014 N N . ASP D 1 52 ? -39.987 -8.074 -14.288 1.00 36.24 49 ASP D N 1
ATOM 3015 C CA . ASP D 1 52 ? -39.092 -9.099 -13.748 1.00 49.06 49 ASP D CA 1
ATOM 3016 C C . ASP D 1 52 ? -38.027 -8.527 -12.818 1.00 51.87 49 ASP D C 1
ATOM 3017 O O . ASP D 1 52 ? -37.818 -9.054 -11.730 1.00 65.27 49 ASP D O 1
ATOM 3022 N N . GLN D 1 53 ? -37.373 -7.443 -13.229 1.00 47.77 50 GLN D N 1
ATOM 3023 C CA . GLN D 1 53 ? -36.391 -6.780 -12.372 1.00 49.25 50 GLN D CA 1
ATOM 3024 C C . GLN D 1 53 ? -37.044 -6.185 -11.130 1.00 53.69 50 GLN D C 1
ATOM 3025 O O . GLN D 1 53 ? -36.432 -6.157 -10.065 1.00 55.57 50 GLN D O 1
ATOM 3031 N N . ASP D 1 54 ? -38.279 -5.703 -11.264 1.00 45.95 51 ASP D N 1
ATOM 3032 C CA . ASP D 1 54 ? -38.973 -5.119 -10.120 1.00 48.17 51 ASP D CA 1
ATOM 3033 C C . ASP D 1 54 ? -39.255 -6.198 -9.066 1.00 46.88 51 ASP D C 1
ATOM 3034 O O . ASP D 1 54 ? -39.103 -5.969 -7.869 1.00 40.61 51 ASP D O 1
ATOM 3039 N N . LEU D 1 55 ? -39.681 -7.365 -9.542 1.00 44.40 52 LEU D N 1
ATOM 3040 C CA . LEU D 1 55 ? -40.026 -8.502 -8.708 1.00 40.71 52 LEU D CA 1
ATOM 3041 C C . LEU D 1 55 ? -38.794 -8.973 -7.945 1.00 47.32 52 LEU D C 1
ATOM 3042 O O . LEU D 1 55 ? -38.845 -9.201 -6.738 1.00 48.33 52 LEU D O 1
ATOM 3047 N N . ILE D 1 56 ? -37.684 -9.107 -8.668 1.00 50.91 53 ILE D N 1
ATOM 3048 C CA . ILE D 1 56 ? -36.442 -9.615 -8.101 1.00 48.93 53 ILE D CA 1
ATOM 3049 C C . ILE D 1 56 ? -35.935 -8.714 -6.984 1.00 50.98 53 ILE D C 1
ATOM 3050 O O . ILE D 1 56 ? -35.561 -9.197 -5.916 1.00 50.17 53 ILE D O 1
ATOM 3055 N N . ALA D 1 57 ? -35.945 -7.407 -7.221 1.00 47.23 54 ALA D N 1
ATOM 3056 C CA . ALA D 1 57 ? -35.641 -6.452 -6.160 1.00 48.84 54 ALA D CA 1
ATOM 3057 C C . ALA D 1 57 ? -36.607 -6.617 -4.988 1.00 53.97 54 ALA D C 1
ATOM 3058 O O . ALA D 1 57 ? -36.180 -6.670 -3.839 1.00 54.89 54 ALA D O 1
ATOM 3060 N N . ALA D 1 58 ? -37.907 -6.694 -5.284 1.00 42.92 55 ALA D N 1
ATOM 3061 C CA . ALA D 1 58 ? -38.937 -6.810 -4.253 1.00 44.99 55 ALA D CA 1
ATOM 3062 C C . ALA D 1 58 ? -38.835 -8.085 -3.411 1.00 46.85 55 ALA D C 1
ATOM 3063 O O . ALA D 1 58 ? -39.277 -8.104 -2.271 1.00 50.62 55 ALA D O 1
ATOM 3065 N N . LEU D 1 59 ? -38.277 -9.150 -3.981 1.00 48.59 56 LEU D N 1
ATOM 3066 C CA . LEU D 1 59 ? -38.221 -10.449 -3.300 1.00 44.87 56 LEU D CA 1
ATOM 3067 C C . LEU D 1 59 ? -36.792 -10.982 -3.094 1.00 46.39 56 LEU D C 1
ATOM 3068 O O . LEU D 1 59 ? -36.416 -12.014 -3.665 1.00 51.06 56 LEU D O 1
ATOM 3073 N N . PRO D 1 60 ? -35.993 -10.301 -2.263 1.00 46.06 57 PRO D N 1
ATOM 3074 C CA . PRO D 1 60 ? -34.620 -10.769 -2.025 1.00 49.99 57 PRO D CA 1
ATOM 3075 C C . PRO D 1 60 ? -34.560 -12.135 -1.354 1.00 51.61 57 PRO D C 1
ATOM 3076 O O . PRO D 1 60 ? -33.513 -12.771 -1.416 1.00 57.32 57 PRO D O 1
ATOM 3080 N N . GLN D 1 61 ? -35.651 -12.585 -0.739 1.00 46.83 58 GLN D N 1
ATOM 3081 C CA . GLN D 1 61 ? -35.631 -13.862 -0.023 1.00 45.72 58 GLN D CA 1
ATOM 3082 C C . GLN D 1 61 ? -35.812 -15.074 -0.933 1.00 48.92 58 GLN D C 1
ATOM 3083 O O . GLN D 1 61 ? -35.734 -16.207 -0.471 1.00 54.38 58 GLN D O 1
ATOM 3089 N N . TYR D 1 62 ? -36.039 -14.834 -2.222 1.00 46.59 59 TYR D N 1
ATOM 3090 C CA . TYR D 1 62 ? -36.318 -15.910 -3.176 1.00 49.72 59 TYR D CA 1
ATOM 3091 C C . TYR D 1 62 ? -35.335 -15.918 -4.345 1.00 51.12 59 TYR D C 1
ATOM 3092 O O . TYR D 1 62 ? -34.810 -14.881 -4.747 1.00 57.92 59 TYR D O 1
ATOM 3101 N N . ASP D 1 63 ? -35.107 -17.095 -4.907 1.00 51.68 60 ASP D N 1
ATOM 3102 C CA . ASP D 1 63 ? -34.217 -17.248 -6.051 1.00 46.16 60 ASP D CA 1
ATOM 3103 C C . ASP D 1 63 ? -34.744 -16.510 -7.305 1.00 56.70 60 ASP D C 1
ATOM 3104 O O . ASP D 1 63 ? -35.902 -16.666 -7.689 1.00 58.60 60 ASP D O 1
ATOM 3109 N N . ALA D 1 64 ? -33.879 -15.719 -7.940 1.00 51.69 61 ALA D N 1
ATOM 3110 C CA . ALA D 1 64 ? -34.241 -14.894 -9.078 1.00 50.88 61 ALA D CA 1
ATOM 3111 C C . ALA D 1 64 ? -34.699 -15.722 -10.272 1.00 59.87 61 ALA D C 1
ATOM 3112 O O . ALA D 1 64 ? -35.691 -15.400 -10.916 1.00 58.36 61 ALA D O 1
ATOM 3114 N N . ALA D 1 65 ? -33.980 -16.797 -10.556 1.00 61.92 62 ALA D N 1
ATOM 3115 C CA . ALA D 1 65 ? -34.342 -17.659 -11.670 1.00 57.88 62 ALA D CA 1
ATOM 3116 C C . ALA D 1 65 ? -35.741 -18.226 -11.471 1.00 53.86 62 ALA D C 1
ATOM 3117 O O . ALA D 1 65 ? -36.500 -18.384 -12.417 1.00 62.25 62 ALA D O 1
ATOM 3119 N N . LEU D 1 66 ? -36.077 -18.549 -10.235 1.00 55.37 63 LEU D N 1
ATOM 3120 C CA . LEU D 1 66 ? -37.387 -19.105 -9.969 1.00 53.36 63 LEU D CA 1
ATOM 3121 C C . LEU D 1 66 ? -38.465 -18.020 -10.025 1.00 53.17 63 LEU D C 1
ATOM 3122 O O . LEU D 1 66 ? -39.609 -18.299 -10.348 1.00 55.41 63 LEU D O 1
ATOM 3127 N N . ILE D 1 67 ? -38.093 -16.781 -9.729 1.00 54.48 64 ILE D N 1
ATOM 3128 C CA . ILE D 1 67 ? -39.020 -15.670 -9.859 1.00 48.70 64 ILE D CA 1
ATOM 3129 C C . ILE D 1 67 ? -39.316 -15.431 -11.345 1.00 53.06 64 ILE D C 1
ATOM 3130 O O . ILE D 1 67 ? -40.452 -15.131 -11.718 1.00 52.06 64 ILE D O 1
ATOM 3135 N N . ALA D 1 68 ? -38.295 -15.579 -12.189 1.00 47.75 65 ALA D N 1
ATOM 3136 C CA . ALA D 1 68 ? -38.455 -15.352 -13.628 1.00 51.07 65 ALA D CA 1
ATOM 3137 C C . ALA D 1 68 ? -39.284 -16.457 -14.246 1.00 45.64 65 ALA D C 1
ATOM 3138 O O . ALA D 1 68 ? -40.097 -16.206 -15.124 1.00 49.18 65 ALA D O 1
ATOM 3140 N N . ARG D 1 69 ? -39.082 -17.687 -13.785 1.00 45.46 66 ARG D N 1
ATOM 3141 C CA . ARG D 1 69 ? -39.947 -18.777 -14.225 1.00 56.89 66 ARG D CA 1
ATOM 3142 C C . ARG D 1 69 ? -41.440 -18.530 -13.899 1.00 58.33 66 ARG D C 1
ATOM 3143 O O . ARG D 1 69 ? -42.297 -18.650 -14.776 1.00 63.98 66 ARG D O 1
ATOM 3151 N N . VAL D 1 70 ? -41.746 -18.182 -12.650 1.00 45.15 67 VAL D N 1
ATOM 3152 C CA . VAL D 1 70 ? -43.121 -17.903 -12.255 1.00 45.54 67 VAL D CA 1
ATOM 3153 C C . VAL D 1 70 ? -43.723 -16.775 -13.096 1.00 45.46 67 VAL D C 1
ATOM 3154 O O . VAL D 1 70 ? -44.852 -16.880 -13.576 1.00 45.23 67 VAL D O 1
ATOM 3158 N N . LEU D 1 71 ? -42.957 -15.703 -13.276 1.00 41.52 68 LEU D N 1
ATOM 3159 C CA . LEU D 1 71 ? -43.384 -14.591 -14.107 1.00 46.50 68 LEU D CA 1
ATOM 3160 C C . LEU D 1 71 ? -43.732 -15.068 -15.526 1.00 50.45 68 LEU D C 1
ATOM 3161 O O . LEU D 1 71 ? -44.796 -14.736 -16.064 1.00 47.86 68 LEU D O 1
ATOM 3166 N N . ALA D 1 72 ? -42.845 -15.866 -16.115 1.00 44.93 69 ALA D N 1
ATOM 3167 C CA . ALA D 1 72 ? -43.061 -16.397 -17.461 1.00 44.47 69 ALA D CA 1
ATOM 3168 C C . ALA D 1 72 ? -44.296 -17.294 -17.552 1.00 46.31 69 ALA D C 1
ATOM 3169 O O . ALA D 1 72 ? -44.996 -17.279 -18.556 1.00 51.35 69 ALA D O 1
ATOM 3171 N N . ASN D 1 73 ? -44.572 -18.083 -16.520 1.00 47.57 70 ASN D N 1
ATOM 3172 C CA . ASN D 1 73 ? -45.775 -18.909 -16.561 1.00 53.48 70 ASN D CA 1
ATOM 3173 C C . ASN D 1 73 ? -47.034 -18.050 -16.511 1.00 51.27 70 ASN D C 1
ATOM 3174 O O . ASN D 1 73 ? -48.051 -18.370 -17.148 1.00 42.55 70 ASN D O 1
ATOM 3179 N N . HIS D 1 74 ? -46.948 -16.952 -15.760 1.00 38.91 71 HIS D N 1
ATOM 3180 C CA . HIS D 1 74 ? -48.061 -16.024 -15.614 1.00 36.30 71 HIS D CA 1
ATOM 3181 C C . HIS D 1 74 ? -48.405 -15.368 -16.953 1.00 44.82 71 HIS D C 1
ATOM 3182 O O . HIS D 1 74 ? -49.569 -15.300 -17.345 1.00 43.87 71 HIS D O 1
ATOM 3189 N N . CYS D 1 75 ? -47.378 -14.900 -17.654 1.00 38.82 72 CYS D N 1
ATOM 3190 C CA . CYS D 1 75 ? -47.579 -14.120 -18.859 1.00 40.93 72 CYS D CA 1
ATOM 3191 C C . CYS D 1 75 ? -47.973 -14.963 -20.070 1.00 45.26 72 CYS D C 1
ATOM 3192 O O . CYS D 1 75 ? -48.262 -14.418 -21.138 1.00 45.25 72 CYS D O 1
ATOM 3195 N N . ARG D 1 76 ? -47.988 -16.284 -19.931 1.00 41.26 73 ARG D N 1
ATOM 3196 C CA . ARG D 1 76 ? -48.524 -17.084 -21.028 1.00 44.71 73 ARG D CA 1
ATOM 3197 C C . ARG D 1 76 ? -49.873 -17.731 -20.716 1.00 43.83 73 ARG D C 1
ATOM 3198 O O . ARG D 1 76 ? -50.356 -18.566 -21.473 1.00 44.36 73 ARG D O 1
ATOM 3206 N N . ARG D 1 77 ? -50.489 -17.321 -19.610 1.00 39.89 74 ARG D N 1
ATOM 3207 C CA . ARG D 1 77 ? -51.821 -17.807 -19.268 1.00 44.60 74 ARG D CA 1
ATOM 3208 C C . ARG D 1 77 ? -52.863 -17.106 -20.125 1.00 50.22 74 ARG D C 1
ATOM 3209 O O . ARG D 1 77 ? -52.751 -15.904 -20.383 1.00 42.75 74 ARG D O 1
ATOM 3217 N N . PRO D 1 78 ? -53.893 -17.850 -20.554 1.00 56.91 75 PRO D N 1
ATOM 3218 C CA . PRO D 1 78 ? -54.935 -17.309 -21.434 1.00 51.80 75 PRO D CA 1
ATOM 3219 C C . PRO D 1 78 ? -55.404 -15.948 -20.949 1.00 44.75 75 PRO D C 1
ATOM 3220 O O . PRO D 1 78 ? -55.519 -15.009 -21.742 1.00 49.76 75 PRO D O 1
ATOM 3224 N N . ARG D 1 79 ? -55.629 -15.845 -19.646 1.00 40.67 76 ARG D N 1
ATOM 3225 C CA . ARG D 1 79 ? -56.081 -14.609 -19.012 1.00 41.19 76 ARG D CA 1
ATOM 3226 C C . ARG D 1 79 ? -55.123 -13.428 -19.224 1.00 39.14 76 ARG D C 1
ATOM 3227 O O . ARG D 1 79 ? -55.549 -12.276 -19.393 1.00 41.83 76 ARG D O 1
ATOM 3235 N N . TYR D 1 80 ? -53.826 -13.697 -19.229 1.00 36.70 77 TYR D N 1
ATOM 3236 C CA . TYR D 1 80 ? -52.907 -12.610 -19.445 1.00 28.42 77 TYR D CA 1
ATOM 3237 C C . TYR D 1 80 ? -52.957 -12.195 -20.919 1.00 34.13 77 TYR D C 1
ATOM 3238 O O . TYR D 1 80 ? -52.996 -11.005 -21.235 1.00 35.33 77 TYR D O 1
ATOM 3247 N N . LEU D 1 81 ? -53.004 -13.173 -21.820 1.00 37.02 78 LEU D N 1
ATOM 3248 C CA . LEU D 1 81 ? -53.129 -12.874 -23.240 1.00 34.18 78 LEU D CA 1
ATOM 3249 C C . LEU D 1 81 ? -54.403 -12.063 -23.529 1.00 33.36 78 LEU D C 1
ATOM 3250 O O . LEU D 1 81 ? -54.371 -11.111 -24.301 1.00 39.14 78 LEU D O 1
ATOM 3255 N N . LYS D 1 82 ? -55.518 -12.426 -22.902 1.00 33.38 79 LYS D N 1
ATOM 3256 C CA . LYS D 1 82 ? -56.760 -11.652 -23.044 1.00 34.29 79 LYS D CA 1
ATOM 3257 C C . LYS D 1 82 ? -56.581 -10.218 -22.533 1.00 33.49 79 LYS D C 1
ATOM 3258 O O . LYS D 1 82 ? -57.056 -9.271 -23.160 1.00 36.63 79 LYS D O 1
ATOM 3264 N N . ALA D 1 83 ? -55.855 -10.058 -21.422 1.00 31.84 80 ALA D N 1
ATOM 3265 C CA . ALA D 1 83 ? -55.578 -8.731 -20.878 1.00 28.67 80 ALA D CA 1
ATOM 3266 C C . ALA D 1 83 ? -54.708 -7.913 -21.840 1.00 33.78 80 ALA D C 1
ATOM 3267 O O . ALA D 1 83 ? -54.966 -6.728 -22.061 1.00 33.98 80 ALA D O 1
ATOM 3269 N N . LEU D 1 84 ? -53.689 -8.534 -22.433 1.00 29.44 81 LEU D N 1
ATOM 3270 C CA . LEU D 1 84 ? -52.935 -7.827 -23.460 1.00 29.69 81 LEU D CA 1
ATOM 3271 C C . LEU D 1 84 ? -53.842 -7.442 -24.644 1.00 33.21 81 LEU D C 1
ATOM 3272 O O . LEU D 1 84 ? -53.783 -6.323 -25.129 1.00 27.68 81 LEU D O 1
ATOM 3277 N N . ALA D 1 85 ? -54.702 -8.359 -25.084 1.00 28.25 82 ALA D N 1
ATOM 3278 C CA . ALA D 1 85 ? -55.603 -8.059 -26.179 1.00 29.09 82 ALA D CA 1
ATOM 3279 C C . ALA D 1 85 ? -56.513 -6.892 -25.828 1.00 34.84 82 ALA D C 1
ATOM 3280 O O . ALA D 1 85 ? -56.853 -6.080 -26.690 1.00 36.90 82 ALA D O 1
ATOM 3282 N N . ARG D 1 86 ? -56.892 -6.784 -24.557 1.00 38.03 83 ARG D N 1
ATOM 3283 C CA . ARG D 1 86 ? -57.767 -5.686 -24.126 1.00 28.79 83 ARG D CA 1
ATOM 3284 C C . ARG D 1 86 ? -57.040 -4.351 -24.206 1.00 32.39 83 ARG D C 1
ATOM 3285 O O . ARG D 1 86 ? -57.635 -3.318 -24.520 1.00 40.12 83 ARG D O 1
ATOM 3293 N N . GLY D 1 87 ? -55.740 -4.373 -23.931 1.00 33.75 84 GLY D N 1
ATOM 3294 C CA . GLY D 1 87 ? -54.911 -3.190 -24.120 1.00 31.35 84 GLY D CA 1
ATOM 3295 C C . GLY D 1 87 ? -54.987 -2.198 -22.975 1.00 27.70 84 GLY D C 1
ATOM 3296 O O . GLY D 1 87 ? -55.359 -2.545 -21.854 1.00 28.78 84 GLY D O 1
ATOM 3297 N N . GLY D 1 88 ? -54.634 -0.952 -23.260 1.00 27.34 85 GLY D N 1
ATOM 3298 C CA . GLY D 1 88 ? -54.669 0.095 -22.263 1.00 30.26 85 GLY D CA 1
ATOM 3299 C C . GLY D 1 88 ? -53.359 0.161 -21.485 1.00 38.50 85 GLY D C 1
ATOM 3300 O O . GLY D 1 88 ? -52.325 -0.314 -21.947 1.00 31.92 85 GLY D O 1
ATOM 3301 N N . LYS D 1 89 ? -53.414 0.741 -20.292 1.00 34.12 86 LYS D N 1
ATOM 3302 C CA . LYS D 1 89 ? -52.212 1.049 -19.519 1.00 35.70 86 LYS D CA 1
ATOM 3303 C C . LYS D 1 89 ? -51.542 -0.222 -18.999 1.00 31.87 86 LYS D C 1
ATOM 3304 O O . LYS D 1 89 ? -52.210 -1.231 -18.793 1.00 35.64 86 LYS D O 1
ATOM 3310 N N . ARG D 1 90 ? -50.219 -0.185 -18.835 1.00 32.16 87 ARG D N 1
ATOM 3311 C CA . ARG D 1 90 ? -49.513 -1.219 -18.085 1.00 36.68 87 ARG D CA 1
ATOM 3312 C C . ARG D 1 90 ? -49.349 -0.746 -16.626 1.00 34.18 87 ARG D C 1
ATOM 3313 O O . ARG D 1 90 ? -49.417 0.450 -16.357 1.00 33.29 87 ARG D O 1
ATOM 3321 N N . PHE D 1 91 ? -49.145 -1.675 -15.695 1.00 33.01 88 PHE D N 1
ATOM 3322 C CA . PHE D 1 91 ? -49.077 -1.324 -14.273 1.00 33.11 88 PHE D CA 1
ATOM 3323 C C . PHE D 1 91 ? -47.824 -1.863 -13.611 1.00 36.03 88 PHE D C 1
ATOM 3324 O O . PHE D 1 91 ? -47.401 -2.970 -13.911 1.00 33.51 88 PHE D O 1
ATOM 3332 N N . ASP D 1 92 ? -47.264 -1.099 -12.674 1.00 37.64 89 ASP D N 1
ATOM 3333 C CA . ASP D 1 92 ? -46.120 -1.577 -11.899 1.00 40.10 89 ASP D CA 1
ATOM 3334 C C . ASP D 1 92 ? -46.596 -2.275 -10.626 1.00 43.70 89 ASP D C 1
ATOM 3335 O O . ASP D 1 92 ? -47.797 -2.422 -10.413 1.00 41.48 89 ASP D O 1
ATOM 3340 N N . LEU D 1 93 ? -45.659 -2.711 -9.790 1.00 34.92 90 LEU D N 1
ATOM 3341 C CA . LEU D 1 93 ? -45.992 -3.524 -8.627 1.00 38.94 90 LEU D CA 1
ATOM 3342 C C . LEU D 1 93 ? -46.889 -2.814 -7.617 1.00 36.88 90 LEU D C 1
ATOM 3343 O O . LEU D 1 93 ? -47.596 -3.474 -6.859 1.00 41.67 90 LEU D O 1
ATOM 3348 N N . ASN D 1 94 ? -46.864 -1.479 -7.599 1.00 36.88 91 ASN D N 1
ATOM 3349 C CA . ASN D 1 94 ? -47.753 -0.720 -6.705 1.00 41.52 91 ASN D CA 1
ATOM 3350 C C . ASN D 1 94 ? -49.127 -0.426 -7.309 1.00 47.89 91 ASN D C 1
ATOM 3351 O O . ASN D 1 94 ? -49.884 0.388 -6.778 1.00 46.90 91 ASN D O 1
ATOM 3356 N N . ASN D 1 95 ? -49.444 -1.079 -8.426 1.00 47.74 92 ASN D N 1
ATOM 3357 C CA . ASN D 1 95 ? -50.732 -0.878 -9.079 1.00 42.10 92 ASN D CA 1
ATOM 3358 C C . ASN D 1 95 ? -50.850 0.563 -9.606 1.00 38.04 92 ASN D C 1
ATOM 3359 O O . ASN D 1 95 ? -51.927 1.143 -9.613 1.00 42.55 92 ASN D O 1
ATOM 3364 N N . ARG D 1 96 ? -49.733 1.141 -10.041 1.00 39.44 93 ARG D N 1
ATOM 3365 C CA . ARG D 1 96 ? -49.760 2.448 -10.691 1.00 42.26 93 ARG D CA 1
ATOM 3366 C C . ARG D 1 96 ? -49.402 2.353 -12.174 1.00 39.88 93 ARG D C 1
ATOM 3367 O O . ARG D 1 96 ? -48.667 1.456 -12.567 1.00 34.55 93 ARG D O 1
ATOM 3375 N N . PHE D 1 97 ? -49.920 3.285 -12.983 1.00 41.35 94 PHE D N 1
ATOM 3376 C CA . PHE D 1 97 ? -49.686 3.289 -14.426 1.00 41.35 94 PHE D CA 1
ATOM 3377 C C . PHE D 1 97 ? -48.196 3.365 -14.702 1.00 44.00 94 PHE D C 1
ATOM 3378 O O . PHE D 1 97 ? -47.509 4.223 -14.158 1.00 44.44 94 PHE D O 1
ATOM 3386 N N . LYS D 1 98 ? -47.692 2.492 -15.565 1.00 43.23 95 LYS D N 1
ATOM 3387 C CA . LYS D 1 98 ? -46.324 2.649 -16.060 1.00 34.55 95 LYS D CA 1
ATOM 3388 C C . LYS D 1 98 ? -46.193 2.132 -17.487 1.00 35.47 95 LYS D C 1
ATOM 3389 O O . LYS D 1 98 ? -45.985 0.935 -17.708 1.00 35.98 95 LYS D O 1
ATOM 3395 N N . GLY D 1 99 ? -46.289 3.041 -18.453 1.00 42.02 96 GLY D N 1
ATOM 3396 C CA . GLY D 1 99 ? -46.282 2.658 -19.858 1.00 36.29 96 GLY D CA 1
ATOM 3397 C C . GLY D 1 99 ? -47.626 2.071 -20.253 1.00 37.28 96 GLY D C 1
ATOM 3398 O O . GLY D 1 99 ? -48.605 2.181 -19.510 1.00 33.10 96 GLY D O 1
ATOM 3399 N N . GLU D 1 100 ? -47.680 1.441 -21.422 1.00 41.13 97 GLU D N 1
ATOM 3400 C CA . GLU D 1 100 ? -48.950 0.939 -21.939 1.00 32.31 97 GLU D CA 1
ATOM 3401 C C . GLU D 1 100 ? -48.758 -0.254 -22.847 1.00 32.19 97 GLU D C 1
ATOM 3402 O O . GLU D 1 100 ? -47.646 -0.581 -23.249 1.00 33.88 97 GLU D O 1
ATOM 3408 N N . VAL D 1 101 ? -49.851 -0.923 -23.158 1.00 31.81 98 VAL D N 1
ATOM 3409 C CA . VAL D 1 101 ? -49.817 -1.903 -24.224 1.00 31.03 98 VAL D CA 1
ATOM 3410 C C . VAL D 1 101 ? -49.822 -1.118 -25.552 1.00 31.63 98 VAL D C 1
ATOM 3411 O O . VAL D 1 101 ? -50.738 -0.360 -25.818 1.00 33.13 98 VAL D O 1
ATOM 3415 N N . THR D 1 102 ? -48.772 -1.251 -26.356 1.00 31.09 99 THR D N 1
ATOM 3416 C CA . THR D 1 102 ? -48.711 -0.517 -27.622 1.00 35.72 99 THR D CA 1
ATOM 3417 C C . THR D 1 102 ? -49.715 -1.138 -28.617 1.00 29.56 99 THR D C 1
ATOM 3418 O O . THR D 1 102 ? -50.148 -2.278 -28.439 1.00 32.80 99 THR D O 1
ATOM 3422 N N . PRO D 1 103 ? -50.076 -0.397 -29.670 1.00 35.79 100 PRO D N 1
ATOM 3423 C CA . PRO D 1 103 ? -50.989 -0.950 -30.681 1.00 33.62 100 PRO D CA 1
ATOM 3424 C C . PRO D 1 103 ? -50.435 -2.240 -31.274 1.00 38.79 100 PRO D C 1
ATOM 3425 O O . PRO D 1 103 ? -51.196 -3.172 -31.523 1.00 41.27 100 PRO D O 1
ATOM 3429 N N . GLU D 1 104 ? -49.124 -2.316 -31.481 1.00 39.21 101 GLU D N 1
ATOM 3430 C CA . GLU D 1 104 ? -48.554 -3.536 -32.052 1.00 29.64 101 GLU D CA 1
ATOM 3431 C C . GLU D 1 104 ? -48.551 -4.724 -31.058 1.00 31.36 101 GLU D C 1
ATOM 3432 O O . GLU D 1 104 ? -48.862 -5.867 -31.429 1.00 37.41 101 GLU D O 1
ATOM 3438 N N . GLU D 1 105 ? -48.203 -4.469 -29.803 1.00 33.63 102 GLU D N 1
ATOM 3439 C CA . GLU D 1 105 ? -48.301 -5.509 -28.762 1.00 32.01 102 GLU D CA 1
ATOM 3440 C C . GLU D 1 105 ? -49.740 -6.024 -28.669 1.00 37.86 102 GLU D C 1
ATOM 3441 O O . GLU D 1 105 ? -49.988 -7.223 -28.576 1.00 36.56 102 GLU D O 1
ATOM 3447 N N . GLN D 1 106 ? -50.695 -5.103 -28.693 1.00 32.92 103 GLN D N 1
ATOM 3448 C CA . GLN D 1 106 ? -52.089 -5.488 -28.610 1.00 32.42 103 GLN D CA 1
ATOM 3449 C C . GLN D 1 106 ? -52.549 -6.308 -29.830 1.00 32.39 103 GLN D C 1
ATOM 3450 O O . GLN D 1 106 ? -53.253 -7.309 -29.670 1.00 32.79 103 GLN D O 1
ATOM 3456 N N . ALA D 1 107 ? -52.130 -5.915 -31.037 1.00 27.98 104 ALA D N 1
ATOM 3457 C CA . ALA D 1 107 ? -52.491 -6.683 -32.237 1.00 28.60 104 ALA D CA 1
ATOM 3458 C C . ALA D 1 107 ? -51.962 -8.102 -32.185 1.00 38.40 104 ALA D C 1
ATOM 3459 O O . ALA D 1 107 ? -52.651 -9.041 -32.565 1.00 40.84 104 ALA D O 1
ATOM 3461 N N . ILE D 1 108 ? -50.741 -8.274 -31.691 1.00 36.53 105 ILE D N 1
ATOM 3462 C CA . ILE D 1 108 ? -50.166 -9.608 -31.649 1.00 37.36 105 ILE D CA 1
ATOM 3463 C C . ILE D 1 108 ? -50.913 -10.476 -30.641 1.00 33.39 105 ILE D C 1
ATOM 3464 O O . ILE D 1 108 ? -51.138 -11.670 -30.864 1.00 38.64 105 ILE D O 1
ATOM 3469 N N . ALA D 1 109 ? -51.297 -9.880 -29.525 1.00 29.47 106 ALA D N 1
ATOM 3470 C CA . ALA D 1 109 ? -52.007 -10.634 -28.506 1.00 30.33 106 ALA D CA 1
ATOM 3471 C C . ALA D 1 109 ? -53.376 -11.031 -29.051 1.00 36.29 106 ALA D C 1
ATOM 3472 O O . ALA D 1 109 ? -53.864 -12.133 -28.793 1.00 37.51 106 ALA D O 1
ATOM 3474 N N . GLN D 1 110 ? -53.976 -10.147 -29.838 1.00 31.36 107 GLN D N 1
ATOM 3475 C CA . GLN D 1 110 ? -55.306 -10.420 -30.349 1.00 36.05 107 GLN D CA 1
ATOM 3476 C C . GLN D 1 110 ? -55.278 -11.566 -31.340 1.00 46.61 107 GLN D C 1
ATOM 3477 O O . GLN D 1 110 ? -56.309 -12.164 -31.609 1.00 46.06 107 GLN D O 1
ATOM 3483 N N . ASN D 1 111 ? -54.102 -11.875 -31.884 1.00 45.25 108 ASN D N 1
ATOM 3484 C CA . ASN D 1 111 ? -53.999 -12.976 -32.843 1.00 46.60 108 ASN D CA 1
ATOM 3485 C C . ASN D 1 111 ? -53.808 -14.329 -32.168 1.00 49.77 108 ASN D C 1
ATOM 3486 O O . ASN D 1 111 ? -53.786 -15.361 -32.830 1.00 55.14 108 ASN D O 1
ATOM 3491 N N . HIS D 1 112 ? -53.706 -14.355 -30.856 1.00 43.82 109 HIS D N 1
ATOM 3492 C CA . HIS D 1 112 ? -53.618 -15.602 -30.136 1.00 47.41 109 HIS D CA 1
ATOM 3493 C C . HIS D 1 112 ? -54.971 -16.250 -30.152 1.00 58.84 109 HIS D C 1
ATOM 3494 O O . HIS D 1 112 ? -55.960 -15.586 -30.022 1.00 55.75 109 HIS D O 1
ATOM 3501 N N . PRO D 1 113 ? -55.014 -17.555 -30.321 1.00 66.73 110 PRO D N 1
ATOM 3502 C CA . PRO D 1 113 ? -56.296 -18.261 -30.454 1.00 77.51 110 PRO D CA 1
ATOM 3503 C C . PRO D 1 113 ? -57.160 -18.203 -29.194 1.00 80.16 110 PRO D C 1
ATOM 3504 O O . PRO D 1 113 ? -58.384 -18.217 -29.312 1.00 88.66 110 PRO D O 1
ATOM 3508 N N . PHE D 1 114 ? -56.539 -18.136 -28.020 1.00 75.25 111 PHE D N 1
ATOM 3509 C CA . PHE D 1 114 ? -57.278 -17.978 -26.766 1.00 83.13 111 PHE D CA 1
ATOM 3510 C C . PHE D 1 114 ? -58.210 -16.768 -26.803 1.00 85.00 111 PHE D C 1
ATOM 3511 O O . PHE D 1 114 ? -59.341 -16.817 -26.321 1.00 92.21 111 PHE D O 1
ATOM 3519 N N . VAL D 1 115 ? -57.710 -15.677 -27.370 1.00 74.94 112 VAL D N 1
ATOM 3520 C CA . VAL D 1 115 ? -58.445 -14.428 -27.450 1.00 67.27 112 VAL D CA 1
ATOM 3521 C C . VAL D 1 115 ? -59.423 -14.432 -28.617 1.00 84.12 112 VAL D C 1
ATOM 3522 O O . VAL D 1 115 ? -60.566 -14.009 -28.477 1.00 82.51 112 VAL D O 1
ATOM 3526 N N . GLN D 1 116 ? -58.950 -14.897 -29.771 1.00 98.87 113 GLN D N 1
ATOM 3527 C CA . GLN D 1 116 ? -59.696 -14.818 -31.025 1.00 106.75 113 GLN D CA 1
ATOM 3528 C C . GLN D 1 116 ? -61.171 -15.144 -30.855 1.00 115.84 113 GLN D C 1
ATOM 3529 O O . GLN D 1 116 ? -62.037 -14.351 -31.226 1.00 118.60 113 GLN D O 1
ATOM 3535 N N . GLN D 1 117 ? -61.450 -16.310 -30.287 1.00 120.60 114 GLN D N 1
ATOM 3536 C CA . GLN D 1 117 ? -62.824 -16.758 -30.093 1.00 125.67 114 GLN D CA 1
ATOM 3537 C C . GLN D 1 117 ? -63.545 -15.984 -28.990 1.00 119.07 114 GLN D C 1
ATOM 3538 O O . GLN D 1 117 ? -64.639 -15.455 -29.199 1.00 118.80 114 GLN D O 1
ATOM 3544 N N . ALA D 1 118 ? -62.912 -15.915 -27.824 1.00 112.04 115 ALA D N 1
ATOM 3545 C CA . ALA D 1 118 ? -63.552 -15.407 -26.614 1.00 108.96 115 ALA D CA 1
ATOM 3546 C C . ALA D 1 118 ? -63.946 -13.928 -26.660 1.00 101.10 115 ALA D C 1
ATOM 3547 O O . ALA D 1 118 ? -65.069 -13.569 -26.299 1.00 102.69 115 ALA D O 1
ATOM 3549 N N . LEU D 1 119 ? -63.024 -13.076 -27.097 1.00 90.39 116 LEU D N 1
ATOM 3550 C CA . LEU D 1 119 ? -63.211 -11.630 -26.963 1.00 85.69 116 LEU D CA 1
ATOM 3551 C C . LEU D 1 119 ? -63.626 -10.907 -28.251 1.00 84.21 116 LEU D C 1
ATOM 3552 O O . LEU D 1 119 ? -64.429 -9.978 -28.200 1.00 79.96 116 LEU D O 1
ATOM 3557 N N . GLN D 1 120 ? -63.081 -11.328 -29.393 1.00 87.93 117 GLN D N 1
ATOM 3558 C CA . GLN D 1 120 ? -63.333 -10.649 -30.668 1.00 91.91 117 GLN D CA 1
ATOM 3559 C C . GLN D 1 120 ? -64.817 -10.570 -31.014 1.00 93.16 117 GLN D C 1
ATOM 3560 O O . GLN D 1 120 ? -65.331 -9.490 -31.311 1.00 92.98 117 GLN D O 1
ATOM 3566 N N . ASN E 1 2 ? -96.782 -13.612 -35.439 1.00 104.41 -1 ASN E N 1
ATOM 3567 C CA . ASN E 1 2 ? -97.165 -14.823 -34.724 1.00 104.40 -1 ASN E CA 1
ATOM 3568 C C . ASN E 1 2 ? -97.616 -14.521 -33.290 1.00 94.87 -1 ASN E C 1
ATOM 3569 O O . ASN E 1 2 ? -97.502 -13.384 -32.822 1.00 88.46 -1 ASN E O 1
ATOM 3574 N N . ALA E 1 3 ? -98.116 -15.551 -32.604 1.00 87.13 0 ALA E N 1
ATOM 3575 C CA . ALA E 1 3 ? -98.703 -15.421 -31.263 1.00 80.53 0 ALA E CA 1
ATOM 3576 C C . ALA E 1 3 ? -97.745 -14.869 -30.202 1.00 81.30 0 ALA E C 1
ATOM 3577 O O . ALA E 1 3 ? -96.546 -15.162 -30.213 1.00 75.60 0 ALA E O 1
ATOM 3587 N N . THR E 1 5 ? -95.560 -14.460 -27.088 1.00 57.25 2 THR E N 1
ATOM 3588 C CA . THR E 1 5 ? -94.791 -15.480 -26.392 1.00 61.26 2 THR E CA 1
ATOM 3589 C C . THR E 1 5 ? -94.940 -15.369 -24.880 1.00 58.99 2 THR E C 1
ATOM 3590 O O . THR E 1 5 ? -95.084 -14.271 -24.331 1.00 59.15 2 THR E O 1
ATOM 3594 N N . GLN E 1 6 ? -94.914 -16.515 -24.215 1.00 54.87 3 GLN E N 1
ATOM 3595 C CA . GLN E 1 6 ? -94.741 -16.542 -22.776 1.00 55.25 3 GLN E CA 1
ATOM 3596 C C . GLN E 1 6 ? -93.701 -15.517 -22.314 1.00 53.16 3 GLN E C 1
ATOM 3597 O O . GLN E 1 6 ? -93.886 -14.838 -21.298 1.00 50.43 3 GLN E O 1
ATOM 3603 N N . GLU E 1 7 ? -92.599 -15.398 -23.044 1.00 49.58 4 GLU E N 1
ATOM 3604 C CA . GLU E 1 7 ? -91.552 -14.474 -22.619 1.00 57.41 4 GLU E CA 1
ATOM 3605 C C . GLU E 1 7 ? -91.997 -13.006 -22.669 1.00 61.69 4 GLU E C 1
ATOM 3606 O O . GLU E 1 7 ? -91.761 -12.240 -21.724 1.00 55.39 4 GLU E O 1
ATOM 3612 N N . THR E 1 8 ? -92.644 -12.617 -23.765 1.00 61.10 5 THR E N 1
ATOM 3613 C CA . THR E 1 8 ? -93.140 -11.248 -23.907 1.00 61.93 5 THR E CA 1
ATOM 3614 C C . THR E 1 8 ? -94.164 -10.912 -22.811 1.00 60.26 5 THR E C 1
ATOM 3615 O O . THR E 1 8 ? -94.068 -9.872 -22.144 1.00 61.56 5 THR E O 1
ATOM 3619 N N . ALA E 1 9 ? -95.125 -11.815 -22.628 1.00 43.82 6 ALA E N 1
ATOM 3620 C CA . ALA E 1 9 ? -96.176 -11.662 -21.628 1.00 44.25 6 ALA E CA 1
ATOM 3621 C C . ALA E 1 9 ? -95.592 -11.521 -20.224 1.00 55.40 6 ALA E C 1
ATOM 3622 O O . ALA E 1 9 ? -96.066 -10.713 -19.422 1.00 60.19 6 ALA E O 1
ATOM 3624 N N . LEU E 1 10 ? -94.553 -12.298 -19.927 1.00 53.25 7 LEU E N 1
ATOM 3625 C CA . LEU E 1 10 ? -93.892 -12.184 -18.633 1.00 53.51 7 LEU E CA 1
ATOM 3626 C C . LEU E 1 10 ? -93.310 -10.788 -18.473 1.00 50.88 7 LEU E C 1
ATOM 3627 O O . LEU E 1 10 ? -93.407 -10.183 -17.398 1.00 47.39 7 LEU E O 1
ATOM 3632 N N . GLY E 1 11 ? -92.708 -10.281 -19.547 1.00 49.76 8 GLY E N 1
ATOM 3633 C CA . GLY E 1 11 ? -92.173 -8.928 -19.553 1.00 45.26 8 GLY E CA 1
ATOM 3634 C C . GLY E 1 11 ? -93.254 -7.916 -19.205 1.00 47.96 8 GLY E C 1
ATOM 3635 O O . GLY E 1 11 ? -93.033 -6.988 -18.433 1.00 52.76 8 GLY E O 1
ATOM 3636 N N . ALA E 1 12 ? -94.439 -8.100 -19.775 1.00 45.11 9 ALA E N 1
ATOM 3637 C CA . ALA E 1 12 ? -95.520 -7.156 -19.547 1.00 49.76 9 ALA E CA 1
ATOM 3638 C C . ALA E 1 12 ? -95.972 -7.262 -18.097 1.00 53.18 9 ALA E C 1
ATOM 3639 O O . ALA E 1 12 ? -96.245 -6.254 -17.448 1.00 52.60 9 ALA E O 1
ATOM 3641 N N . ALA E 1 13 ? -96.024 -8.491 -17.588 1.00 51.30 10 ALA E N 1
ATOM 3642 C CA . ALA E 1 13 ? -96.361 -8.736 -16.187 1.00 52.59 10 ALA E CA 1
ATOM 3643 C C . ALA E 1 13 ? -95.356 -8.083 -15.225 1.00 58.29 10 ALA E C 1
ATOM 3644 O O . ALA E 1 13 ? -95.742 -7.375 -14.279 1.00 54.71 10 ALA E O 1
ATOM 3646 N N . LEU E 1 14 ? -94.068 -8.317 -15.472 1.00 52.40 11 LEU E N 1
ATOM 3647 C CA . LEU E 1 14 ? -93.025 -7.708 -14.651 1.00 57.06 11 LEU E CA 1
ATOM 3648 C C . LEU E 1 14 ? -93.155 -6.204 -14.726 1.00 57.74 11 LEU E C 1
ATOM 3649 O O . LEU E 1 14 ? -93.087 -5.506 -13.705 1.00 54.64 11 LEU E O 1
ATOM 3654 N N . LYS E 1 15 ? -93.346 -5.707 -15.947 1.00 53.06 12 LYS E N 1
ATOM 3655 C CA . LYS E 1 15 ? -93.514 -4.273 -16.166 1.00 64.31 12 LYS E CA 1
ATOM 3656 C C . LYS E 1 15 ? -94.625 -3.669 -15.293 1.00 69.61 12 LYS E C 1
ATOM 3657 O O . LYS E 1 15 ? -94.364 -2.788 -14.467 1.00 70.39 12 LYS E O 1
ATOM 3663 N N . SER E 1 16 ? -95.857 -4.149 -15.457 1.00 61.90 13 SER E N 1
ATOM 3664 C CA . SER E 1 16 ? -96.959 -3.582 -14.692 1.00 62.34 13 SER E CA 1
ATOM 3665 C C . SER E 1 16 ? -96.733 -3.777 -13.188 1.00 67.24 13 SER E C 1
ATOM 3666 O O . SER E 1 16 ? -97.274 -3.035 -12.364 1.00 68.73 13 SER E O 1
ATOM 3669 N N . ALA E 1 17 ? -95.909 -4.758 -12.836 1.00 68.98 14 ALA E N 1
ATOM 3670 C CA . ALA E 1 17 ? -95.531 -4.951 -11.437 1.00 71.94 14 ALA E CA 1
ATOM 3671 C C . ALA E 1 17 ? -94.594 -3.849 -10.928 1.00 74.03 14 ALA E C 1
ATOM 3672 O O . ALA E 1 17 ? -94.774 -3.354 -9.814 1.00 73.31 14 ALA E O 1
ATOM 3674 N N . VAL E 1 18 ? -93.604 -3.459 -11.731 1.00 77.17 15 VAL E N 1
ATOM 3675 C CA . VAL E 1 18 ? -92.670 -2.406 -11.307 1.00 82.95 15 VAL E CA 1
ATOM 3676 C C . VAL E 1 18 ? -93.348 -1.038 -11.246 1.00 90.85 15 VAL E C 1
ATOM 3677 O O . VAL E 1 18 ? -93.035 -0.223 -10.380 1.00 91.36 15 VAL E O 1
ATOM 3681 N N . GLN E 1 19 ? -94.280 -0.789 -12.162 1.00 95.61 16 GLN E N 1
ATOM 3682 C CA . GLN E 1 19 ? -94.943 0.510 -12.231 1.00 101.73 16 GLN E CA 1
ATOM 3683 C C . GLN E 1 19 ? -95.804 0.831 -11.000 1.00 100.05 16 GLN E C 1
ATOM 3684 O O . GLN E 1 19 ? -96.296 1.952 -10.853 1.00 103.00 16 GLN E O 1
ATOM 3690 N N . THR E 1 20 ? -95.974 -0.143 -10.113 1.00 91.61 17 THR E N 1
ATOM 3691 C CA . THR E 1 20 ? -96.672 0.104 -8.858 1.00 91.24 17 THR E CA 1
ATOM 3692 C C . THR E 1 20 ? -95.745 0.741 -7.826 1.00 91.94 17 THR E C 1
ATOM 3693 O O . THR E 1 20 ? -96.192 1.117 -6.746 1.00 95.12 17 THR E O 1
ATOM 3705 N N . SER E 1 22 ? -92.448 3.201 -6.183 1.00 73.98 19 SER E N 1
ATOM 3706 C CA . SER E 1 22 ? -91.732 4.462 -6.142 1.00 80.03 19 SER E CA 1
ATOM 3707 C C . SER E 1 22 ? -90.677 4.485 -7.253 1.00 84.27 19 SER E C 1
ATOM 3708 O O . SER E 1 22 ? -89.974 3.498 -7.460 1.00 79.31 19 SER E O 1
ATOM 3711 N N . LYS E 1 23 ? -90.567 5.597 -7.976 1.00 86.92 20 LYS E N 1
ATOM 3712 C CA . LYS E 1 23 ? -89.515 5.715 -8.981 1.00 86.95 20 LYS E CA 1
ATOM 3713 C C . LYS E 1 23 ? -88.154 5.485 -8.342 1.00 81.72 20 LYS E C 1
ATOM 3714 O O . LYS E 1 23 ? -87.248 4.948 -8.977 1.00 83.58 20 LYS E O 1
ATOM 3720 N N . LYS E 1 24 ? -88.016 5.884 -7.081 1.00 78.02 21 LYS E N 1
ATOM 3721 C CA . LYS E 1 24 ? -86.806 5.588 -6.322 1.00 78.76 21 LYS E CA 1
ATOM 3722 C C . LYS E 1 24 ? -86.593 4.081 -6.229 1.00 77.82 21 LYS E C 1
ATOM 3723 O O . LYS E 1 24 ? -85.525 3.575 -6.573 1.00 79.12 21 LYS E O 1
ATOM 3729 N N . LYS E 1 25 ? -87.623 3.376 -5.765 1.00 78.43 22 LYS E N 1
ATOM 3730 C CA . LYS E 1 25 ? -87.600 1.920 -5.641 1.00 76.53 22 LYS E CA 1
ATOM 3731 C C . LYS E 1 25 ? -87.258 1.220 -6.966 1.00 69.66 22 LYS E C 1
ATOM 3732 O O . LYS E 1 25 ? -86.459 0.288 -6.999 1.00 63.87 22 LYS E O 1
ATOM 3738 N N . GLN E 1 26 ? -87.899 1.659 -8.045 1.00 67.75 23 GLN E N 1
ATOM 3739 C CA . GLN E 1 26 ? -87.620 1.163 -9.384 1.00 66.13 23 GLN E CA 1
ATOM 3740 C C . GLN E 1 26 ? -86.150 1.340 -9.714 1.00 59.72 23 GLN E C 1
ATOM 3741 O O . GLN E 1 26 ? -85.500 0.422 -10.207 1.00 54.19 23 GLN E O 1
ATOM 3747 N N . THR E 1 27 ? -85.635 2.540 -9.470 1.00 61.04 24 THR E N 1
ATOM 3748 C CA . THR E 1 27 ? -84.253 2.828 -9.816 1.00 62.79 24 THR E CA 1
ATOM 3749 C C . THR E 1 27 ? -83.332 1.830 -9.133 1.00 55.72 24 THR E C 1
ATOM 3750 O O . THR E 1 27 ? -82.554 1.168 -9.801 1.00 50.69 24 THR E O 1
ATOM 3754 N N . GLU E 1 28 ? -83.445 1.683 -7.814 1.00 59.45 25 GLU E N 1
ATOM 3755 C CA . GLU E 1 28 ? -82.572 0.736 -7.108 1.00 62.98 25 GLU E CA 1
ATOM 3756 C C . GLU E 1 28 ? -82.755 -0.714 -7.574 1.00 62.61 25 GLU E C 1
ATOM 3757 O O . GLU E 1 28 ? -81.815 -1.509 -7.532 1.00 62.06 25 GLU E O 1
ATOM 3771 N N . ILE E 1 30 ? -83.483 -1.584 -10.680 1.00 56.18 27 ILE E N 1
ATOM 3772 C CA . ILE E 1 30 ? -82.865 -1.666 -11.991 1.00 56.00 27 ILE E CA 1
ATOM 3773 C C . ILE E 1 30 ? -81.354 -1.826 -11.867 1.00 58.36 27 ILE E C 1
ATOM 3774 O O . ILE E 1 30 ? -80.747 -2.598 -12.609 1.00 55.99 27 ILE E O 1
ATOM 3779 N N . ALA E 1 31 ? -80.764 -1.111 -10.907 1.00 59.70 28 ALA E N 1
ATOM 3780 C CA . ALA E 1 31 ? -79.340 -1.223 -10.591 1.00 51.06 28 ALA E CA 1
ATOM 3781 C C . ALA E 1 31 ? -78.979 -2.625 -10.121 1.00 52.59 28 ALA E C 1
ATOM 3782 O O . ALA E 1 31 ? -77.996 -3.203 -10.577 1.00 52.73 28 ALA E O 1
ATOM 3784 N N . ASP E 1 32 ? -79.774 -3.168 -9.203 1.00 53.73 29 ASP E N 1
ATOM 3785 C CA . ASP E 1 32 ? -79.528 -4.510 -8.682 1.00 54.01 29 ASP E CA 1
ATOM 3786 C C . ASP E 1 32 ? -79.653 -5.557 -9.784 1.00 52.65 29 ASP E C 1
ATOM 3787 O O . ASP E 1 32 ? -78.903 -6.534 -9.820 1.00 54.88 29 ASP E O 1
ATOM 3792 N N . HIS E 1 33 ? -80.609 -5.346 -10.682 1.00 42.16 30 HIS E N 1
ATOM 3793 C CA . HIS E 1 33 ? -80.832 -6.245 -11.807 1.00 49.85 30 HIS E CA 1
ATOM 3794 C C . HIS E 1 33 ? -79.616 -6.229 -12.734 1.00 49.88 30 HIS E C 1
ATOM 3795 O O . HIS E 1 33 ? -79.093 -7.272 -13.133 1.00 48.84 30 HIS E O 1
ATOM 3802 N N . ILE E 1 34 ? -79.177 -5.029 -13.084 1.00 49.10 31 ILE E N 1
ATOM 3803 C CA . ILE E 1 34 ? -78.090 -4.871 -14.043 1.00 44.11 31 ILE E CA 1
ATOM 3804 C C . ILE E 1 34 ? -76.768 -5.382 -13.477 1.00 43.92 31 ILE E C 1
ATOM 3805 O O . ILE E 1 34 ? -76.060 -6.119 -14.156 1.00 45.91 31 ILE E O 1
ATOM 3810 N N . TYR E 1 35 ? -76.450 -5.016 -12.232 1.00 41.44 32 TYR E N 1
ATOM 3811 C CA . TYR E 1 35 ? -75.211 -5.483 -11.599 1.00 52.35 32 TYR E CA 1
ATOM 3812 C C . TYR E 1 35 ? -75.231 -6.989 -11.426 1.00 55.80 32 TYR E C 1
ATOM 3813 O O . TYR E 1 35 ? -74.197 -7.651 -11.510 1.00 57.07 32 TYR E O 1
ATOM 3822 N N . GLY E 1 36 ? -76.419 -7.526 -11.177 1.00 52.27 33 GLY E N 1
ATOM 3823 C CA . GLY E 1 36 ? -76.567 -8.947 -10.945 1.00 53.44 33 GLY E CA 1
ATOM 3824 C C . GLY E 1 36 ? -76.496 -9.788 -12.205 1.00 58.15 33 GLY E C 1
ATOM 3825 O O . GLY E 1 36 ? -76.153 -10.967 -12.144 1.00 66.81 33 GLY E O 1
ATOM 3826 N N . LYS E 1 37 ? -76.802 -9.185 -13.350 1.00 50.08 34 LYS E N 1
ATOM 3827 C CA . LYS E 1 37 ? -76.902 -9.935 -14.595 1.00 49.59 34 LYS E CA 1
ATOM 3828 C C . LYS E 1 37 ? -75.759 -9.720 -15.595 1.00 56.09 34 LYS E C 1
ATOM 3829 O O . LYS E 1 37 ? -75.571 -10.539 -16.499 1.00 58.27 34 LYS E O 1
ATOM 3835 N N . TYR E 1 38 ? -75.017 -8.622 -15.462 1.00 48.77 35 TYR E N 1
ATOM 3836 C CA . TYR E 1 38 ? -74.011 -8.280 -16.475 1.00 51.63 35 TYR E CA 1
ATOM 3837 C C . TYR E 1 38 ? -72.606 -8.152 -15.919 1.00 44.38 35 TYR E C 1
ATOM 3838 O O . TYR E 1 38 ? -72.307 -7.224 -15.170 1.00 44.89 35 TYR E O 1
ATOM 3847 N N . ASP E 1 39 ? -71.737 -9.079 -16.298 1.00 48.17 36 ASP E N 1
ATOM 3848 C CA . ASP E 1 39 ? -70.356 -9.029 -15.826 1.00 55.95 36 ASP E CA 1
ATOM 3849 C C . ASP E 1 39 ? -69.620 -7.726 -16.161 1.00 50.32 36 ASP E C 1
ATOM 3850 O O . ASP E 1 39 ? -68.799 -7.265 -15.364 1.00 43.63 36 ASP E O 1
ATOM 3855 N N . VAL E 1 40 ? -69.924 -7.108 -17.303 1.00 39.62 37 VAL E N 1
ATOM 3856 C CA . VAL E 1 40 ? -69.231 -5.866 -17.641 1.00 41.38 37 VAL E CA 1
ATOM 3857 C C . VAL E 1 40 ? -69.512 -4.734 -16.643 1.00 50.96 37 VAL E C 1
ATOM 3858 O O . VAL E 1 40 ? -68.661 -3.860 -16.425 1.00 44.92 37 VAL E O 1
ATOM 3862 N N . PHE E 1 41 ? -70.689 -4.757 -16.018 1.00 49.67 38 PHE E N 1
ATOM 3863 C CA . PHE E 1 41 ? -70.997 -3.762 -14.995 1.00 39.45 38 PHE E CA 1
ATOM 3864 C C . PHE E 1 41 ? -70.367 -4.121 -13.675 1.00 37.44 38 PHE E C 1
ATOM 3865 O O . PHE E 1 41 ? -69.785 -3.268 -12.995 1.00 39.81 38 PHE E O 1
ATOM 3873 N N . LYS E 1 42 ? -70.498 -5.386 -13.303 1.00 46.96 39 LYS E N 1
ATOM 3874 C CA . LYS E 1 42 ? -69.939 -5.877 -12.043 1.00 55.27 39 LYS E CA 1
ATOM 3875 C C . LYS E 1 42 ? -68.429 -5.669 -12.002 1.00 51.38 39 LYS E C 1
ATOM 3876 O O . LYS E 1 42 ? -67.871 -5.335 -10.963 1.00 55.35 39 LYS E O 1
ATOM 3882 N N . ARG E 1 43 ? -67.769 -5.850 -13.142 1.00 43.97 40 ARG E N 1
ATOM 3883 C CA . ARG E 1 43 ? -66.307 -5.759 -13.191 1.00 49.29 40 ARG E CA 1
ATOM 3884 C C . ARG E 1 43 ? -65.768 -4.378 -13.606 1.00 45.23 40 ARG E C 1
ATOM 3885 O O . ARG E 1 43 ? -64.566 -4.178 -13.736 1.00 51.77 40 ARG E O 1
ATOM 3893 N N . PHE E 1 44 ? -66.667 -3.426 -13.793 1.00 36.14 41 PHE E N 1
ATOM 3894 C CA . PHE E 1 44 ? -66.282 -2.069 -14.148 1.00 40.26 41 PHE E CA 1
ATOM 3895 C C . PHE E 1 44 ? -65.355 -1.969 -15.355 1.00 42.21 41 PHE E C 1
ATOM 3896 O O . PHE E 1 44 ? -64.298 -1.347 -15.292 1.00 46.93 41 PHE E O 1
ATOM 3904 N N . LYS E 1 45 ? -65.788 -2.571 -16.461 1.00 36.95 42 LYS E N 1
ATOM 3905 C CA . LYS E 1 45 ? -65.093 -2.482 -17.735 1.00 37.15 42 LYS E CA 1
ATOM 3906 C C . LYS E 1 45 ? -65.653 -1.313 -18.537 1.00 36.31 42 LYS E C 1
ATOM 3907 O O . LYS E 1 45 ? -66.832 -1.038 -18.452 1.00 34.94 42 LYS E O 1
ATOM 3913 N N . PRO E 1 46 ? -64.809 -0.613 -19.312 1.00 36.62 43 PRO E N 1
ATOM 3914 C CA . PRO E 1 46 ? -65.343 0.450 -20.175 1.00 26.96 43 PRO E CA 1
ATOM 3915 C C . PRO E 1 46 ? -66.469 -0.086 -21.048 1.00 28.45 43 PRO E C 1
ATOM 3916 O O . PRO E 1 46 ? -66.326 -1.151 -21.642 1.00 38.17 43 PRO E O 1
ATOM 3920 N N . LEU E 1 47 ? -67.574 0.641 -21.130 1.00 30.80 44 LEU E N 1
ATOM 3921 C CA . LEU E 1 47 ? -68.751 0.138 -21.826 1.00 32.34 44 LEU E CA 1
ATOM 3922 C C . LEU E 1 47 ? -68.845 0.660 -23.259 1.00 36.15 44 LEU E C 1
ATOM 3923 O O . LEU E 1 47 ? -68.462 1.797 -23.541 1.00 33.74 44 LEU E O 1
ATOM 3928 N N . ALA E 1 48 ? -69.385 -0.156 -24.163 1.00 37.41 45 ALA E N 1
ATOM 3929 C CA . ALA E 1 48 ? -69.528 0.261 -25.559 1.00 34.33 45 ALA E CA 1
ATOM 3930 C C . ALA E 1 48 ? -70.291 1.567 -25.610 1.00 33.95 45 ALA E C 1
ATOM 3931 O O . ALA E 1 48 ? -71.153 1.813 -24.757 1.00 29.87 45 ALA E O 1
ATOM 3933 N N . LEU E 1 49 ? -69.989 2.428 -26.580 1.00 34.60 46 LEU E N 1
ATOM 3934 C CA . LEU E 1 49 ? -70.823 3.619 -26.727 1.00 40.40 46 LEU E CA 1
ATOM 3935 C C . LEU E 1 49 ? -72.248 3.153 -27.011 1.00 49.65 46 LEU E C 1
ATOM 3936 O O . LEU E 1 49 ? -72.451 2.124 -27.665 1.00 49.02 46 LEU E O 1
ATOM 3941 N N . GLY E 1 50 ? -73.234 3.885 -26.504 1.00 53.50 47 GLY E N 1
ATOM 3942 C CA . GLY E 1 50 ? -74.624 3.549 -26.782 1.00 54.72 47 GLY E CA 1
ATOM 3943 C C . GLY E 1 50 ? -75.131 2.260 -26.151 1.00 47.34 47 GLY E C 1
ATOM 3944 O O . GLY E 1 50 ? -76.094 1.660 -26.618 1.00 49.67 47 GLY E O 1
ATOM 3945 N N . ILE E 1 51 ? -74.496 1.831 -25.073 1.00 42.94 48 ILE E N 1
ATOM 3946 C CA . ILE E 1 51 ? -74.943 0.632 -24.383 1.00 39.64 48 ILE E CA 1
ATOM 3947 C C . ILE E 1 51 ? -76.236 0.906 -23.618 1.00 39.63 48 ILE E C 1
ATOM 3948 O O . ILE E 1 51 ? -76.837 -0.006 -23.057 1.00 50.65 48 ILE E O 1
ATOM 3953 N N . ASP E 1 52 ? -76.652 2.165 -23.577 1.00 43.83 49 ASP E N 1
ATOM 3954 C CA . ASP E 1 52 ? -77.966 2.498 -23.032 1.00 56.80 49 ASP E CA 1
ATOM 3955 C C . ASP E 1 52 ? -79.075 1.915 -23.920 1.00 56.59 49 ASP E C 1
ATOM 3956 O O . ASP E 1 52 ? -80.057 1.371 -23.426 1.00 56.94 49 ASP E O 1
ATOM 3961 N N . GLN E 1 53 ? -78.901 2.010 -25.231 1.00 52.66 50 GLN E N 1
ATOM 3962 C CA . GLN E 1 53 ? -79.865 1.439 -26.163 1.00 57.73 50 GLN E CA 1
ATOM 3963 C C . GLN E 1 53 ? -79.919 -0.076 -26.013 1.00 57.11 50 GLN E C 1
ATOM 3964 O O . GLN E 1 53 ? -80.995 -0.673 -26.070 1.00 54.42 50 GLN E O 1
ATOM 3970 N N . ASP E 1 54 ? -78.755 -0.693 -25.825 1.00 53.02 51 ASP E N 1
ATOM 3971 C CA . ASP E 1 54 ? -78.675 -2.141 -25.683 1.00 54.08 51 ASP E CA 1
ATOM 3972 C C . ASP E 1 54 ? -79.433 -2.559 -24.443 1.00 54.05 51 ASP E C 1
ATOM 3973 O O . ASP E 1 54 ? -80.152 -3.556 -24.439 1.00 49.77 51 ASP E O 1
ATOM 3978 N N . LEU E 1 55 ? -79.237 -1.783 -23.384 1.00 50.42 52 LEU E N 1
ATOM 3979 C CA . LEU E 1 55 ? -79.812 -2.054 -22.079 1.00 52.80 52 LEU E CA 1
ATOM 3980 C C . LEU E 1 55 ? -81.342 -1.878 -22.149 1.00 54.90 52 LEU E C 1
ATOM 3981 O O . LEU E 1 55 ? -82.113 -2.701 -21.639 1.00 50.30 52 LEU E O 1
ATOM 3986 N N . ILE E 1 56 ? -81.775 -0.796 -22.786 1.00 45.15 53 ILE E N 1
ATOM 3987 C CA . ILE E 1 56 ? -83.190 -0.520 -22.917 1.00 47.25 53 ILE E CA 1
ATOM 3988 C C . ILE E 1 56 ? -83.887 -1.639 -23.681 1.00 52.47 53 ILE E C 1
ATOM 3989 O O . ILE E 1 56 ? -84.983 -2.065 -23.312 1.00 55.16 53 ILE E O 1
ATOM 3994 N N . ALA E 1 57 ? -83.243 -2.126 -24.735 1.00 56.41 54 ALA E N 1
ATOM 3995 C CA . ALA E 1 57 ? -83.828 -3.192 -25.538 1.00 57.17 54 ALA E CA 1
ATOM 3996 C C . ALA E 1 57 ? -83.843 -4.504 -24.767 1.00 56.78 54 ALA E C 1
ATOM 3997 O O . ALA E 1 57 ? -84.786 -5.273 -24.878 1.00 61.83 54 ALA E O 1
ATOM 3999 N N . ALA E 1 58 ? -82.805 -4.753 -23.975 1.00 55.47 55 ALA E N 1
ATOM 4000 C CA . ALA E 1 58 ? -82.702 -6.013 -23.236 1.00 53.73 55 ALA E CA 1
ATOM 4001 C C . ALA E 1 58 ? -83.654 -6.108 -22.041 1.00 57.96 55 ALA E C 1
ATOM 4002 O O . ALA E 1 58 ? -83.914 -7.204 -21.534 1.00 57.77 55 ALA E O 1
ATOM 4004 N N . LEU E 1 59 ? -84.140 -4.958 -21.576 1.00 58.95 56 LEU E N 1
ATOM 4005 C CA . LEU E 1 59 ? -84.924 -4.871 -20.343 1.00 54.82 56 LEU E CA 1
ATOM 4006 C C . LEU E 1 59 ? -86.188 -4.048 -20.583 1.00 58.28 56 LEU E C 1
ATOM 4007 O O . LEU E 1 59 ? -86.315 -2.921 -20.086 1.00 52.21 56 LEU E O 1
ATOM 4012 N N . PRO E 1 60 ? -87.131 -4.618 -21.347 1.00 58.89 57 PRO E N 1
ATOM 4013 C CA . PRO E 1 60 ? -88.331 -3.906 -21.799 1.00 60.26 57 PRO E CA 1
ATOM 4014 C C . PRO E 1 60 ? -89.231 -3.479 -20.639 1.00 56.70 57 PRO E C 1
ATOM 4015 O O . PRO E 1 60 ? -89.989 -2.522 -20.797 1.00 61.41 57 PRO E O 1
ATOM 4019 N N . GLN E 1 61 ? -89.149 -4.173 -19.505 1.00 55.52 58 GLN E N 1
ATOM 4020 C CA . GLN E 1 61 ? -90.036 -3.903 -18.365 1.00 65.43 58 GLN E CA 1
ATOM 4021 C C . GLN E 1 61 ? -89.759 -2.587 -17.631 1.00 75.10 58 GLN E C 1
ATOM 4022 O O . GLN E 1 61 ? -90.642 -2.056 -16.952 1.00 80.30 58 GLN E O 1
ATOM 4028 N N . TYR E 1 62 ? -88.544 -2.059 -17.767 1.00 66.93 59 TYR E N 1
ATOM 4029 C CA . TYR E 1 62 ? -88.155 -0.870 -17.012 1.00 64.99 59 TYR E CA 1
ATOM 4030 C C . TYR E 1 62 ? -88.280 0.455 -17.770 1.00 63.51 59 TYR E C 1
ATOM 4031 O O . TYR E 1 62 ? -88.073 0.520 -18.986 1.00 62.10 59 TYR E O 1
ATOM 4040 N N . ASP E 1 63 ? -88.601 1.510 -17.024 1.00 57.39 60 ASP E N 1
ATOM 4041 C CA . ASP E 1 63 ? -88.626 2.867 -17.555 1.00 62.32 60 ASP E CA 1
ATOM 4042 C C . ASP E 1 63 ? -87.256 3.252 -18.138 1.00 68.11 60 ASP E C 1
ATOM 4043 O O . ASP E 1 63 ? -86.259 3.341 -17.407 1.00 64.41 60 ASP E O 1
ATOM 4048 N N . ALA E 1 64 ? -87.223 3.483 -19.450 1.00 62.89 61 ALA E N 1
ATOM 4049 C CA . ALA E 1 64 ? -86.001 3.850 -20.159 1.00 62.54 61 ALA E CA 1
ATOM 4050 C C . ALA E 1 64 ? -85.258 4.989 -19.476 1.00 70.92 61 ALA E C 1
ATOM 4051 O O . ALA E 1 64 ? -84.028 4.977 -19.395 1.00 69.54 61 ALA E O 1
ATOM 4053 N N . ALA E 1 65 ? -86.002 5.972 -18.984 1.00 71.10 62 ALA E N 1
ATOM 4054 C CA . ALA E 1 65 ? -85.381 7.112 -18.322 1.00 69.44 62 ALA E CA 1
ATOM 4055 C C . ALA E 1 65 ? -84.629 6.677 -17.064 1.00 64.54 62 ALA E C 1
ATOM 4056 O O . ALA E 1 65 ? -83.550 7.190 -16.764 1.00 62.83 62 ALA E O 1
ATOM 4058 N N . LEU E 1 66 ? -85.204 5.729 -16.331 1.00 61.25 63 LEU E N 1
ATOM 4059 C CA . LEU E 1 66 ? -84.568 5.246 -15.113 1.00 64.57 63 LEU E CA 1
ATOM 4060 C C . LEU E 1 66 ? -83.339 4.398 -15.432 1.00 62.48 63 LEU E C 1
ATOM 4061 O O . LEU E 1 66 ? -82.342 4.455 -14.707 1.00 59.92 63 LEU E O 1
ATOM 4066 N N . ILE E 1 67 ? -83.406 3.633 -16.519 1.00 55.62 64 ILE E N 1
ATOM 4067 C CA . ILE E 1 67 ? -82.257 2.857 -16.967 1.00 56.83 64 ILE E CA 1
ATOM 4068 C C . ILE E 1 67 ? -81.062 3.768 -17.255 1.00 61.39 64 ILE E C 1
ATOM 4069 O O . ILE E 1 67 ? -79.928 3.455 -16.886 1.00 64.44 64 ILE E O 1
ATOM 4074 N N . ALA E 1 68 ? -81.325 4.905 -17.894 1.00 58.11 65 ALA E N 1
ATOM 4075 C CA . ALA E 1 68 ? -80.274 5.868 -18.222 1.00 59.66 65 ALA E CA 1
ATOM 4076 C C . ALA E 1 68 ? -79.688 6.503 -16.964 1.00 60.59 65 ALA E C 1
ATOM 4077 O O . ALA E 1 68 ? -78.493 6.806 -16.901 1.00 56.95 65 ALA E O 1
ATOM 4079 N N . ARG E 1 69 ? -80.549 6.718 -15.974 1.00 59.74 66 ARG E N 1
ATOM 4080 C CA . ARG E 1 69 ? -80.124 7.262 -14.698 1.00 60.09 66 ARG E CA 1
ATOM 4081 C C . ARG E 1 69 ? -79.190 6.293 -13.979 1.00 59.14 66 ARG E C 1
ATOM 4082 O O . ARG E 1 69 ? -78.180 6.709 -13.408 1.00 63.27 66 ARG E O 1
ATOM 4090 N N . VAL E 1 70 ? -79.514 5.001 -14.011 1.00 51.14 67 VAL E N 1
ATOM 4091 C CA . VAL E 1 70 ? -78.642 4.002 -13.392 1.00 48.09 67 VAL E CA 1
ATOM 4092 C C . VAL E 1 70 ? -77.305 3.938 -14.140 1.00 49.67 67 VAL E C 1
ATOM 4093 O O . VAL E 1 70 ? -76.233 3.983 -13.529 1.00 51.97 67 VAL E O 1
ATOM 4097 N N . LEU E 1 71 ? -77.384 3.858 -15.466 1.00 48.77 68 LEU E N 1
ATOM 4098 C CA . LEU E 1 71 ? -76.204 3.916 -16.311 1.00 51.03 68 LEU E CA 1
ATOM 4099 C C . LEU E 1 71 ? -75.347 5.127 -15.954 1.00 49.74 68 LEU E C 1
ATOM 4100 O O . LEU E 1 71 ? -74.146 4.987 -15.732 1.00 40.02 68 LEU E O 1
ATOM 4105 N N . ALA E 1 72 ? -75.976 6.297 -15.872 1.00 49.82 69 ALA E N 1
ATOM 4106 C CA . ALA E 1 72 ? -75.283 7.539 -15.531 1.00 51.40 69 ALA E CA 1
ATOM 4107 C C . ALA E 1 72 ? -74.669 7.542 -14.123 1.00 52.55 69 ALA E C 1
ATOM 4108 O O . ALA E 1 72 ? -73.604 8.129 -13.912 1.00 59.26 69 ALA E O 1
ATOM 4110 N N . ASN E 1 73 ? -75.333 6.906 -13.161 1.00 53.14 70 ASN E N 1
ATOM 4111 C CA . ASN E 1 73 ? -74.757 6.769 -11.819 1.00 55.36 70 ASN E CA 1
ATOM 4112 C C . ASN E 1 73 ? -73.556 5.834 -11.869 1.00 48.83 70 ASN E C 1
ATOM 4113 O O . ASN E 1 73 ? -72.516 6.089 -11.245 1.00 48.38 70 ASN E O 1
ATOM 4118 N N . HIS E 1 74 ? -73.705 4.747 -12.621 1.00 38.19 71 HIS E N 1
ATOM 4119 C CA . HIS E 1 74 ? -72.619 3.802 -12.795 1.00 38.30 71 HIS E CA 1
ATOM 4120 C C . HIS E 1 74 ? -71.379 4.530 -13.307 1.00 43.18 71 HIS E C 1
ATOM 4121 O O . HIS E 1 74 ? -70.297 4.465 -12.698 1.00 40.58 71 HIS E O 1
ATOM 4128 N N . CYS E 1 75 ? -71.554 5.266 -14.398 1.00 36.08 72 CYS E N 1
ATOM 4129 C CA . CYS E 1 75 ? -70.422 5.858 -15.096 1.00 41.95 72 CYS E CA 1
ATOM 4130 C C . CYS E 1 75 ? -69.782 7.038 -14.375 1.00 45.78 72 CYS E C 1
ATOM 4131 O O . CYS E 1 75 ? -68.758 7.545 -14.810 1.00 43.33 72 CYS E O 1
ATOM 4134 N N . ARG E 1 76 ? -70.362 7.491 -13.277 1.00 44.39 73 ARG E N 1
ATOM 4135 C CA . ARG E 1 76 ? -69.651 8.507 -12.525 1.00 45.61 73 ARG E CA 1
ATOM 4136 C C . ARG E 1 76 ? -69.019 7.940 -11.261 1.00 43.15 73 ARG E C 1
ATOM 4137 O O . ARG E 1 76 ? -68.370 8.654 -10.504 1.00 42.33 73 ARG E O 1
ATOM 4145 N N . ARG E 1 77 ? -69.164 6.638 -11.065 1.00 44.61 74 ARG E N 1
ATOM 4146 C CA . ARG E 1 77 ? -68.476 5.983 -9.952 1.00 46.98 74 ARG E CA 1
ATOM 4147 C C . ARG E 1 77 ? -66.951 6.034 -10.116 1.00 49.67 74 ARG E C 1
ATOM 4148 O O . ARG E 1 77 ? -66.441 5.944 -11.225 1.00 49.96 74 ARG E O 1
ATOM 4156 N N . PRO E 1 78 ? -66.216 6.186 -9.004 1.00 52.82 75 PRO E N 1
ATOM 4157 C CA . PRO E 1 78 ? -64.756 6.270 -9.117 1.00 50.07 75 PRO E CA 1
ATOM 4158 C C . PRO E 1 78 ? -64.117 5.065 -9.820 1.00 41.15 75 PRO E C 1
ATOM 4159 O O . PRO E 1 78 ? -63.157 5.270 -10.558 1.00 43.01 75 PRO E O 1
ATOM 4163 N N . ARG E 1 79 ? -64.592 3.845 -9.580 1.00 41.32 76 ARG E N 1
ATOM 4164 C CA . ARG E 1 79 ? -64.018 2.690 -10.271 1.00 47.36 76 ARG E CA 1
ATOM 4165 C C . ARG E 1 79 ? -64.187 2.806 -11.802 1.00 47.77 76 ARG E C 1
ATOM 4166 O O . ARG E 1 79 ? -63.322 2.367 -12.565 1.00 47.31 76 ARG E O 1
ATOM 4174 N N . TYR E 1 80 ? -65.299 3.385 -12.246 1.00 35.19 77 TYR E N 1
ATOM 4175 C CA . TYR E 1 80 ? -65.526 3.544 -13.682 1.00 36.61 77 TYR E CA 1
ATOM 4176 C C . TYR E 1 80 ? -64.599 4.585 -14.277 1.00 32.66 77 TYR E C 1
ATOM 4177 O O . TYR E 1 80 ? -64.023 4.353 -15.327 1.00 32.74 77 TYR E O 1
ATOM 4186 N N . LEU E 1 81 ? -64.442 5.729 -13.612 1.00 34.88 78 LEU E N 1
ATOM 4187 C CA . LEU E 1 81 ? -63.478 6.719 -14.076 1.00 36.58 78 LEU E CA 1
ATOM 4188 C C . LEU E 1 81 ? -62.085 6.100 -14.154 1.00 46.01 78 LEU E C 1
ATOM 4189 O O . LEU E 1 81 ? -61.336 6.361 -15.097 1.00 48.54 78 LEU E O 1
ATOM 4194 N N . LYS E 1 82 ? -61.745 5.257 -13.185 1.00 35.04 79 LYS E N 1
ATOM 4195 C CA . LYS E 1 82 ? -60.423 4.632 -13.196 1.00 42.85 79 LYS E CA 1
ATOM 4196 C C . LYS E 1 82 ? -60.272 3.658 -14.365 1.00 42.62 79 LYS E C 1
ATOM 4197 O O . LYS E 1 82 ? -59.181 3.507 -14.941 1.00 34.01 79 LYS E O 1
ATOM 4203 N N . ALA E 1 83 ? -61.374 2.989 -14.688 1.00 32.29 80 ALA E N 1
ATOM 4204 C CA . ALA E 1 83 ? -61.407 2.032 -15.783 1.00 35.49 80 ALA E CA 1
ATOM 4205 C C . ALA E 1 83 ? -61.181 2.763 -17.109 1.00 33.06 80 ALA E C 1
ATOM 4206 O O . ALA E 1 83 ? -60.452 2.289 -17.994 1.00 35.30 80 ALA E O 1
ATOM 4208 N N . LEU E 1 84 ? -61.772 3.946 -17.217 1.00 29.12 81 LEU E N 1
ATOM 4209 C CA . LEU E 1 84 ? -61.646 4.751 -18.426 1.00 32.60 81 LEU E CA 1
ATOM 4210 C C . LEU E 1 84 ? -60.228 5.263 -18.542 1.00 39.54 81 LEU E C 1
ATOM 4211 O O . LEU E 1 84 ? -59.650 5.242 -19.627 1.00 37.72 81 LEU E O 1
ATOM 4216 N N . ALA E 1 85 ? -59.669 5.714 -17.417 1.00 38.72 82 ALA E N 1
ATOM 4217 C CA . ALA E 1 85 ? -58.273 6.168 -17.355 1.00 26.41 82 ALA E CA 1
ATOM 4218 C C . ALA E 1 85 ? -57.290 5.065 -17.776 1.00 34.32 82 ALA E C 1
ATOM 4219 O O . ALA E 1 85 ? -56.280 5.321 -18.440 1.00 37.43 82 ALA E O 1
ATOM 4221 N N . ARG E 1 86 ? -57.570 3.834 -17.363 1.00 35.84 83 ARG E N 1
ATOM 4222 C CA . ARG E 1 86 ? -56.775 2.682 -17.796 1.00 31.06 83 ARG E CA 1
ATOM 4223 C C . ARG E 1 86 ? -56.861 2.444 -19.327 1.00 35.75 83 ARG E C 1
ATOM 4224 O O . ARG E 1 86 ? -55.910 1.974 -19.944 1.00 34.62 83 ARG E O 1
ATOM 4232 N N . GLY E 1 87 ? -58.000 2.751 -19.941 1.00 35.27 84 GLY E N 1
ATOM 4233 C CA . GLY E 1 87 ? -58.086 2.665 -21.397 1.00 33.00 84 GLY E CA 1
ATOM 4234 C C . GLY E 1 87 ? -58.272 1.266 -21.978 1.00 36.14 84 GLY E C 1
ATOM 4235 O O . GLY E 1 87 ? -58.700 0.325 -21.280 1.00 34.31 84 GLY E O 1
ATOM 4236 N N . GLY E 1 88 ? -57.961 1.127 -23.269 1.00 32.93 85 GLY E N 1
ATOM 4237 C CA . GLY E 1 88 ? -58.094 -0.145 -23.970 1.00 24.41 85 GLY E CA 1
ATOM 4238 C C . GLY E 1 88 ? -59.495 -0.341 -24.530 1.00 31.11 85 GLY E C 1
ATOM 4239 O O . GLY E 1 88 ? -60.241 0.621 -24.703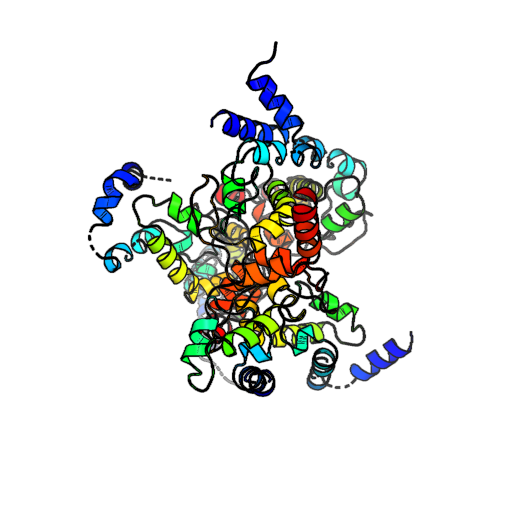 1.00 26.93 85 GLY E O 1
ATOM 4240 N N . LYS E 1 89 ? -59.866 -1.591 -24.780 1.00 33.63 86 LYS E N 1
ATOM 4241 C CA . LYS E 1 89 ? -61.152 -1.912 -25.415 1.00 31.98 86 LYS E CA 1
ATOM 4242 C C . LYS E 1 89 ? -62.376 -1.508 -24.595 1.00 36.66 86 LYS E C 1
ATOM 4243 O O . LYS E 1 89 ? -62.313 -1.426 -23.371 1.00 41.25 86 LYS E O 1
ATOM 4249 N N . ARG E 1 90 ? -63.485 -1.236 -25.279 1.00 36.63 87 ARG E N 1
ATOM 4250 C CA . ARG E 1 90 ? -64.789 -1.095 -24.627 1.00 36.49 87 ARG E CA 1
ATOM 4251 C C . ARG E 1 90 ? -65.540 -2.392 -24.848 1.00 37.92 87 ARG E C 1
ATOM 4252 O O . ARG E 1 90 ? -65.208 -3.138 -25.759 1.00 40.23 87 ARG E O 1
ATOM 4260 N N . PHE E 1 91 ? -66.557 -2.655 -24.034 1.00 36.60 88 PHE E N 1
ATOM 4261 C CA . PHE E 1 91 ? -67.213 -3.965 -24.009 1.00 35.63 88 PHE E CA 1
ATOM 4262 C C . PHE E 1 91 ? -68.723 -3.824 -24.129 1.00 39.19 88 PHE E C 1
ATOM 4263 O O . PHE E 1 91 ? -69.303 -2.912 -23.538 1.00 36.25 88 PHE E O 1
ATOM 4271 N N . ASP E 1 92 ? -69.357 -4.710 -24.898 1.00 36.33 89 ASP E N 1
ATOM 4272 C CA . ASP E 1 92 ? -70.821 -4.734 -24.973 1.00 39.13 89 ASP E CA 1
ATOM 4273 C C . ASP E 1 92 ? -71.345 -5.679 -23.899 1.00 44.27 89 ASP E C 1
ATOM 4274 O O . ASP E 1 92 ? -70.546 -6.297 -23.174 1.00 43.61 89 ASP E O 1
ATOM 4279 N N . LEU E 1 93 ? -72.670 -5.803 -23.807 1.00 44.07 90 LEU E N 1
ATOM 4280 C CA . LEU E 1 93 ? -73.329 -6.569 -22.743 1.00 39.77 90 LEU E CA 1
ATOM 4281 C C . LEU E 1 93 ? -72.942 -8.048 -22.697 1.00 45.52 90 LEU E C 1
ATOM 4282 O O . LEU E 1 93 ? -73.104 -8.706 -21.664 1.00 43.25 90 LEU E O 1
ATOM 4287 N N . ASN E 1 94 ? -72.430 -8.573 -23.802 1.00 47.41 91 ASN E N 1
ATOM 4288 C CA . ASN E 1 94 ? -71.959 -9.952 -23.820 1.00 47.05 91 ASN E CA 1
ATOM 4289 C C . ASN E 1 94 ? -70.479 -10.063 -23.473 1.00 54.74 91 ASN E C 1
ATOM 4290 O O . ASN E 1 94 ? -69.858 -11.117 -23.647 1.00 57.40 91 ASN E O 1
ATOM 4295 N N . ASN E 1 95 ? -69.913 -8.973 -22.965 1.00 56.41 92 ASN E N 1
ATOM 4296 C CA . ASN E 1 95 ? -68.506 -8.973 -22.588 1.00 49.10 92 ASN E CA 1
ATOM 4297 C C . ASN E 1 95 ? -67.627 -9.243 -23.808 1.00 43.15 92 ASN E C 1
ATOM 4298 O O . ASN E 1 95 ? -66.697 -10.025 -23.747 1.00 44.72 92 ASN E O 1
ATOM 4303 N N . ARG E 1 96 ? -67.948 -8.600 -24.926 1.00 43.07 93 ARG E N 1
ATOM 4304 C CA . ARG E 1 96 ? -67.154 -8.708 -26.137 1.00 49.44 93 ARG E CA 1
ATOM 4305 C C . ARG E 1 96 ? -66.723 -7.316 -26.576 1.00 44.25 93 ARG E C 1
ATOM 4306 O O . ARG E 1 96 ? -67.470 -6.346 -26.396 1.00 39.10 93 ARG E O 1
ATOM 4314 N N . PHE E 1 97 ? -65.535 -7.224 -27.172 1.00 39.15 94 PHE E N 1
ATOM 4315 C CA . PHE E 1 97 ? -65.001 -5.952 -27.635 1.00 37.02 94 PHE E CA 1
ATOM 4316 C C . PHE E 1 97 ? -66.009 -5.248 -28.497 1.00 39.82 94 PHE E C 1
ATOM 4317 O O . PHE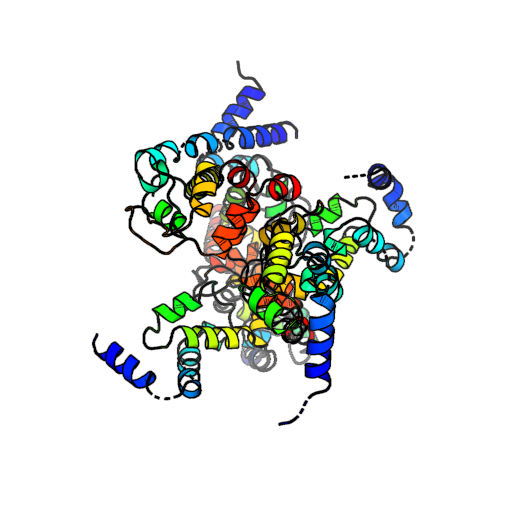 E 1 97 ? -66.611 -5.849 -29.383 1.00 45.15 94 PHE E O 1
ATOM 4325 N N . LYS E 1 98 ? -66.173 -3.958 -28.260 1.00 44.47 95 LYS E N 1
ATOM 4326 C CA . LYS E 1 98 ? -66.967 -3.141 -29.157 1.00 39.68 95 LYS E CA 1
ATOM 4327 C C . LYS E 1 98 ? -66.495 -1.696 -29.071 1.00 36.68 95 LYS E C 1
ATOM 4328 O O . LYS E 1 98 ? -66.969 -0.922 -28.244 1.00 33.30 95 LYS E O 1
ATOM 4334 N N . GLY E 1 99 ? -65.562 -1.326 -29.937 1.00 36.64 96 GLY E N 1
ATOM 4335 C CA . GLY E 1 99 ? -65.002 0.009 -29.878 1.00 36.64 96 GLY E CA 1
ATOM 4336 C C . GLY E 1 99 ? -63.926 0.031 -28.804 1.00 40.57 96 GLY E C 1
ATOM 4337 O O . GLY E 1 99 ? -63.486 -1.021 -28.336 1.00 33.16 96 GLY E O 1
ATOM 4338 N N . GLU E 1 100 ? -63.500 1.225 -28.408 1.00 36.83 97 GLU E N 1
ATOM 4339 C CA . GLU E 1 100 ? -62.370 1.359 -27.496 1.00 34.13 97 GLU E CA 1
ATOM 4340 C C . GLU E 1 100 ? -62.459 2.687 -26.770 1.00 35.49 97 GLU E C 1
ATOM 4341 O O . GLU E 1 100 ? -63.242 3.552 -27.142 1.00 37.78 97 GLU E O 1
ATOM 4347 N N . VAL E 1 101 ? -61.661 2.854 -25.728 1.00 36.65 98 VAL E N 1
ATOM 4348 C CA . VAL E 1 101 ? -61.559 4.155 -25.093 1.00 36.91 98 VAL E CA 1
ATOM 4349 C C . VAL E 1 101 ? -60.575 4.945 -25.933 1.00 34.24 98 VAL E C 1
ATOM 4350 O O . VAL E 1 101 ? -59.452 4.543 -26.079 1.00 33.08 98 VAL E O 1
ATOM 4354 N N . THR E 1 102 ? -61.002 6.045 -26.534 1.00 35.16 99 THR E N 1
ATOM 4355 C CA . THR E 1 102 ? -60.100 6.765 -27.421 1.00 33.99 99 THR E CA 1
ATOM 4356 C C . THR E 1 102 ? -59.039 7.475 -26.578 1.00 38.46 99 THR E C 1
ATOM 4357 O O . THR E 1 102 ? -59.187 7.591 -25.374 1.00 31.99 99 THR E O 1
ATOM 4361 N N . PRO E 1 103 ? -57.971 7.964 -27.209 1.00 35.92 100 PRO E N 1
ATOM 4362 C CA . PRO E 1 103 ? -56.961 8.649 -26.387 1.00 44.32 100 PRO E CA 1
ATOM 4363 C C . PRO E 1 103 ? -57.536 9.884 -25.687 1.00 45.86 100 PRO E C 1
ATOM 4364 O O . PRO E 1 103 ? -57.192 10.153 -24.528 1.00 37.74 100 PRO E O 1
ATOM 4368 N N . GLU E 1 104 ? -58.409 10.617 -26.377 1.00 35.10 101 GLU E N 1
ATOM 4369 C CA . GLU E 1 104 ? -59.020 11.799 -25.782 1.00 34.36 101 GLU E CA 1
ATOM 4370 C C . GLU E 1 104 ? -59.928 11.439 -24.616 1.00 33.80 101 GLU E C 1
ATOM 4371 O O . GLU E 1 104 ? -59.896 12.109 -23.587 1.00 36.70 101 GLU E O 1
ATOM 4377 N N . GLU E 1 105 ? -60.766 10.413 -24.775 1.00 32.59 102 GLU E N 1
ATOM 4378 C CA . GLU E 1 105 ? -61.618 9.998 -23.666 1.00 32.02 102 GLU E CA 1
ATOM 4379 C C . GLU E 1 105 ? -60.703 9.640 -22.461 1.00 29.66 102 GLU E C 1
ATOM 4380 O O . GLU E 1 105 ? -60.932 10.073 -21.348 1.00 37.61 102 GLU E O 1
ATOM 4386 N N . GLN E 1 106 ? -59.667 8.847 -22.714 1.00 32.73 103 GLN E N 1
ATOM 4387 C CA . GLN E 1 106 ? -58.755 8.387 -21.678 1.00 30.09 103 GLN E CA 1
ATOM 4388 C C . GLN E 1 106 ? -58.071 9.550 -20.940 1.00 35.82 103 GLN E C 1
ATOM 4389 O O . GLN E 1 106 ? -57.909 9.514 -19.717 1.00 41.31 103 GLN E O 1
ATOM 4395 N N . ALA E 1 107 ? -57.679 10.583 -21.680 1.00 35.48 104 ALA E N 1
ATOM 4396 C CA . ALA E 1 107 ? -56.982 11.715 -21.079 1.00 35.19 104 ALA E CA 1
ATOM 4397 C C . ALA E 1 107 ? -57.921 12.531 -20.211 1.00 40.77 104 ALA E C 1
ATOM 4398 O O . ALA E 1 107 ? -57.533 12.988 -19.128 1.00 39.51 104 ALA E O 1
ATOM 4400 N N . ILE E 1 108 ? -59.160 12.713 -20.665 1.00 35.57 105 ILE E N 1
ATOM 4401 C CA . ILE E 1 108 ? -60.104 13.462 -19.851 1.00 36.81 105 ILE E CA 1
ATOM 4402 C C . ILE E 1 108 ? -60.356 12.714 -18.539 1.00 35.04 105 ILE E C 1
ATOM 4403 O O . ILE E 1 108 ? -60.460 13.319 -17.474 1.00 31.03 105 ILE E O 1
ATOM 4408 N N . ALA E 1 109 ? -60.467 11.395 -18.613 1.00 28.53 106 ALA E N 1
ATOM 4409 C CA . ALA E 1 109 ? -60.716 10.631 -17.395 1.00 29.61 106 ALA E CA 1
ATOM 4410 C C . ALA E 1 109 ? -59.480 10.666 -16.479 1.00 33.17 106 ALA E C 1
ATOM 4411 O O . ALA E 1 109 ? -59.604 10.765 -15.270 1.00 34.63 106 ALA E O 1
ATOM 4413 N N . GLN E 1 110 ? -58.290 10.605 -17.058 1.00 34.18 107 GLN E N 1
ATOM 4414 C CA . GLN E 1 110 ? -57.084 10.643 -16.239 1.00 35.62 107 GLN E CA 1
ATOM 4415 C C . GLN E 1 110 ? -56.960 11.949 -15.460 1.00 41.63 107 GLN E C 1
ATOM 4416 O O . GLN E 1 110 ? -56.278 11.997 -14.450 1.00 47.13 107 GLN E O 1
ATOM 4422 N N . ASN E 1 111 ? -57.602 13.011 -15.944 1.00 46.27 108 ASN E N 1
ATOM 4423 C CA . ASN E 1 111 ? -57.535 14.319 -15.294 1.00 38.68 108 ASN E CA 1
ATOM 4424 C C . ASN E 1 111 ? -58.556 14.472 -14.171 1.00 42.03 108 ASN E C 1
ATOM 4425 O O . ASN E 1 111 ? -58.634 15.512 -13.532 1.00 51.93 108 ASN E O 1
ATOM 4430 N N . HIS E 1 112 ? -59.329 13.446 -13.908 1.00 37.79 109 HIS E N 1
ATOM 4431 C CA . HIS E 1 112 ? -60.281 13.478 -12.834 1.00 34.21 109 HIS E CA 1
ATOM 4432 C C . HIS E 1 112 ? -59.546 13.278 -11.516 1.00 59.84 109 HIS E C 1
ATOM 4433 O O . HIS E 1 112 ? -58.633 12.509 -11.456 1.00 39.81 109 HIS E O 1
ATOM 4440 N N . PRO E 1 113 ? -59.926 14.002 -10.466 1.00 62.82 110 PRO E N 1
ATOM 4441 C CA . PRO E 1 113 ? -59.188 13.913 -9.195 1.00 65.06 110 PRO E CA 1
ATOM 4442 C C . PRO E 1 113 ? -59.147 12.509 -8.566 1.00 60.94 110 PRO E C 1
ATOM 4443 O O . PRO E 1 113 ? -58.070 12.143 -8.095 1.00 54.48 110 PRO E O 1
ATOM 4447 N N . PHE E 1 114 ? -60.252 11.754 -8.565 1.00 55.45 111 PHE E N 1
ATOM 4448 C CA . PHE E 1 114 ? -60.231 10.358 -8.097 1.00 62.55 111 PHE E CA 1
ATOM 4449 C C . PHE E 1 114 ? -59.042 9.591 -8.664 1.00 68.35 111 PHE E C 1
ATOM 4450 O O . PHE E 1 114 ? -58.399 8.808 -7.962 1.00 74.19 111 PHE E O 1
ATOM 4458 N N . VAL E 1 115 ? -58.787 9.800 -9.956 1.00 56.74 112 VAL E N 1
ATOM 4459 C CA . VAL E 1 115 ? -57.827 9.003 -10.711 1.00 50.96 112 VAL E CA 1
ATOM 4460 C C . VAL E 1 115 ? -56.378 9.423 -10.504 1.00 61.43 112 VAL E C 1
ATOM 4461 O O . VAL E 1 115 ? -55.491 8.574 -10.404 1.00 55.71 112 VAL E O 1
ATOM 4465 N N . GLN E 1 116 ? -56.136 10.729 -10.489 1.00 73.34 113 GLN E N 1
ATOM 4466 C CA . GLN E 1 116 ? -54.781 11.247 -10.357 1.00 88.64 113 GLN E CA 1
ATOM 4467 C C . GLN E 1 116 ? -54.084 10.686 -9.117 1.00 97.34 113 GLN E C 1
ATOM 4468 O O . GLN E 1 116 ? -53.094 9.962 -9.227 1.00 97.87 113 GLN E O 1
ATOM 4474 N N . GLN E 1 117 ? -54.613 10.998 -7.942 1.00 100.75 114 GLN E N 1
ATOM 4475 C CA . GLN E 1 117 ? -54.074 10.449 -6.704 1.00 108.74 114 GLN E CA 1
ATOM 4476 C C . GLN E 1 117 ? -53.721 8.961 -6.826 1.00 101.89 114 GLN E C 1
ATOM 4477 O O . GLN E 1 117 ? -52.609 8.544 -6.496 1.00 107.55 114 GLN E O 1
ATOM 4483 N N . ALA E 1 118 ? -54.668 8.174 -7.326 1.00 89.14 115 ALA E N 1
ATOM 4484 C CA . ALA E 1 118 ? -54.620 6.723 -7.186 1.00 85.39 115 ALA E CA 1
ATOM 4485 C C . ALA E 1 118 ? -53.757 5.962 -8.203 1.00 90.30 115 ALA E C 1
ATOM 4486 O O . ALA E 1 118 ? -53.178 4.931 -7.855 1.00 96.25 115 ALA E O 1
ATOM 4488 N N . LEU E 1 119 ? -53.666 6.452 -9.442 1.00 84.51 116 LEU E N 1
ATOM 4489 C CA . LEU E 1 119 ? -53.064 5.656 -10.526 1.00 72.72 116 LEU E CA 1
ATOM 4490 C C . LEU E 1 119 ? -51.848 6.284 -11.205 1.00 64.59 116 LEU E C 1
ATOM 4491 O O . LEU E 1 119 ? -50.998 5.574 -11.741 1.00 61.60 116 LEU E O 1
ATOM 4496 N N . GLN E 1 120 ? -51.757 7.607 -11.198 1.00 65.92 117 GLN E N 1
ATOM 4497 C CA . GLN E 1 120 ? -50.543 8.248 -11.678 1.00 73.25 117 GLN E CA 1
ATOM 4498 C C . GLN E 1 120 ? -49.548 8.370 -10.516 1.00 79.83 117 GLN E C 1
ATOM 4499 O O . GLN E 1 120 ? -48.374 8.006 -10.638 1.00 82.22 117 GLN E O 1
ATOM 4513 N N . THR F 1 5 ? -19.865 4.819 -5.895 1.00 104.08 2 THR F N 1
ATOM 4514 C CA . THR F 1 5 ? -19.054 5.879 -5.304 1.00 104.29 2 THR F CA 1
ATOM 4515 C C . THR F 1 5 ? -19.946 7.094 -5.098 1.00 105.01 2 THR F C 1
ATOM 4516 O O . THR F 1 5 ? -20.734 7.444 -5.976 1.00 106.92 2 THR F O 1
ATOM 4520 N N . GLN F 1 6 ? -19.842 7.729 -3.936 1.00 105.67 3 GLN F N 1
ATOM 4521 C CA . GLN F 1 6 ? -20.726 8.847 -3.618 1.00 100.64 3 GLN F CA 1
ATOM 4522 C C . GLN F 1 6 ? -20.474 10.069 -4.513 1.00 95.30 3 GLN F C 1
ATOM 4523 O O . GLN F 1 6 ? -21.314 10.968 -4.591 1.00 94.29 3 GLN F O 1
ATOM 4529 N N . GLU F 1 7 ? -19.324 10.098 -5.184 1.00 89.46 4 GLU F N 1
ATOM 4530 C CA . GLU F 1 7 ? -19.045 11.139 -6.169 1.00 86.88 4 GLU F CA 1
ATOM 4531 C C . GLU F 1 7 ? -19.943 10.971 -7.387 1.00 82.61 4 GLU F C 1
ATOM 4532 O O . GLU F 1 7 ? -20.384 11.954 -7.985 1.00 79.01 4 GLU F O 1
ATOM 4538 N N . THR F 1 8 ? -20.208 9.721 -7.752 1.00 79.20 5 THR F N 1
ATOM 4539 C CA . THR F 1 8 ? -21.041 9.444 -8.911 1.00 79.74 5 THR F CA 1
ATOM 4540 C C . THR F 1 8 ? -22.540 9.465 -8.573 1.00 75.93 5 THR F C 1
ATOM 4541 O O . THR F 1 8 ? -23.363 9.788 -9.419 1.00 79.50 5 THR F O 1
ATOM 4545 N N . ALA F 1 9 ? -22.897 9.152 -7.335 1.00 69.50 6 ALA F N 1
ATOM 4546 C CA . ALA F 1 9 ? -24.287 9.292 -6.918 1.00 63.06 6 ALA F CA 1
ATOM 4547 C C . ALA F 1 9 ? -24.664 10.769 -6.860 1.00 58.64 6 ALA F C 1
ATOM 4548 O O . ALA F 1 9 ? -25.759 11.156 -7.277 1.00 57.16 6 ALA F O 1
ATOM 4550 N N . LEU F 1 10 ? -23.750 11.583 -6.333 1.00 57.96 7 LEU F N 1
ATOM 4551 C CA . LEU F 1 10 ? -23.907 13.039 -6.317 1.00 58.07 7 LEU F CA 1
ATOM 4552 C C . LEU F 1 10 ? -24.031 13.575 -7.745 1.00 60.87 7 LEU F C 1
ATOM 4553 O O . LEU F 1 10 ? -24.981 14.291 -8.065 1.00 62.33 7 LEU F O 1
ATOM 4558 N N . GLY F 1 11 ? -23.068 13.219 -8.595 1.00 57.51 8 GLY F N 1
ATOM 4559 C CA . GLY F 1 11 ? -23.104 13.600 -9.991 1.00 51.84 8 GLY F CA 1
ATOM 4560 C C . GLY F 1 11 ? -24.426 13.230 -10.648 1.00 50.92 8 GLY F C 1
ATOM 4561 O O . GLY F 1 11 ? -24.956 13.973 -11.469 1.00 55.89 8 GLY F O 1
ATOM 4562 N N . ALA F 1 12 ? -24.969 12.075 -10.289 1.00 46.28 9 ALA F N 1
ATOM 4563 C CA . ALA F 1 12 ? -26.243 11.640 -10.848 1.00 48.86 9 ALA F CA 1
ATOM 4564 C C . ALA F 1 12 ? -27.383 12.517 -10.352 1.00 52.21 9 ALA F C 1
ATOM 4565 O O . ALA F 1 12 ? -28.303 12.812 -11.094 1.00 53.58 9 ALA F O 1
ATOM 4567 N N . ALA F 1 13 ? -27.321 12.927 -9.089 1.00 54.12 10 ALA F N 1
ATOM 4568 C CA . ALA F 1 13 ? -28.390 13.726 -8.508 1.00 50.81 10 ALA F CA 1
ATOM 4569 C C . ALA F 1 13 ? -28.377 15.142 -9.065 1.00 45.83 10 ALA F C 1
ATOM 4570 O O . ALA F 1 13 ? -29.431 15.739 -9.284 1.00 47.71 10 ALA F O 1
ATOM 4572 N N . LEU F 1 14 ? -27.178 15.684 -9.269 1.00 44.93 11 LEU F N 1
ATOM 4573 C CA . LEU F 1 14 ? -27.044 17.030 -9.806 1.00 42.83 11 LEU F CA 1
ATOM 4574 C C . LEU F 1 14 ? -27.474 17.077 -11.273 1.00 48.63 11 LEU F C 1
ATOM 4575 O O . LEU F 1 14 ? -28.134 18.032 -11.697 1.00 45.94 11 LEU F O 1
ATOM 4580 N N . LYS F 1 15 ? -27.088 16.053 -12.035 1.00 43.10 12 LYS F N 1
ATOM 4581 C CA . LYS F 1 15 ? -27.499 15.930 -13.424 1.00 46.64 12 LYS F CA 1
ATOM 4582 C C . LYS F 1 15 ? -29.001 16.023 -13.483 1.00 47.69 12 LYS F C 1
ATOM 4583 O O . LYS F 1 15 ? -29.555 16.845 -14.204 1.00 47.21 12 LYS F O 1
ATOM 4589 N N . SER F 1 16 ? -29.661 15.178 -12.701 1.00 48.47 13 SER F N 1
ATOM 4590 C CA . SER F 1 16 ? -31.112 15.173 -12.681 1.00 51.04 13 SER F CA 1
ATOM 4591 C C . SER F 1 16 ? -31.709 16.506 -12.220 1.00 51.12 13 SER F C 1
ATOM 4592 O O . SER F 1 16 ? -32.759 16.899 -12.707 1.00 45.69 13 SER F O 1
ATOM 4595 N N . ALA F 1 17 ? -31.048 17.211 -11.299 1.00 46.47 14 ALA F N 1
ATOM 4596 C CA . ALA F 1 17 ? -31.597 18.491 -10.826 1.00 47.85 14 ALA F CA 1
ATOM 4597 C C . ALA F 1 17 ? -31.506 19.597 -11.890 1.00 46.44 14 ALA F C 1
ATOM 4598 O O . ALA F 1 17 ? -32.454 20.342 -12.111 1.00 47.12 14 ALA F O 1
ATOM 4600 N N . VAL F 1 18 ? -30.353 19.684 -12.541 1.00 42.13 15 VAL F N 1
ATOM 4601 C CA . VAL F 1 18 ? -30.097 20.673 -13.572 1.00 40.86 15 VAL F CA 1
ATOM 4602 C C . VAL F 1 18 ? -30.941 20.391 -14.821 1.00 46.43 15 VAL F C 1
ATOM 4603 O O . VAL F 1 18 ? -31.345 21.306 -15.531 1.00 52.36 15 VAL F O 1
ATOM 4607 N N . GLN F 1 19 ? -31.205 19.120 -15.093 1.00 45.72 16 GLN F N 1
ATOM 4608 C CA . GLN F 1 19 ? -32.049 18.751 -16.232 1.00 49.85 16 GLN F CA 1
ATOM 4609 C C . GLN F 1 19 ? -33.500 19.191 -15.978 1.00 48.22 16 GLN F C 1
ATOM 4610 O O . GLN F 1 19 ? -34.142 19.836 -16.814 1.00 53.24 16 GLN F O 1
ATOM 4616 N N . THR F 1 20 ? -34.004 18.845 -14.806 1.00 44.04 17 THR F N 1
ATOM 4617 C CA . THR F 1 20 ? -35.336 19.254 -14.390 1.00 47.30 17 THR F CA 1
ATOM 4618 C C . THR F 1 20 ? -35.521 20.774 -14.456 1.00 48.12 17 THR F C 1
ATOM 4619 O O . THR F 1 20 ? -36.585 21.255 -14.858 1.00 46.66 17 THR F O 1
ATOM 4631 N N . SER F 1 22 ? -33.847 22.868 -16.408 1.00 40.69 19 SER F N 1
ATOM 4632 C CA . SER F 1 22 ? -33.822 23.171 -17.832 1.00 46.71 19 SER F CA 1
ATOM 4633 C C . SER F 1 22 ? -35.184 22.962 -18.539 1.00 41.29 19 SER F C 1
ATOM 4634 O O . SER F 1 22 ? -35.631 23.807 -19.312 1.00 43.97 19 SER F O 1
ATOM 4637 N N . LYS F 1 23 ? -35.814 21.821 -18.293 1.00 37.53 20 LYS F N 1
ATOM 4638 C CA . LYS F 1 23 ? -37.116 21.497 -18.889 1.00 47.06 20 LYS F CA 1
ATOM 4639 C C . LYS F 1 23 ? -38.255 22.360 -18.338 1.00 46.38 20 LYS F C 1
ATOM 4640 O O . LYS F 1 23 ? -39.116 22.820 -19.085 1.00 49.44 20 LYS F O 1
ATOM 4646 N N . LYS F 1 24 ? -38.256 22.579 -17.029 1.00 42.84 21 LYS F N 1
ATOM 4647 C CA . LYS F 1 24 ? -39.220 23.484 -16.419 1.00 42.83 21 LYS F CA 1
ATOM 4648 C C . LYS F 1 24 ? -39.134 24.852 -17.089 1.00 46.80 21 LYS F C 1
ATOM 4649 O O . LYS F 1 24 ? -40.147 25.431 -17.455 1.00 46.67 21 LYS F O 1
ATOM 4655 N N . LYS F 1 25 ? -37.921 25.371 -17.268 1.00 40.93 22 LYS F N 1
ATOM 4656 C CA . LYS F 1 25 ? -37.786 26.670 -17.903 1.00 36.50 22 LYS F CA 1
ATOM 4657 C C . LYS F 1 25 ? -38.278 26.645 -19.359 1.00 42.13 22 LYS F C 1
ATOM 4658 O O . LYS F 1 25 ? -38.950 27.573 -19.813 1.00 38.60 22 LYS F O 1
ATOM 4664 N N . GLN F 1 26 ? -37.938 25.606 -20.114 1.00 39.60 23 GLN F N 1
ATOM 4665 C CA . GLN F 1 26 ? -38.380 25.619 -21.497 1.00 42.44 23 GLN F CA 1
ATOM 4666 C C . GLN F 1 26 ? -39.895 25.392 -21.598 1.00 40.33 23 GLN F C 1
ATOM 4667 O O . GLN F 1 26 ? -40.542 25.962 -22.468 1.00 42.72 23 GLN F O 1
ATOM 4673 N N . THR F 1 27 ? -40.453 24.583 -20.703 1.00 41.28 24 THR F N 1
ATOM 4674 C CA . THR F 1 27 ? -41.909 24.425 -20.621 1.00 41.68 24 THR F CA 1
ATOM 4675 C C . THR F 1 27 ? -42.607 25.777 -20.407 1.00 45.94 24 THR F C 1
ATOM 4676 O O . THR F 1 27 ? -43.566 26.101 -21.102 1.00 45.71 24 THR F O 1
ATOM 4680 N N . GLU F 1 28 ? -42.112 26.582 -19.470 1.00 42.70 25 GLU F N 1
ATOM 4681 C CA . GLU F 1 28 ? -42.718 27.888 -19.222 1.00 41.21 25 GLU F CA 1
ATOM 4682 C C . GLU F 1 28 ? -42.576 28.797 -20.415 1.00 42.25 25 GLU F C 1
ATOM 4683 O O . GLU F 1 28 ? -43.466 29.590 -20.703 1.00 52.41 25 GLU F O 1
ATOM 4697 N N . ILE F 1 30 ? -42.442 27.834 -23.564 1.00 44.12 27 ILE F N 1
ATOM 4698 C CA . ILE F 1 30 ? -43.386 27.350 -24.564 1.00 39.33 27 ILE F CA 1
ATOM 4699 C C . ILE F 1 30 ? -44.819 27.776 -24.234 1.00 40.44 27 ILE F C 1
ATOM 4700 O O . ILE F 1 30 ? -45.551 28.243 -25.106 1.00 45.37 27 ILE F O 1
ATOM 4705 N N . ALA F 1 31 ? -45.207 27.646 -22.971 1.00 43.81 28 ALA F N 1
ATOM 4706 C CA . ALA F 1 31 ? -46.542 28.054 -22.544 1.00 39.00 28 ALA F CA 1
ATOM 4707 C C . ALA F 1 31 ? -46.755 29.546 -22.783 1.00 45.26 28 ALA F C 1
ATOM 4708 O O . ALA F 1 31 ? -47.746 29.937 -23.402 1.00 48.81 28 ALA F O 1
ATOM 4710 N N . ASP F 1 32 ? -45.827 30.376 -22.304 1.00 47.20 29 ASP F N 1
ATOM 4711 C CA . ASP F 1 32 ? -45.873 31.820 -22.553 1.00 48.50 29 ASP F CA 1
ATOM 4712 C C . ASP F 1 32 ? -46.050 32.161 -24.026 1.00 51.01 29 ASP F C 1
ATOM 4713 O O . ASP F 1 32 ? -46.766 33.099 -24.366 1.00 51.74 29 ASP F O 1
ATOM 4718 N N . HIS F 1 33 ? -45.357 31.430 -24.895 1.00 48.82 30 HIS F N 1
ATOM 4719 C CA . HIS F 1 33 ? -45.429 31.693 -26.327 1.00 52.44 30 HIS F CA 1
ATOM 4720 C C . HIS F 1 33 ? -46.782 31.273 -26.939 1.00 54.44 30 HIS F C 1
ATOM 4721 O O . HIS F 1 33 ? -47.344 31.984 -27.767 1.00 54.98 30 HIS F O 1
ATOM 4728 N N . ILE F 1 34 ? -47.290 30.114 -26.535 1.00 47.47 31 ILE F N 1
ATOM 4729 C CA . ILE F 1 34 ? -48.551 29.606 -27.065 1.00 41.62 31 ILE F CA 1
ATOM 4730 C C . ILE F 1 34 ? -49.717 30.468 -26.610 1.00 50.55 31 ILE F C 1
ATOM 4731 O O . ILE F 1 34 ? -50.557 30.845 -27.418 1.00 54.40 31 ILE F O 1
ATOM 4736 N N . TYR F 1 35 ? -49.754 30.815 -25.326 1.00 44.28 32 TYR F N 1
ATOM 4737 C CA . TYR F 1 35 ? -50.834 31.647 -24.823 1.00 45.37 32 TYR F CA 1
ATOM 4738 C C . TYR F 1 35 ? -50.781 33.067 -25.387 1.00 58.94 32 TYR F C 1
ATOM 4739 O O . TYR F 1 35 ? -51.781 33.789 -25.382 1.00 65.25 32 TYR F O 1
ATOM 4748 N N . GLY F 1 36 ? -49.616 33.471 -25.873 1.00 59.33 33 GLY F N 1
ATOM 4749 C CA . GLY F 1 36 ? -49.466 34.803 -26.421 1.00 52.86 33 GLY F CA 1
ATOM 4750 C C . GLY F 1 36 ? -49.832 34.860 -27.890 1.00 54.11 33 GLY F C 1
ATOM 4751 O O . GLY F 1 36 ? -50.272 35.889 -28.384 1.00 63.65 33 GLY F O 1
ATOM 4752 N N . LYS F 1 37 ? -49.650 33.748 -28.591 1.00 48.32 34 LYS F N 1
ATOM 4753 C CA . LYS F 1 37 ? -49.831 33.714 -30.035 1.00 54.12 34 LYS F CA 1
ATOM 4754 C C . LYS F 1 37 ? -51.219 33.201 -30.468 1.00 59.71 34 LYS F C 1
ATOM 4755 O O . LYS F 1 37 ? -51.831 33.769 -31.363 1.00 59.37 34 LYS F O 1
ATOM 4761 N N . TYR F 1 38 ? -51.710 32.141 -29.831 1.00 53.12 35 TYR F N 1
ATOM 4762 C CA . TYR F 1 38 ? -52.904 31.443 -30.311 1.00 53.19 35 TYR F CA 1
ATOM 4763 C C . TYR F 1 38 ? -54.158 31.729 -29.503 1.00 49.98 35 TYR F C 1
ATOM 4764 O O . TYR F 1 38 ? -54.240 31.377 -28.328 1.00 45.97 35 TYR F O 1
ATOM 4773 N N . ASP F 1 39 ? -55.141 32.350 -30.152 1.00 47.15 36 ASP F N 1
ATOM 4774 C CA . ASP F 1 39 ? -56.408 32.662 -29.502 1.00 50.95 36 ASP F CA 1
ATOM 4775 C C . ASP F 1 39 ? -57.162 31.455 -28.951 1.00 41.69 36 ASP F C 1
ATOM 4776 O O . ASP F 1 39 ? -57.840 31.567 -27.937 1.00 47.20 36 ASP F O 1
ATOM 4781 N N . VAL F 1 40 ? -57.065 30.309 -29.614 1.00 39.20 37 VAL F N 1
ATOM 4782 C CA . VAL F 1 40 ? -57.836 29.148 -29.182 1.00 37.83 37 VAL F CA 1
ATOM 4783 C C . VAL F 1 40 ? -57.359 28.638 -27.820 1.00 47.26 37 VAL F C 1
ATOM 4784 O O . VAL F 1 40 ? -58.109 27.959 -27.108 1.00 42.14 37 VAL F O 1
ATOM 4788 N N . PHE F 1 41 ? -56.104 28.945 -27.468 1.00 44.69 38 PHE F N 1
ATOM 4789 C CA . PHE F 1 41 ? -55.577 28.568 -26.154 1.00 36.16 38 PHE F CA 1
ATOM 4790 C C . PHE F 1 41 ? -55.980 29.613 -25.139 1.00 37.65 38 PHE F C 1
ATOM 4791 O O . PHE F 1 41 ? -56.465 29.299 -24.061 1.00 38.27 38 PHE F O 1
ATOM 4799 N N . LYS F 1 42 ? -55.792 30.867 -25.518 1.00 38.85 39 LYS F N 1
ATOM 4800 C CA . LYS F 1 42 ? -56.066 32.003 -24.654 1.00 43.97 39 LYS F CA 1
ATOM 4801 C C . LYS F 1 42 ? -57.537 32.066 -24.225 1.00 49.83 39 LYS F C 1
ATOM 4802 O O . LYS F 1 42 ? -57.855 32.549 -23.135 1.00 47.74 39 LYS F O 1
ATOM 4808 N N . ARG F 1 43 ? -58.424 31.563 -25.085 1.00 45.93 40 ARG F N 1
ATOM 4809 C CA . ARG F 1 43 ? -59.868 31.592 -24.832 1.00 51.08 40 ARG F CA 1
ATOM 4810 C C . ARG F 1 43 ? -60.481 30.241 -24.446 1.00 45.96 40 ARG F C 1
ATOM 4811 O O . ARG F 1 43 ? -61.681 30.129 -24.291 1.00 49.84 40 ARG F O 1
ATOM 4819 N N . PHE F 1 44 ? -59.643 29.223 -24.293 1.00 41.53 41 PHE F N 1
ATOM 4820 C CA . PHE F 1 44 ? -60.068 27.936 -23.754 1.00 33.15 41 PHE F CA 1
ATOM 4821 C C . PHE F 1 44 ? -61.191 27.275 -24.519 1.00 38.69 41 PHE F C 1
ATOM 4822 O O . PHE F 1 44 ? -62.139 26.768 -23.926 1.00 37.63 41 PHE F O 1
ATOM 4830 N N . LYS F 1 45 ? -61.052 27.262 -25.841 1.00 37.87 42 LYS F N 1
ATOM 4831 C CA . LYS F 1 45 ? -61.957 26.539 -26.710 1.00 41.38 42 LYS F CA 1
ATOM 4832 C C . LYS F 1 45 ? -61.464 25.115 -26.831 1.00 35.67 42 LYS F C 1
ATOM 4833 O O . LYS F 1 45 ? -60.270 24.873 -26.789 1.00 39.98 42 LYS F O 1
ATOM 4839 N N . PRO F 1 46 ? -62.389 24.162 -26.971 1.00 34.15 43 PRO F N 1
ATOM 4840 C CA . PRO F 1 46 ? -61.989 22.765 -27.152 1.00 26.79 43 PRO F CA 1
ATOM 4841 C C . PRO F 1 46 ? -61.109 22.676 -28.388 1.00 34.00 43 PRO F C 1
ATOM 4842 O O . PRO F 1 46 ? -61.463 23.246 -29.423 1.00 38.35 43 PRO F O 1
ATOM 4846 N N . LEU F 1 47 ? -59.972 21.997 -28.273 1.00 35.24 44 LEU F N 1
ATOM 4847 C CA . LEU F 1 47 ? -58.981 21.937 -29.344 1.00 36.26 44 LEU F CA 1
ATOM 4848 C C . LEU F 1 47 ? -59.153 20.688 -30.200 1.00 35.33 44 LEU F C 1
ATOM 4849 O O . LEU F 1 47 ? -59.518 19.618 -29.695 1.00 34.25 44 LEU F O 1
ATOM 4854 N N . ALA F 1 48 ? -58.890 20.830 -31.498 1.00 42.73 45 ALA F N 1
ATOM 4855 C CA . ALA F 1 48 ? -58.833 19.701 -32.435 1.00 35.55 45 ALA F CA 1
ATOM 4856 C C . ALA F 1 48 ? -58.073 18.522 -31.839 1.00 38.48 45 ALA F C 1
ATOM 4857 O O . ALA F 1 48 ? -57.080 18.712 -31.135 1.00 42.51 45 ALA F O 1
ATOM 4859 N N . LEU F 1 49 ? -58.517 17.302 -32.128 1.00 36.83 46 LEU F N 1
ATOM 4860 C CA . LEU F 1 49 ? -57.727 16.144 -31.745 1.00 41.54 46 LEU F CA 1
ATOM 4861 C C . LEU F 1 49 ? -56.468 16.191 -32.587 1.00 49.85 46 LEU F C 1
ATOM 4862 O O . LEU F 1 49 ? -56.516 16.524 -33.769 1.00 53.97 46 LEU F O 1
ATOM 4867 N N . GLY F 1 50 ? -55.330 15.874 -31.992 1.00 48.20 47 GLY F N 1
ATOM 4868 C CA . GLY F 1 50 ? -54.091 15.919 -32.748 1.00 52.30 47 GLY F CA 1
ATOM 4869 C C . GLY F 1 50 ? -53.534 17.325 -32.931 1.00 54.02 47 GLY F C 1
ATOM 4870 O O . GLY F 1 50 ? -52.671 17.545 -33.772 1.00 56.03 47 GLY F O 1
ATOM 4871 N N . ILE F 1 51 ? -54.006 18.284 -32.137 1.00 45.68 48 ILE F N 1
ATOM 4872 C CA . ILE F 1 51 ? -53.440 19.620 -32.210 1.00 42.35 48 ILE F CA 1
ATOM 4873 C C . ILE F 1 51 ? -51.964 19.614 -31.769 1.00 43.15 48 ILE F C 1
ATOM 4874 O O . ILE F 1 51 ? -51.197 20.514 -32.109 1.00 48.34 48 ILE F O 1
ATOM 4879 N N . ASP F 1 52 ? -51.561 18.582 -31.040 1.00 41.19 49 ASP F N 1
ATOM 4880 C CA . ASP F 1 52 ? -50.155 18.429 -30.659 1.00 46.87 49 ASP F CA 1
ATOM 4881 C C . ASP F 1 52 ? -49.255 18.464 -31.889 1.00 48.31 49 ASP F C 1
ATOM 4882 O O . ASP F 1 52 ? -48.363 19.304 -31.985 1.00 56.23 49 ASP F O 1
ATOM 4887 N N . GLN F 1 53 ? -49.505 17.560 -32.831 1.00 49.15 50 GLN F N 1
ATOM 4888 C CA . GLN F 1 53 ? -48.829 17.574 -34.137 1.00 47.81 50 GLN F CA 1
ATOM 4889 C C . GLN F 1 53 ? -48.841 18.946 -34.819 1.00 45.61 50 GLN F C 1
ATOM 4890 O O . GLN F 1 53 ? -47.831 19.382 -35.367 1.00 48.77 50 GLN F O 1
ATOM 4896 N N . ASP F 1 54 ? -49.984 19.625 -34.800 1.00 47.92 51 ASP F N 1
ATOM 4897 C CA . ASP F 1 54 ? -50.066 20.955 -35.395 1.00 45.49 51 ASP F CA 1
ATOM 4898 C C . ASP F 1 54 ? -49.119 21.894 -34.666 1.00 47.76 51 ASP F C 1
ATOM 4899 O O . ASP F 1 54 ? -48.436 22.707 -35.278 1.00 53.53 51 ASP F O 1
ATOM 4904 N N . LEU F 1 55 ? -49.105 21.784 -33.344 1.00 48.03 52 LEU F N 1
ATOM 4905 C CA . LEU F 1 55 ? -48.258 22.619 -32.509 1.00 48.30 52 LEU F CA 1
ATOM 4906 C C . LEU F 1 55 ? -46.774 22.349 -32.829 1.00 48.98 52 LEU F C 1
ATOM 4907 O O . LEU F 1 55 ? -45.966 23.272 -32.996 1.00 46.56 52 LEU F O 1
ATOM 4912 N N . ILE F 1 56 ? -46.428 21.074 -32.944 1.00 50.35 53 ILE F N 1
ATOM 4913 C CA . ILE F 1 56 ? -45.050 20.673 -33.203 1.00 50.52 53 ILE F CA 1
ATOM 4914 C C . ILE F 1 56 ? -44.565 21.205 -34.541 1.00 59.79 53 ILE F C 1
ATOM 4915 O O . ILE F 1 56 ? -43.412 21.644 -34.678 1.00 56.44 53 ILE F O 1
ATOM 4920 N N . ALA F 1 57 ? -45.457 21.181 -35.525 1.00 56.27 54 ALA F N 1
ATOM 4921 C CA . ALA F 1 57 ? -45.109 21.613 -36.861 1.00 54.61 54 ALA F CA 1
ATOM 4922 C C . ALA F 1 57 ? -44.909 23.122 -36.896 1.00 60.38 54 ALA F C 1
ATOM 4923 O O . ALA F 1 57 ? -43.986 23.618 -37.542 1.00 68.76 54 ALA F O 1
ATOM 4925 N N . ALA F 1 58 ? -45.769 23.852 -36.193 1.00 51.96 55 ALA F N 1
ATOM 4926 C CA . ALA F 1 58 ? -45.743 25.313 -36.251 1.00 53.19 55 ALA F CA 1
ATOM 4927 C C . ALA F 1 58 ? -44.632 25.894 -35.388 1.00 60.10 55 ALA F C 1
ATOM 4928 O O . ALA F 1 58 ? -44.223 27.041 -35.583 1.00 64.94 55 ALA F O 1
ATOM 4930 N N . LEU F 1 59 ? -44.154 25.104 -34.431 1.00 55.33 56 LEU F N 1
ATOM 4931 C CA . LEU F 1 59 ? -43.155 25.577 -33.470 1.00 59.04 56 LEU F CA 1
ATOM 4932 C C . LEU F 1 59 ? -41.861 24.754 -33.502 1.00 56.45 56 LEU F C 1
ATOM 4933 O O . LEU F 1 59 ? -41.499 24.116 -32.516 1.00 58.16 56 LEU F O 1
ATOM 4938 N N . PRO F 1 60 ? -41.144 24.771 -34.635 1.00 55.28 57 PRO F N 1
ATOM 4939 C CA . PRO F 1 60 ? -39.943 23.930 -34.672 1.00 52.08 57 PRO F CA 1
ATOM 4940 C C . PRO F 1 60 ? -38.857 24.420 -33.710 1.00 53.58 57 PRO F C 1
ATOM 4941 O O . PRO F 1 60 ? -37.924 23.672 -33.410 1.00 46.03 57 PRO F O 1
ATOM 4945 N N . GLN F 1 61 ? -38.972 25.656 -33.232 1.00 52.40 58 GLN F N 1
ATOM 4946 C CA . GLN F 1 61 ? -37.932 26.217 -32.381 1.00 57.67 58 GLN F CA 1
ATOM 4947 C C . GLN F 1 61 ? -37.946 25.649 -30.962 1.00 58.87 58 GLN F C 1
ATOM 4948 O O . GLN F 1 61 ? -37.033 25.910 -30.174 1.00 61.35 58 GLN F O 1
ATOM 4954 N N . TYR F 1 62 ? -38.965 24.855 -30.650 1.00 52.14 59 TYR F N 1
ATOM 4955 C CA . TYR F 1 62 ? -39.108 24.293 -29.312 1.00 48.08 59 TYR F CA 1
ATOM 4956 C C . TYR F 1 62 ? -39.113 22.773 -29.328 1.00 49.75 59 TYR F C 1
ATOM 4957 O O . TYR F 1 62 ? -39.517 22.157 -30.310 1.00 52.92 59 TYR F O 1
ATOM 4966 N N . ASP F 1 63 ? -38.674 22.187 -28.217 1.00 47.73 60 ASP F N 1
ATOM 4967 C CA . ASP F 1 63 ? -38.687 20.743 -28.007 1.00 50.66 60 ASP F CA 1
ATOM 4968 C C . ASP F 1 63 ? -40.092 20.131 -28.099 1.00 50.69 60 ASP F C 1
ATOM 4969 O O . ASP F 1 63 ? -41.018 20.572 -27.420 1.00 52.21 60 ASP F O 1
ATOM 4974 N N . ALA F 1 64 ? -40.240 19.087 -28.905 1.00 46.87 61 ALA F N 1
ATOM 4975 C CA . ALA F 1 64 ? -41.553 18.497 -29.139 1.00 45.27 61 ALA F CA 1
ATOM 4976 C C . ALA F 1 64 ? -42.141 17.859 -27.897 1.00 48.47 61 ALA F C 1
ATOM 4977 O O . ALA F 1 64 ? -43.345 17.949 -27.664 1.00 54.75 61 ALA F O 1
ATOM 4979 N N . ALA F 1 65 ? -41.302 17.199 -27.106 1.00 40.03 62 ALA F N 1
ATOM 4980 C CA . ALA F 1 65 ? -41.782 16.505 -25.923 1.00 40.35 62 ALA F CA 1
ATOM 4981 C C . ALA F 1 65 ? -42.364 17.479 -24.886 1.00 49.22 62 ALA F C 1
ATOM 4982 O O . ALA F 1 65 ? -43.257 17.106 -24.112 1.00 48.42 62 ALA F O 1
ATOM 4984 N N . LEU F 1 66 ? -41.854 18.716 -24.873 1.00 43.74 63 LEU F N 1
ATOM 4985 C CA . LEU F 1 66 ? -42.279 19.714 -23.892 1.00 41.62 63 LEU F CA 1
ATOM 4986 C C . LEU F 1 66 ? -43.471 20.514 -24.405 1.00 41.58 63 LEU F C 1
ATOM 4987 O O . LEU F 1 66 ? -44.261 21.025 -23.620 1.00 38.96 63 LEU F O 1
ATOM 4992 N N . ILE F 1 67 ? -43.586 20.639 -25.721 1.00 40.19 64 ILE F N 1
ATOM 4993 C CA . ILE F 1 67 ? -44.829 21.116 -26.319 1.00 43.53 64 ILE F CA 1
ATOM 4994 C C . ILE F 1 67 ? -45.992 20.222 -25.863 1.00 42.94 64 ILE F C 1
ATOM 4995 O O . ILE F 1 67 ? -47.032 20.719 -25.438 1.00 47.67 64 ILE F O 1
ATOM 5000 N N . ALA F 1 68 ? -45.795 18.909 -25.906 1.00 40.56 65 ALA F N 1
ATOM 5001 C CA . ALA F 1 68 ? -46.835 17.985 -25.467 1.00 43.15 65 ALA F CA 1
ATOM 5002 C C . ALA F 1 68 ? -47.137 18.167 -23.988 1.00 45.38 65 ALA F C 1
ATOM 5003 O O . ALA F 1 68 ? -48.286 18.039 -23.561 1.00 43.03 65 ALA F O 1
ATOM 5005 N N . ARG F 1 69 ? -46.106 18.465 -23.202 1.00 50.40 66 ARG F N 1
ATOM 5006 C CA . ARG F 1 69 ? -46.289 18.674 -21.768 1.00 44.56 66 ARG F CA 1
ATOM 5007 C C . ARG F 1 69 ? -47.133 19.930 -21.535 1.00 37.38 66 ARG F C 1
ATOM 5008 O O . ARG F 1 69 ? -48.035 19.940 -20.691 1.00 37.53 66 ARG F O 1
ATOM 5016 N N . VAL F 1 70 ? -46.845 20.979 -22.300 1.00 32.35 67 VAL F N 1
ATOM 5017 C CA . VAL F 1 70 ? -47.556 22.242 -22.172 1.00 31.23 67 VAL F CA 1
ATOM 5018 C C . VAL F 1 70 ? -49.025 22.043 -22.526 1.00 37.26 67 VAL F C 1
ATOM 5019 O O . VAL F 1 70 ? -49.906 22.580 -21.863 1.00 42.46 67 VAL F O 1
ATOM 5023 N N . LEU F 1 71 ? -49.276 21.233 -23.547 1.00 43.79 68 LEU F N 1
ATOM 5024 C CA . LEU F 1 71 ? -50.640 20.942 -23.986 1.00 41.25 68 LEU F CA 1
ATOM 5025 C C . LEU F 1 71 ? -51.399 20.117 -22.944 1.00 41.40 68 LEU F C 1
ATOM 5026 O O . LEU F 1 71 ? -52.536 20.451 -22.602 1.00 44.03 68 LEU F O 1
ATOM 5031 N N . ALA F 1 72 ? -50.771 19.057 -22.434 1.00 31.44 69 ALA F N 1
ATOM 5032 C CA . ALA F 1 72 ? -51.356 18.273 -21.343 1.00 33.94 69 ALA F CA 1
ATOM 5033 C C . ALA F 1 72 ? -51.669 19.124 -20.105 1.00 41.18 69 ALA F C 1
ATOM 5034 O O . ALA F 1 72 ? -52.696 18.921 -19.456 1.00 42.79 69 ALA F O 1
ATOM 5036 N N . ASN F 1 73 ? -50.787 20.059 -19.761 1.00 42.09 70 ASN F N 1
ATOM 5037 C CA . ASN F 1 73 ? -51.053 20.969 -18.644 1.00 36.84 70 ASN F CA 1
ATOM 5038 C C . ASN F 1 73 ? -52.284 21.848 -18.917 1.00 38.78 70 ASN F C 1
ATOM 5039 O O . ASN F 1 73 ? -53.168 21.972 -18.078 1.00 36.97 70 ASN F O 1
ATOM 5044 N N . HIS F 1 74 ? -52.309 22.489 -20.078 1.00 35.87 71 HIS F N 1
ATOM 5045 C CA . HIS F 1 74 ? -53.462 23.287 -20.501 1.00 36.32 71 HIS F CA 1
ATOM 5046 C C . HIS F 1 74 ? -54.791 22.536 -20.406 1.00 38.51 71 HIS F C 1
ATOM 5047 O O . HIS F 1 74 ? -55.777 23.071 -19.914 1.00 36.56 71 HIS F O 1
ATOM 5054 N N . CYS F 1 75 ? -54.809 21.289 -20.859 1.00 34.11 72 CYS F N 1
ATOM 5055 C CA . CYS F 1 75 ? -56.052 20.534 -20.943 1.00 32.53 72 CYS F CA 1
ATOM 5056 C C . CYS F 1 75 ? -56.511 20.028 -19.587 1.00 42.98 72 CYS F C 1
ATOM 5057 O O . CYS F 1 75 ? -57.632 19.554 -19.449 1.00 35.61 72 CYS F O 1
ATOM 5060 N N . ARG F 1 76 ? -55.642 20.139 -18.587 1.00 37.40 73 ARG F N 1
ATOM 5061 C CA . ARG F 1 76 ? -55.961 19.686 -17.235 1.00 35.86 73 ARG F CA 1
ATOM 5062 C C . ARG F 1 76 ? -56.524 20.847 -16.396 1.00 35.81 73 ARG F C 1
ATOM 5063 O O . ARG F 1 76 ? -57.079 20.649 -15.315 1.00 42.17 73 ARG F O 1
ATOM 5071 N N . ARG F 1 77 ? -56.405 22.063 -16.915 1.00 32.89 74 ARG F N 1
ATOM 5072 C CA . ARG F 1 77 ? -56.958 23.237 -16.243 1.00 30.99 74 ARG F CA 1
ATOM 5073 C C . ARG F 1 77 ? -58.490 23.256 -16.177 1.00 42.93 74 ARG F C 1
ATOM 5074 O O . ARG F 1 77 ? -59.167 22.894 -17.132 1.00 37.62 74 ARG F O 1
ATOM 5082 N N . PRO F 1 78 ? -59.037 23.699 -15.037 1.00 48.16 75 PRO F N 1
ATOM 5083 C CA . PRO F 1 78 ? -60.479 23.853 -14.824 1.00 43.25 75 PRO F CA 1
ATOM 5084 C C . PRO F 1 78 ? -61.200 24.556 -15.979 1.00 48.33 75 PRO F C 1
ATOM 5085 O O . PRO F 1 78 ? -62.243 24.060 -16.415 1.00 47.50 75 PRO F O 1
ATOM 5089 N N . ARG F 1 79 ? -60.676 25.686 -16.457 1.00 45.36 76 ARG F N 1
ATOM 5090 C CA . ARG F 1 79 ? -61.311 26.397 -17.567 1.00 44.62 76 ARG F CA 1
ATOM 5091 C C . ARG F 1 79 ? -61.484 25.479 -18.769 1.00 48.15 76 ARG F C 1
ATOM 5092 O O . ARG F 1 79 ? -62.489 25.558 -19.468 1.00 46.18 76 ARG F O 1
ATOM 5100 N N . TYR F 1 80 ? -60.507 24.600 -18.992 1.00 46.68 77 TYR F N 1
ATOM 5101 C CA . TYR F 1 80 ? -60.547 23.709 -20.146 1.00 40.56 77 TYR F CA 1
ATOM 5102 C C . TYR F 1 80 ? -61.553 22.589 -19.938 1.00 43.50 77 TYR F C 1
ATOM 5103 O O . TYR F 1 80 ? -62.351 22.303 -20.830 1.00 42.11 77 TYR F O 1
ATOM 5112 N N . LEU F 1 81 ? -61.550 21.979 -18.754 1.00 34.72 78 LEU F N 1
ATOM 5113 C CA . LEU F 1 81 ? -62.593 21.004 -18.439 1.00 37.72 78 LEU F CA 1
ATOM 5114 C C . LEU F 1 81 ? -64.015 21.576 -18.594 1.00 34.52 78 LEU F C 1
ATOM 5115 O O . LEU F 1 81 ? -64.922 20.879 -19.047 1.00 38.88 78 LEU F O 1
ATOM 5120 N N . LYS F 1 82 ? -64.231 22.822 -18.193 1.00 32.06 79 LYS F N 1
ATOM 5121 C CA . LYS F 1 82 ? -65.580 23.376 -18.304 1.00 39.77 79 LYS F CA 1
ATOM 5122 C C . LYS F 1 82 ? -65.939 23.575 -19.778 1.00 38.18 79 LYS F C 1
ATOM 5123 O O . LYS F 1 82 ? -67.086 23.395 -20.174 1.00 39.05 79 LYS F O 1
ATOM 5129 N N . ALA F 1 83 ? -64.927 23.899 -20.579 1.00 38.83 80 ALA F N 1
ATOM 5130 C CA . ALA F 1 83 ? -65.079 24.072 -22.019 1.00 38.84 80 ALA F CA 1
ATOM 5131 C C . ALA F 1 83 ? -65.484 22.754 -22.662 1.00 41.30 80 ALA F C 1
ATOM 5132 O O . ALA F 1 83 ? -66.349 22.737 -23.533 1.00 41.98 80 ALA F O 1
ATOM 5134 N N . LEU F 1 84 ? -64.879 21.651 -22.210 1.00 36.33 81 LEU F N 1
ATOM 5135 C CA . LEU F 1 84 ? -65.207 20.330 -22.726 1.00 29.97 81 LEU F CA 1
ATOM 5136 C C . LEU F 1 84 ? -66.607 19.956 -22.330 1.00 35.04 81 LEU F C 1
ATOM 5137 O O . LEU F 1 84 ? -67.320 19.314 -23.093 1.00 32.95 81 LEU F O 1
ATOM 5142 N N . ALA F 1 85 ? -66.999 20.362 -21.129 1.00 34.19 82 ALA F N 1
ATOM 5143 C CA . ALA F 1 85 ? -68.309 19.995 -20.609 1.00 38.71 82 ALA F CA 1
ATOM 5144 C C . ALA F 1 85 ? -69.392 20.741 -21.387 1.00 40.64 82 ALA F C 1
ATOM 5145 O O . ALA F 1 85 ? -70.509 20.249 -21.543 1.00 37.20 82 ALA F O 1
ATOM 5147 N N . ARG F 1 86 ? -69.043 21.939 -21.852 1.00 39.24 83 ARG F N 1
ATOM 5148 C CA . ARG F 1 86 ? -69.950 22.788 -22.615 1.00 37.10 83 ARG F CA 1
ATOM 5149 C C . ARG F 1 86 ? -70.154 22.204 -24.009 1.00 36.17 83 ARG F C 1
ATOM 5150 O O . ARG F 1 86 ? -71.234 22.294 -24.581 1.00 40.44 83 ARG F O 1
ATOM 5158 N N . GLY F 1 87 ? -69.108 21.580 -24.536 1.00 36.93 84 GLY F N 1
ATOM 5159 C CA . GLY F 1 87 ? -69.213 20.811 -25.755 1.00 34.99 84 GLY F CA 1
ATOM 5160 C C . GLY F 1 87 ? -69.178 21.662 -27.006 1.00 38.48 84 GLY F C 1
ATOM 5161 O O . GLY F 1 87 ? -68.682 22.787 -26.985 1.00 38.59 84 GLY F O 1
ATOM 5162 N N . GLY F 1 88 ? -69.708 21.111 -28.098 1.00 35.42 85 GLY F N 1
ATOM 5163 C CA . GLY F 1 88 ? -69.737 21.809 -29.371 1.00 35.49 85 GLY F CA 1
ATOM 5164 C C . GLY F 1 88 ? -68.547 21.492 -30.247 1.00 37.80 85 GLY F C 1
ATOM 5165 O O . GLY F 1 88 ? -67.934 20.419 -30.114 1.00 33.91 85 GLY F O 1
ATOM 5166 N N . LYS F 1 89 ? -68.211 22.422 -31.145 1.00 31.51 86 LYS F N 1
ATOM 5167 C CA . LYS F 1 89 ? -67.082 22.225 -32.066 1.00 34.30 86 LYS F CA 1
ATOM 5168 C C . LYS F 1 89 ? -65.710 22.298 -31.393 1.00 35.08 86 LYS F C 1
ATOM 5169 O O . LYS F 1 89 ? -65.506 23.073 -30.462 1.00 33.46 86 LYS F O 1
ATOM 5175 N N . ARG F 1 90 ? -64.765 21.506 -31.885 1.00 28.33 87 ARG F N 1
ATOM 5176 C CA . ARG F 1 90 ? -63.363 21.723 -31.572 1.00 35.37 87 ARG F CA 1
ATOM 5177 C C . ARG F 1 90 ? -62.742 22.647 -32.621 1.00 47.78 87 ARG F C 1
ATOM 5178 O O . ARG F 1 90 ? -63.324 22.877 -33.684 1.00 41.50 87 ARG F O 1
ATOM 5186 N N . PHE F 1 91 ? -61.565 23.181 -32.313 1.00 42.43 88 PHE F N 1
ATOM 5187 C CA . PHE F 1 91 ? -60.968 24.233 -33.118 1.00 38.61 88 PHE F CA 1
ATOM 5188 C C . PHE F 1 91 ? -59.493 23.952 -33.352 1.00 45.07 88 PHE F C 1
ATOM 5189 O O . PHE F 1 91 ? -58.794 23.45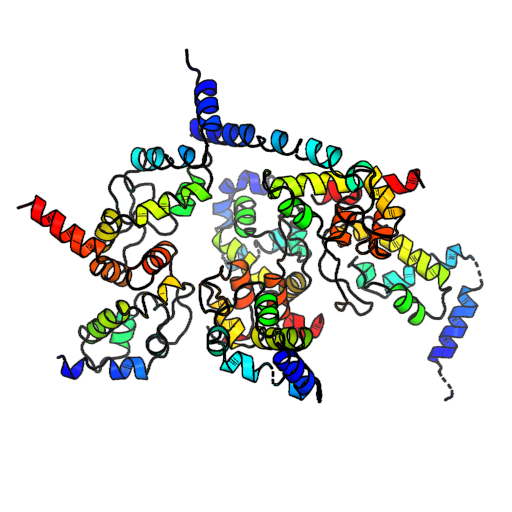8 -32.449 1.00 42.51 88 PHE F O 1
ATOM 5197 N N . ASP F 1 92 ? -58.995 24.296 -34.542 1.00 38.24 89 ASP F N 1
ATOM 5198 C CA . ASP F 1 92 ? -57.554 24.209 -34.787 1.00 41.47 89 ASP F CA 1
ATOM 5199 C C . ASP F 1 92 ? -56.839 25.505 -34.418 1.00 42.37 89 ASP F C 1
ATOM 5200 O O . ASP F 1 92 ? -57.458 26.446 -33.913 1.00 45.03 89 ASP F O 1
ATOM 5205 N N . LEU F 1 93 ? -55.535 25.546 -34.665 1.00 41.85 90 LEU F N 1
ATOM 5206 C CA . LEU F 1 93 ? -54.722 26.717 -34.353 1.00 44.12 90 LEU F CA 1
ATOM 5207 C C . LEU F 1 93 ? -55.173 28.004 -35.043 1.00 49.10 90 LEU F C 1
ATOM 5208 O O . LEU F 1 93 ? -54.882 29.096 -34.550 1.00 49.82 90 LEU F O 1
ATOM 5213 N N . ASN F 1 94 ? -55.874 27.890 -36.174 1.00 39.37 91 ASN F N 1
ATOM 5214 C CA . ASN F 1 94 ? -56.342 29.080 -36.884 1.00 45.83 91 ASN F CA 1
ATOM 5215 C C . ASN F 1 94 ? -57.745 29.472 -36.445 1.00 52.50 91 ASN F C 1
ATOM 5216 O O . ASN F 1 94 ? -58.410 30.287 -37.097 1.00 50.62 91 ASN F O 1
ATOM 5221 N N . ASN F 1 95 ? -58.204 28.863 -35.356 1.00 50.37 92 ASN F N 1
ATOM 5222 C CA . ASN F 1 95 ? -59.522 29.160 -34.810 1.00 45.29 92 ASN F CA 1
ATOM 5223 C C . ASN F 1 95 ? -60.646 28.797 -35.789 1.00 46.85 92 ASN F C 1
ATOM 5224 O O . ASN F 1 95 ? -61.657 29.500 -35.895 1.00 43.48 92 ASN F O 1
ATOM 5229 N N . ARG F 1 96 ? -60.452 27.684 -36.494 1.00 46.05 93 ARG F N 1
ATOM 5230 C CA . ARG F 1 96 ? -61.428 27.170 -37.454 1.00 48.81 93 ARG F CA 1
ATOM 5231 C C . ARG F 1 96 ? -61.966 25.842 -36.967 1.00 44.88 93 ARG F C 1
ATOM 5232 O O . ARG F 1 96 ? -61.253 25.093 -36.310 1.00 47.43 93 ARG F O 1
ATOM 5240 N N . PHE F 1 97 ? -63.215 25.547 -37.306 1.00 42.99 94 PHE F N 1
ATOM 5241 C CA . PHE F 1 97 ? -63.850 24.305 -36.894 1.00 39.14 94 PHE F CA 1
ATOM 5242 C C . PHE F 1 97 ? -63.019 23.140 -37.358 1.00 38.72 94 PHE F C 1
ATOM 5243 O O . PHE F 1 97 ? -62.529 23.132 -38.485 1.00 50.06 94 PHE F O 1
ATOM 5251 N N . LYS F 1 98 ? -62.868 22.147 -36.490 1.00 41.42 95 LYS F N 1
ATOM 5252 C CA . LYS F 1 98 ? -62.215 20.894 -36.857 1.00 39.13 95 LYS F CA 1
ATOM 5253 C C . LYS F 1 98 ? -62.626 19.803 -35.877 1.00 40.87 95 LYS F C 1
ATOM 5254 O O . LYS F 1 98 ? -61.974 19.579 -34.857 1.00 36.22 95 LYS F O 1
ATOM 5260 N N . GLY F 1 99 ? -63.729 19.138 -36.190 1.00 45.17 96 GLY F N 1
ATOM 5261 C CA . GLY F 1 99 ? -64.238 18.076 -35.351 1.00 38.68 96 GLY F CA 1
ATOM 5262 C C . GLY F 1 99 ? -65.018 18.695 -34.227 1.00 42.89 96 GLY F C 1
ATOM 5263 O O . GLY F 1 99 ? -65.344 19.882 -34.275 1.00 41.41 96 GLY F O 1
ATOM 5264 N N . GLU F 1 100 ? -65.309 17.905 -33.201 1.00 36.46 97 GLU F N 1
ATOM 5265 C CA . GLU F 1 100 ? -66.179 18.375 -32.145 1.00 33.63 97 GLU F CA 1
ATOM 5266 C C . GLU F 1 100 ? -65.932 17.590 -30.871 1.00 37.69 97 GLU F C 1
ATOM 5267 O O . GLU F 1 100 ? -65.243 16.579 -30.893 1.00 34.37 97 GLU F O 1
ATOM 5273 N N . VAL F 1 101 ? -66.489 18.065 -29.763 1.00 33.48 98 VAL F N 1
ATOM 5274 C CA . VAL F 1 101 ? -66.464 17.300 -28.524 1.00 30.79 98 VAL F CA 1
ATOM 5275 C C . VAL F 1 101 ? -67.555 16.244 -28.620 1.00 34.59 98 VAL F C 1
ATOM 5276 O O . VAL F 1 101 ? -68.724 16.577 -28.702 1.00 39.00 98 VAL F O 1
ATOM 5280 N N . THR F 1 102 ? -67.191 14.971 -28.656 1.00 36.34 99 THR F N 1
ATOM 5281 C CA . THR F 1 102 ? -68.212 13.940 -28.769 1.00 33.97 99 THR F CA 1
ATOM 5282 C C . THR F 1 102 ? -69.039 13.859 -27.499 1.00 38.81 99 THR F C 1
ATOM 5283 O O . THR F 1 102 ? -68.651 14.392 -26.468 1.00 40.91 99 THR F O 1
ATOM 5287 N N . PRO F 1 103 ? -70.197 13.189 -27.570 1.00 45.52 100 PRO F N 1
ATOM 5288 C CA . PRO F 1 103 ? -71.009 13.035 -26.361 1.00 44.35 100 PRO F CA 1
ATOM 5289 C C . PRO F 1 103 ? -70.289 12.280 -25.227 1.00 41.21 100 PRO F C 1
ATOM 5290 O O . PRO F 1 103 ? -70.470 12.636 -24.058 1.00 37.39 100 PRO F O 1
ATOM 5294 N N . GLU F 1 104 ? -69.502 11.257 -25.548 1.00 33.32 101 GLU F N 1
ATOM 5295 C CA . GLU F 1 104 ? -68.766 10.558 -24.502 1.00 39.70 101 GLU F CA 1
ATOM 5296 C C . GLU F 1 104 ? -67.665 11.437 -23.863 1.00 34.10 101 GLU F C 1
ATOM 5297 O O . GLU F 1 104 ? -67.502 11.433 -22.651 1.00 36.58 101 GLU F O 1
ATOM 5303 N N . GLU F 1 105 ? -66.927 12.189 -24.674 1.00 36.12 102 GLU F N 1
ATOM 5304 C CA . GLU F 1 105 ? -65.921 13.121 -24.160 1.00 34.86 102 GLU F CA 1
ATOM 5305 C C . GLU F 1 105 ? -66.595 14.132 -23.240 1.00 38.80 102 GLU F C 1
ATOM 5306 O O . GLU F 1 105 ? -66.106 14.415 -22.149 1.00 33.85 102 GLU F O 1
ATOM 5312 N N . GLN F 1 106 ? -67.727 14.669 -23.688 1.00 30.28 103 GLN F N 1
ATOM 5313 C CA . GLN F 1 106 ? -68.473 15.669 -22.924 1.00 33.73 103 GLN F CA 1
ATOM 5314 C C . GLN F 1 106 ? -68.959 15.107 -21.597 1.00 34.65 103 GLN F C 1
ATOM 5315 O O . GLN F 1 106 ? -68.899 15.768 -20.564 1.00 37.80 103 GLN F O 1
ATOM 5321 N N . ALA F 1 107 ? -69.463 13.883 -21.636 1.00 33.34 104 ALA F N 1
ATOM 5322 C CA . ALA F 1 107 ? -69.927 13.227 -20.431 1.00 37.04 104 ALA F CA 1
ATOM 5323 C C . ALA F 1 107 ? -68.804 13.014 -19.416 1.00 39.05 104 ALA F C 1
ATOM 5324 O O . ALA F 1 107 ? -69.004 13.172 -18.216 1.00 40.00 104 ALA F O 1
ATOM 5326 N N . ILE F 1 108 ? -67.619 12.640 -19.882 1.00 44.09 105 ILE F N 1
ATOM 5327 C CA . ILE F 1 108 ? -66.534 12.374 -18.946 1.00 38.57 105 ILE F CA 1
ATOM 5328 C C . ILE F 1 108 ? -66.195 13.686 -18.253 1.00 36.56 105 ILE F C 1
ATOM 5329 O O . ILE F 1 108 ? -66.030 13.738 -17.029 1.00 40.96 105 ILE F O 1
ATOM 5334 N N . ALA F 1 109 ? -66.137 14.756 -19.036 1.00 32.31 106 ALA F N 1
ATOM 5335 C CA . ALA F 1 109 ? -65.752 16.070 -18.521 1.00 35.95 106 ALA F CA 1
ATOM 5336 C C . ALA F 1 109 ? -66.760 16.613 -17.509 1.00 40.17 106 ALA F C 1
ATOM 5337 O O . ALA F 1 109 ? -66.389 17.253 -16.535 1.00 39.19 106 ALA F O 1
ATOM 5339 N N . GLN F 1 110 ? -68.038 16.359 -17.745 1.00 40.75 107 GLN F N 1
ATOM 5340 C CA . GLN F 1 110 ? -69.080 16.841 -16.851 1.00 40.51 107 GLN F CA 1
ATOM 5341 C C . GLN F 1 110 ? -69.027 16.116 -15.528 1.00 44.53 107 GLN F C 1
ATOM 5342 O O . GLN F 1 110 ? -69.547 16.617 -14.541 1.00 50.19 107 GLN F O 1
ATOM 5348 N N . ASN F 1 111 ? -68.410 14.939 -15.501 1.00 45.02 108 ASN F N 1
ATOM 5349 C CA . ASN F 1 111 ? -68.245 14.220 -14.232 1.00 49.67 108 ASN F CA 1
ATOM 5350 C C . ASN F 1 111 ? -67.106 14.756 -1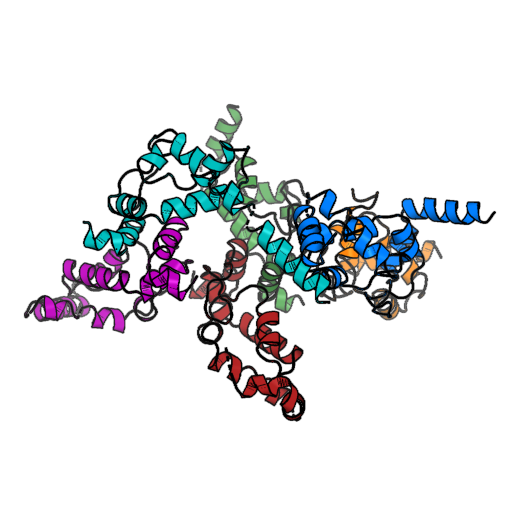3.363 1.00 46.57 108 ASN F C 1
ATOM 5351 O O . ASN F 1 111 ? -66.973 14.383 -12.208 1.00 48.24 108 ASN F O 1
ATOM 5356 N N . HIS F 1 112 ? -66.311 15.662 -13.920 1.00 43.21 109 HIS F N 1
ATOM 5357 C CA . HIS F 1 112 ? -65.179 16.231 -13.213 1.00 44.93 109 HIS F CA 1
ATOM 5358 C C . HIS F 1 112 ? -65.665 17.205 -12.134 1.00 50.57 109 HIS F C 1
ATOM 5359 O O . HIS F 1 112 ? -66.518 18.044 -12.396 1.00 46.69 109 HIS F O 1
ATOM 5366 N N . PRO F 1 113 ? -65.126 17.089 -10.908 1.00 58.89 110 PRO F N 1
ATOM 5367 C CA . PRO F 1 113 ? -65.624 17.890 -9.775 1.00 59.52 110 PRO F CA 1
ATOM 5368 C C . PRO F 1 113 ? -65.671 19.406 -10.049 1.00 59.76 110 PRO F C 1
ATOM 5369 O O . PRO F 1 113 ? -66.644 20.044 -9.639 1.00 60.57 110 PRO F O 1
ATOM 5373 N N . PHE F 1 114 ? -64.668 19.962 -10.735 1.00 59.19 111 PHE F N 1
ATOM 5374 C CA . PHE F 1 114 ? -64.648 21.398 -11.045 1.00 66.65 111 PHE F CA 1
ATOM 5375 C C . PHE F 1 114 ? -65.896 21.835 -11.830 1.00 75.05 111 PHE F C 1
ATOM 5376 O O . PHE F 1 114 ? -66.360 22.971 -11.710 1.00 87.51 111 PHE F O 1
ATOM 5384 N N . VAL F 1 115 ? -66.430 20.931 -12.640 1.00 61.85 112 VAL F N 1
ATOM 5385 C CA . VAL F 1 115 ? -67.556 21.247 -13.501 1.00 59.81 112 VAL F CA 1
ATOM 5386 C C . VAL F 1 115 ? -68.888 21.108 -12.768 1.00 75.96 112 VAL F C 1
ATOM 5387 O O . VAL F 1 115 ? -69.849 21.807 -13.080 1.00 73.57 112 VAL F O 1
ATOM 5391 N N . GLN F 1 116 ? -68.946 20.203 -11.796 1.00 89.76 113 GLN F N 1
ATOM 5392 C CA . GLN F 1 116 ? -70.158 20.028 -10.998 1.00 99.41 113 GLN F CA 1
ATOM 5393 C C . GLN F 1 116 ? -70.559 21.332 -10.328 1.00 103.51 113 GLN F C 1
ATOM 5394 O O . GLN F 1 116 ? -71.597 21.920 -10.635 1.00 101.55 113 GLN F O 1
ATOM 5400 N N . GLN F 1 117 ? -69.723 21.768 -9.395 1.00 106.82 114 GLN F N 1
ATOM 5401 C CA . GLN F 1 117 ? -69.983 22.983 -8.639 1.00 111.11 114 GLN F CA 1
ATOM 5402 C C . GLN F 1 117 ? -70.328 24.182 -9.539 1.00 107.67 114 GLN F C 1
ATOM 5403 O O . GLN F 1 117 ? -71.201 24.985 -9.205 1.00 105.42 114 GLN F O 1
ATOM 5409 N N . ALA F 1 118 ? -69.669 24.276 -10.691 1.00 104.01 115 ALA F N 1
ATOM 5410 C CA . ALA F 1 118 ? -69.745 25.473 -11.533 1.00 103.72 115 ALA F CA 1
ATOM 5411 C C . ALA F 1 118 ? -70.993 25.577 -12.424 1.00 102.64 115 ALA F C 1
ATOM 5412 O O . ALA F 1 118 ? -71.518 26.676 -12.627 1.00 99.41 115 ALA F O 1
ATOM 5414 N N . LEU F 1 119 ? -71.446 24.443 -12.964 1.00 102.84 116 LEU F N 1
ATOM 5415 C CA . LEU F 1 119 ? -72.612 24.402 -13.859 1.00 96.05 116 LEU F CA 1
ATOM 5416 C C . LEU F 1 119 ? -73.094 22.974 -14.131 1.00 88.28 116 LEU F C 1
ATOM 5417 O O . LEU F 1 119 ? -74.293 22.689 -14.062 1.00 82.90 116 LEU F O 1
#

Sequence (667 aa):
QETALGAALKSAVQTSKKKKQTEIADHIYGKYDVFKRRFKPLALGIDQDLIAALPQYDAALIARRVLANHCRRPRYLKALARGGKRFDLNNRFKGEVTPEEQAIAQNHPFVQQALQQQSAQAAKKKQTEIADHIYGKYDVFKRFKPLALGIDQDLIAALPQYDAALIARVLANHCRRPRYLKKALARGGKRFDLNNRFKGEVTPEEQAIAQNHPFVQTALGAALKSAVQTSKKKQTEIADHIYGKYDVFKRFKPLALGIDQDLIAALPQYDAALIARVLANHCRRPRYLKALARGGKRFDLNNRFKGEVTPEEQAIAQNHPFVQQALATQETALGAALKSAVQTSKKKQTEIADHIYGKYDVFKRFKPLALGIDQDLIAALPQYDAALIARVLANHCRRPRYLKALARGGKRFDLNNRFKGEVTPEEQAIAQNHPFVQQALQNATQETALGAALKSAVQTSKKKQTEIADHIYGKYDVFKRFKPLALGIDQDLIAALPQYDAALIARVLANHCRRPRYLKALARGGKRFDLNNRFKGEVTPEEQAIAQNHPFVQQALQTQETALGAALKSAVQTSKKKQTEIADHIYGKYDVFKRFKPLALGIDQDLIAALPQYDAALIARVLANHCRRPRYLKALARGGKRFDLNNRFKGEVTPEEQAIAQNHPFVQQAL

Organism: Neisseria meningitidis serogroup B (strain ATCC BAA-335 / MC58) (NCBI:txid122586)

Radius of gyration: 30.64 Å; Cα contacts (8 Å, |Δi|>4): 916; chains: 6; bounding box: 109×74×74 Å